Protein AF-0000000066028460 (afdb_homodimer)

Foldseek 3Di:
DEEEEAEDQCLPPWDLSVQQLVLVCVVVVGQAYEYEHAADAPPPPVVSRDHSVLNQVNVCVQCPPPPRYHYDDQRHPDPHGDAPLVVLVVVCVVPVPYAYEYEEELQCQLCLVVGDPSVSVVVRHAYEYEYEPPHPPVNGDPVRPVRHHYGPGDYDHQDSVVLLVCQQVVHDCPNRHPPSSVVSCVVVVPSHNDD/DEEEEAEDQCLPPWDLSVQQLVLVCVVVVGQAYEYEHAADAPPPPPVSRDHSVLNQVNVCVQCPPPPRYHYDDQRHPDPHGDAPLVVLVVVCVVPVPYAYEYEEELQCQLCLVVGDPSVSVVVRHAYEYEYEPPHPPVNGDPVRPVRHHYGPGDYDHQDSVVLLVCQQVVHDCPNRHPPSSVVSCVVVVPSHNDD

pLDDT: mean 90.71, std 12.13, range [49.5, 98.88]

Organism: Salinibacter ruber (strain DSM 13855 / M31) (NCBI:txid309807)

Solvent-accessible surface area (backbone atoms only — not comparable to full-atom values): 21300 Å² total; per-residue (Å²): 92,37,33,35,39,39,66,40,66,35,59,51,56,34,42,61,57,52,31,43,53,46,44,44,32,56,76,69,65,35,63,29,37,36,36,29,42,46,36,63,61,79,81,57,80,45,89,78,61,69,56,56,70,58,27,48,53,35,44,49,48,62,41,58,91,40,89,44,42,43,78,39,58,72,33,58,74,41,84,56,76,70,48,68,45,58,53,50,51,51,49,46,68,77,34,73,74,49,47,58,29,40,44,42,43,30,51,53,52,44,49,35,83,76,42,76,56,39,69,59,41,60,70,72,31,53,46,38,33,33,62,41,73,92,26,82,48,85,66,42,54,65,90,66,56,76,76,51,42,74,42,95,42,63,42,44,56,70,49,33,67,56,47,40,51,30,38,35,70,73,40,78,52,70,66,51,24,47,68,62,35,51,51,48,34,63,75,67,59,54,55,51,55,78,130,92,38,33,36,38,39,63,40,66,35,60,52,54,34,43,60,59,54,32,42,52,45,43,45,32,57,76,68,65,36,62,30,37,35,37,29,41,47,37,62,60,79,82,56,74,48,89,77,60,70,56,56,69,56,27,48,52,35,43,50,48,62,40,57,91,41,91,44,43,42,78,40,58,70,35,57,73,42,84,56,77,70,48,70,44,58,53,49,52,53,50,44,67,77,34,74,74,49,47,58,29,41,44,41,42,29,51,54,52,48,50,35,83,75,42,74,56,38,69,57,41,61,71,72,30,54,46,37,32,32,61,41,72,93,26,81,52,83,68,41,53,64,90,66,56,77,74,50,40,74,44,93,42,63,42,45,56,71,50,33,67,57,48,40,51,30,38,35,71,71,40,77,52,70,65,52,23,46,69,63,34,50,52,49,35,61,75,67,58,54,54,50,55,78,128

Structure (mmCIF, N/CA/C/O backbone):
data_AF-0000000066028460-model_v1
#
loop_
_entity.id
_entity.type
_entity.pdbx_description
1 polymer 'Probable nicotinate-nucleotide adenylyltransferase'
#
loop_
_atom_site.group_PDB
_atom_site.id
_atom_site.type_symbol
_atom_site.label_atom_id
_atom_site.label_alt_id
_atom_site.label_comp_id
_atom_site.label_asym_id
_atom_site.label_entity_id
_atom_site.label_seq_id
_atom_site.pdbx_PDB_ins_code
_atom_site.Cartn_x
_atom_site.Cartn_y
_atom_site.Cartn_z
_atom_site.occupancy
_atom_site.B_iso_or_equiv
_atom_site.auth_seq_id
_atom_site.auth_comp_id
_atom_site.auth_asym_id
_atom_site.auth_atom_id
_atom_site.pdbx_PDB_model_num
ATOM 1 N N . MET A 1 1 ? 12.508 21.812 16.141 1 96 1 MET A N 1
ATOM 2 C CA . MET A 1 1 ? 11.883 20.562 15.719 1 96 1 MET A CA 1
ATOM 3 C C . MET A 1 1 ? 11.156 20.75 14.391 1 96 1 MET A C 1
ATOM 5 O O . MET A 1 1 ? 10.531 21.781 14.156 1 96 1 MET A O 1
ATOM 9 N N . THR A 1 2 ? 11.234 19.812 13.445 1 98.5 2 THR A N 1
ATOM 10 C CA . THR A 1 2 ? 10.547 19.859 12.164 1 98.5 2 THR A CA 1
ATOM 11 C C . THR A 1 2 ? 9.414 18.844 12.117 1 98.5 2 THR A C 1
ATOM 13 O O . THR A 1 2 ? 9.602 17.672 12.469 1 98.5 2 THR A O 1
ATOM 16 N N . VAL A 1 3 ? 8.203 19.375 11.742 1 98.81 3 VAL A N 1
ATOM 17 C CA . VAL A 1 3 ? 7.023 18.516 11.812 1 98.81 3 VAL A CA 1
ATOM 18 C C . VAL A 1 3 ? 6.215 18.641 10.523 1 98.81 3 VAL A C 1
ATOM 20 O O . VAL A 1 3 ? 5.961 19.75 10.055 1 98.81 3 VAL A O 1
ATOM 23 N N . GLY A 1 4 ? 5.93 17.516 9.898 1 98.81 4 GLY A N 1
ATOM 24 C CA . GLY A 1 4 ? 4.949 17.484 8.828 1 98.81 4 GLY A CA 1
ATOM 25 C C . GLY A 1 4 ? 3.525 17.312 9.328 1 98.81 4 GLY A C 1
ATOM 26 O O . GLY A 1 4 ? 3.25 16.406 10.125 1 98.81 4 GLY A O 1
ATOM 27 N N . LEU A 1 5 ? 2.654 18.188 8.898 1 98.75 5 LEU A N 1
ATOM 28 C CA . LEU A 1 5 ? 1.236 18.094 9.227 1 98.75 5 LEU A CA 1
ATOM 29 C C . LEU A 1 5 ? 0.476 17.328 8.156 1 98.75 5 LEU A C 1
ATOM 31 O O . LEU A 1 5 ? 0.408 17.766 7.004 1 98.75 5 LEU A O 1
ATOM 35 N N . PHE A 1 6 ? -0.068 16.203 8.578 1 98.69 6 PHE A N 1
ATOM 36 C CA . PHE A 1 6 ? -0.756 15.289 7.68 1 98.69 6 PHE A CA 1
ATOM 37 C C . PHE A 1 6 ? -2.23 15.18 8.047 1 98.69 6 PHE A C 1
ATOM 39 O O . PHE A 1 6 ? -2.604 14.375 8.898 1 98.69 6 PHE A O 1
ATOM 46 N N . GLY A 1 7 ? -3.01 15.969 7.363 1 96.62 7 GLY A N 1
ATOM 47 C CA . GLY A 1 7 ? -4.438 16 7.641 1 96.62 7 GLY A CA 1
ATOM 48 C C . GLY A 1 7 ? -5.23 15.039 6.777 1 96.62 7 GLY A C 1
ATOM 49 O O . GLY A 1 7 ? -4.828 14.727 5.652 1 96.62 7 GLY A O 1
ATOM 50 N N . GLY A 1 8 ? -6.344 14.609 7.305 1 94 8 GLY A N 1
ATOM 51 C CA . GLY A 1 8 ? -7.246 13.75 6.551 1 94 8 GLY A CA 1
ATOM 52 C C . GLY A 1 8 ? -8.477 13.336 7.344 1 94 8 GLY A C 1
ATOM 53 O O . GLY A 1 8 ? -8.5 13.461 8.57 1 94 8 GLY A O 1
ATOM 54 N N . SER A 1 9 ? -9.492 12.891 6.578 1 93.19 9 SER A N 1
ATOM 55 C CA . SER A 1 9 ? -10.656 12.344 7.258 1 93.19 9 SER A CA 1
ATOM 56 C C . SER A 1 9 ? -10.336 11.023 7.953 1 93.19 9 SER A C 1
ATOM 58 O O . SER A 1 9 ? -10.914 10.703 8.992 1 93.19 9 SER A O 1
ATOM 60 N N . PHE A 1 10 ? -9.391 10.242 7.32 1 96.81 10 PHE A N 1
ATOM 61 C CA . PHE A 1 10 ? -8.977 8.953 7.863 1 96.81 10 PHE A CA 1
ATOM 62 C C . PHE A 1 10 ? -10.188 8.086 8.172 1 96.81 10 PHE A C 1
ATOM 64 O O . PHE A 1 10 ? -10.32 7.566 9.281 1 96.81 10 PHE A O 1
ATOM 71 N N . ASN A 1 11 ? -11 7.852 7.066 1 96.44 11 ASN A N 1
ATOM 72 C CA . ASN A 1 11 ? -12.305 7.203 7.191 1 96.44 11 ASN A CA 1
ATOM 73 C C . ASN A 1 11 ? -12.383 5.938 6.344 1 96.44 11 ASN A C 1
ATOM 75 O O . ASN A 1 11 ? -13.266 5.809 5.492 1 96.44 11 ASN A O 1
ATOM 79 N N . PRO A 1 12 ? -11.586 5.023 6.598 1 98.06 12 PRO A N 1
ATOM 80 C CA . PRO A 1 12 ? -10.562 4.871 7.637 1 98.06 12 PRO A CA 1
ATOM 81 C C . PRO A 1 12 ? -9.156 5.203 7.137 1 98.06 12 PRO A C 1
ATOM 83 O O . PRO A 1 12 ? -8.953 5.391 5.938 1 98.06 12 PRO A O 1
ATOM 86 N N . PRO A 1 13 ? -8.219 5.359 8.062 1 98.44 13 PRO A N 1
ATOM 87 C CA . PRO A 1 13 ? -6.832 5.379 7.598 1 98.44 13 PRO A CA 1
ATOM 88 C C . PRO A 1 13 ? -6.414 4.066 6.941 1 98.44 13 PRO A C 1
ATOM 90 O O . PRO A 1 13 ? -6.879 2.994 7.34 1 98.44 13 PRO A O 1
ATOM 93 N N . HIS A 1 14 ? -5.617 4.121 5.91 1 98.25 14 HIS A N 1
ATOM 94 C CA . HIS A 1 14 ? -5.211 2.943 5.152 1 98.25 14 HIS A CA 1
ATOM 95 C C . HIS A 1 14 ? -3.709 2.949 4.887 1 98.25 14 HIS A C 1
ATOM 97 O O . HIS A 1 14 ? -3.012 3.891 5.27 1 98.25 14 HIS A O 1
ATOM 103 N N . VAL A 1 15 ? -3.227 1.928 4.285 1 97.81 15 VAL A N 1
ATOM 104 C CA . VAL A 1 15 ? -1.792 1.669 4.207 1 97.81 15 VAL A CA 1
ATOM 105 C C . VAL A 1 15 ? -1.117 2.744 3.359 1 97.81 15 VAL A C 1
ATOM 107 O O . VAL A 1 15 ? 0.041 3.096 3.598 1 97.81 15 VAL A O 1
ATOM 110 N N . ALA A 1 16 ? -1.801 3.264 2.354 1 97.38 16 ALA A N 1
ATOM 111 C CA . ALA A 1 16 ? -1.204 4.309 1.528 1 97.38 16 ALA A CA 1
ATOM 112 C C . ALA A 1 16 ? -0.86 5.539 2.365 1 97.38 16 ALA A C 1
ATOM 114 O O . ALA A 1 16 ? 0.139 6.215 2.105 1 97.38 16 ALA A O 1
ATOM 115 N N . HIS A 1 17 ? -1.686 5.852 3.348 1 98.19 17 HIS A N 1
ATOM 116 C CA . HIS A 1 17 ? -1.378 6.957 4.25 1 98.19 17 HIS A CA 1
ATOM 117 C C . HIS A 1 17 ? -0.058 6.727 4.977 1 98.19 17 HIS A C 1
ATOM 119 O O . HIS A 1 17 ? 0.758 7.645 5.098 1 98.19 17 HIS A O 1
ATOM 125 N N . LEU A 1 18 ? 0.15 5.512 5.477 1 98.44 18 LEU A N 1
ATOM 126 C CA . LEU A 1 18 ? 1.373 5.164 6.191 1 98.44 18 LEU A CA 1
ATOM 127 C C . LEU A 1 18 ? 2.594 5.32 5.289 1 98.44 18 LEU A C 1
ATOM 129 O O . LEU A 1 18 ? 3.596 5.914 5.691 1 98.44 18 LEU A O 1
ATOM 133 N N . VAL A 1 19 ? 2.469 4.805 4.105 1 98.25 19 VAL A N 1
ATOM 134 C CA . VAL A 1 19 ? 3.584 4.84 3.166 1 98.25 19 VAL A CA 1
ATOM 135 C C . VAL A 1 19 ? 3.959 6.285 2.861 1 98.25 19 VAL A C 1
ATOM 137 O O . VAL A 1 19 ? 5.125 6.672 2.988 1 98.25 19 VAL A O 1
ATOM 140 N N . VAL A 1 20 ? 2.98 7.074 2.547 1 97.88 20 VAL A N 1
ATOM 141 C CA . VAL A 1 20 ? 3.221 8.469 2.174 1 97.88 20 VAL A CA 1
ATOM 142 C C . VAL A 1 20 ? 3.842 9.219 3.352 1 97.88 20 VAL A C 1
ATOM 144 O O . VAL A 1 20 ? 4.844 9.914 3.189 1 97.88 20 VAL A O 1
ATOM 147 N N . ALA A 1 21 ? 3.271 9.047 4.5 1 98.75 21 ALA A N 1
ATOM 148 C CA . ALA A 1 21 ? 3.76 9.75 5.684 1 98.75 21 ALA A CA 1
ATOM 149 C C . ALA A 1 21 ? 5.219 9.398 5.969 1 98.75 21 ALA A C 1
ATOM 151 O O . ALA A 1 21 ? 6.031 10.281 6.254 1 98.75 21 ALA A O 1
ATOM 152 N N . GLU A 1 22 ? 5.559 8.148 5.879 1 98.69 22 GLU A N 1
ATOM 153 C CA . GLU A 1 22 ? 6.914 7.707 6.18 1 98.69 22 GLU A CA 1
ATOM 154 C C . GLU A 1 22 ? 7.898 8.164 5.105 1 98.69 22 GLU A C 1
ATOM 156 O O . GLU A 1 22 ? 9.008 8.602 5.418 1 98.69 22 GLU A O 1
ATOM 161 N N . VAL A 1 23 ? 7.508 8.078 3.854 1 98.06 23 VAL A N 1
ATOM 162 C CA . VAL A 1 23 ? 8.375 8.523 2.768 1 98.06 23 VAL A CA 1
ATOM 163 C C . VAL A 1 23 ? 8.648 10.023 2.906 1 98.06 23 VAL A C 1
ATOM 165 O O . VAL A 1 23 ? 9.789 10.469 2.754 1 98.06 23 VAL A O 1
ATOM 168 N N . VAL A 1 24 ? 7.633 10.781 3.209 1 98.25 24 VAL A N 1
ATOM 169 C CA . VAL A 1 24 ? 7.781 12.219 3.373 1 98.25 24 VAL A CA 1
ATOM 170 C C . VAL A 1 24 ? 8.711 12.516 4.551 1 98.25 24 VAL A C 1
ATOM 172 O O . VAL A 1 24 ? 9.625 13.328 4.434 1 98.25 24 VAL A O 1
ATOM 175 N N . ARG A 1 25 ? 8.469 11.875 5.688 1 98.69 25 ARG A N 1
ATOM 176 C CA . ARG A 1 25 ? 9.305 12.078 6.867 1 98.69 25 ARG A CA 1
ATOM 177 C C . ARG A 1 25 ? 10.773 11.828 6.551 1 98.69 25 ARG A C 1
ATOM 179 O O . ARG A 1 25 ? 11.633 12.664 6.852 1 98.69 25 ARG A O 1
ATOM 186 N N . ASP A 1 26 ? 10.992 10.742 5.918 1 98.38 26 ASP A N 1
ATOM 187 C CA . ASP A 1 26 ? 12.352 10.297 5.613 1 98.38 26 ASP A CA 1
ATOM 188 C C . ASP A 1 26 ? 13.016 11.211 4.59 1 98.38 26 ASP A C 1
ATOM 190 O O . ASP A 1 26 ? 14.133 11.695 4.809 1 98.38 26 ASP A O 1
ATOM 194 N N . GLN A 1 27 ? 12.367 11.5 3.531 1 97.44 27 GLN A N 1
ATOM 195 C CA . GLN A 1 27 ? 12.914 12.266 2.42 1 97.44 27 GLN A CA 1
ATOM 196 C C . GLN A 1 27 ? 13.266 13.688 2.854 1 97.44 27 GLN A C 1
ATOM 198 O O . GLN A 1 27 ? 14.281 14.242 2.42 1 97.44 27 GLN A O 1
ATOM 203 N N . PHE A 1 28 ? 12.469 14.266 3.73 1 97.88 28 PHE A N 1
ATOM 204 C CA . PHE A 1 28 ? 1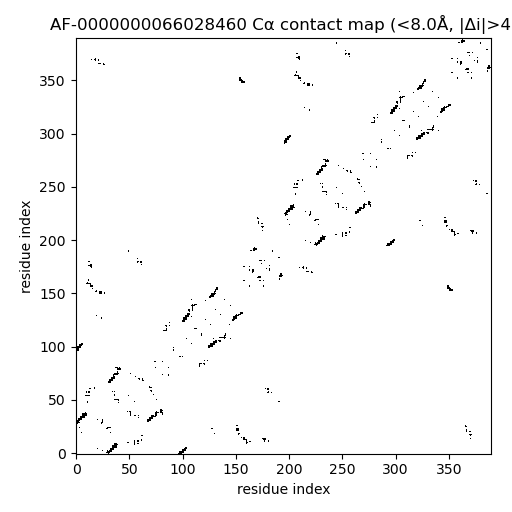2.648 15.672 4.062 1 97.88 28 PHE A CA 1
ATOM 205 C C . PHE A 1 28 ? 13.25 15.828 5.453 1 97.88 28 PHE A C 1
ATOM 207 O O . PHE A 1 28 ? 13.375 16.938 5.961 1 97.88 28 PHE A O 1
ATOM 214 N N . GLY A 1 29 ? 13.562 14.695 6.023 1 97.62 29 GLY A N 1
ATOM 215 C CA . GLY A 1 29 ? 14.25 14.727 7.305 1 97.62 29 GLY A CA 1
ATOM 216 C C . GLY A 1 29 ? 13.414 15.32 8.414 1 97.62 29 GLY A C 1
ATOM 217 O O . GLY A 1 29 ? 13.922 16.062 9.258 1 97.62 29 GLY A O 1
ATOM 218 N N . LEU A 1 30 ? 12.156 15.102 8.398 1 98.62 30 LEU A N 1
ATOM 219 C CA . LEU A 1 30 ? 11.281 15.602 9.453 1 98.62 30 LEU A CA 1
ATOM 220 C C . LEU A 1 30 ? 11.5 14.836 10.75 1 98.62 30 LEU A C 1
ATOM 222 O O . LEU A 1 30 ? 11.695 13.617 10.734 1 98.62 30 LEU A O 1
ATOM 226 N N . ASP A 1 31 ? 11.406 15.523 11.844 1 98.75 31 ASP A N 1
ATOM 227 C CA . ASP A 1 31 ? 11.477 14.867 13.141 1 98.75 31 ASP A CA 1
ATOM 228 C C . ASP A 1 31 ? 10.219 14.039 13.414 1 98.75 31 ASP A C 1
ATOM 230 O O . ASP A 1 31 ? 10.305 12.914 13.914 1 98.75 31 ASP A O 1
ATOM 234 N N . GLU A 1 32 ? 9.062 14.625 13.062 1 98.75 32 GLU A N 1
ATOM 235 C CA . GLU A 1 32 ? 7.789 13.945 13.305 1 98.75 32 GLU A CA 1
ATOM 236 C C . GLU A 1 32 ? 6.785 14.266 12.195 1 98.75 32 GLU A C 1
ATOM 238 O O . GLU A 1 32 ? 6.938 15.25 11.469 1 98.75 32 GLU A O 1
ATOM 243 N N . VAL A 1 33 ? 5.867 13.414 12.039 1 98.88 33 VAL A N 1
ATOM 244 C CA . VAL A 1 33 ? 4.652 13.664 11.266 1 98.88 33 VAL A CA 1
ATOM 245 C C . VAL A 1 33 ? 3.439 13.633 12.188 1 98.88 33 VAL A C 1
ATOM 247 O O . VAL A 1 33 ? 3.215 12.656 12.898 1 98.88 33 VAL A O 1
ATOM 250 N N . TRP A 1 34 ? 2.725 14.727 12.227 1 98.81 34 TRP A N 1
ATOM 251 C CA . TRP A 1 34 ? 1.505 14.805 13.023 1 98.81 34 TRP A CA 1
ATOM 252 C C . TRP A 1 34 ? 0.275 14.523 12.172 1 98.81 34 TRP A C 1
ATOM 254 O O . TRP A 1 34 ? -0.007 15.242 11.219 1 98.81 34 TRP A O 1
ATOM 264 N N . TRP A 1 35 ? -0.378 13.453 12.516 1 98.75 35 TRP A N 1
ATOM 265 C CA . TRP A 1 35 ? -1.629 13.086 11.859 1 98.75 35 TRP A CA 1
ATOM 266 C C . TRP A 1 35 ? -2.805 13.844 12.469 1 98.75 35 TRP A C 1
ATOM 268 O O . TRP A 1 35 ? -3.064 13.734 13.664 1 98.75 35 TRP A O 1
ATOM 278 N N . ILE A 1 36 ? -3.539 14.57 11.633 1 97.31 36 ILE A N 1
ATOM 279 C CA . ILE A 1 36 ? -4.594 15.445 12.125 1 97.31 36 ILE A CA 1
ATOM 280 C C . ILE A 1 36 ? -5.934 15.031 11.523 1 97.31 36 ILE A C 1
ATOM 282 O O . ILE A 1 36 ? -6.332 15.531 10.469 1 97.31 36 ILE A O 1
ATOM 286 N N . PRO A 1 37 ? -6.676 14.141 12.219 1 95.44 37 PRO A N 1
ATOM 287 C CA . PRO A 1 37 ? -8.023 13.844 11.734 1 95.44 37 PRO A CA 1
ATOM 288 C C . PRO A 1 37 ? -8.922 15.078 11.711 1 95.44 37 PRO A C 1
ATOM 290 O O . PRO A 1 37 ? -8.914 15.875 12.648 1 95.44 37 PRO A O 1
ATOM 293 N N . ASN A 1 38 ? -9.641 15.211 10.578 1 91.56 38 ASN A N 1
ATOM 294 C CA . ASN A 1 38 ? -10.523 16.359 10.445 1 91.56 38 ASN A CA 1
ATOM 295 C C . ASN A 1 38 ? -11.766 16.234 11.328 1 91.56 38 ASN A C 1
ATOM 297 O O . ASN A 1 38 ? -12.188 15.117 11.648 1 91.56 38 ASN A O 1
ATOM 301 N N . ALA A 1 39 ? -12.336 17.375 11.602 1 84.44 39 ALA A N 1
ATOM 302 C CA . ALA A 1 39 ? -13.625 17.359 12.289 1 84.44 39 ALA A CA 1
ATOM 303 C C . ALA A 1 39 ? -14.742 16.906 11.359 1 84.44 39 ALA A C 1
ATOM 305 O O . ALA A 1 39 ? -14.531 16.75 10.156 1 84.44 39 ALA A O 1
ATOM 306 N N . THR A 1 40 ? -15.844 16.562 11.977 1 76.94 40 THR A N 1
ATOM 307 C CA . THR A 1 40 ? -17.031 16.219 11.188 1 76.94 40 THR A CA 1
ATOM 308 C C . THR A 1 40 ? -17.734 17.484 10.711 1 76.94 40 THR A C 1
ATOM 310 O O . THR A 1 40 ? -18.016 18.375 11.5 1 76.94 40 THR A O 1
ATOM 313 N N . PRO A 1 41 ? -17.906 17.5 9.422 1 69.31 41 PRO A N 1
ATOM 314 C CA . PRO A 1 41 ? -18.672 18.672 8.977 1 69.31 41 PRO A CA 1
ATOM 315 C C . PRO A 1 41 ? -20.062 18.734 9.602 1 69.31 41 PRO A C 1
ATOM 317 O O . PRO A 1 41 ? -20.719 17.703 9.797 1 69.31 41 PRO A O 1
ATOM 320 N N . PRO A 1 42 ? -20.469 19.891 10.203 1 60.16 42 PRO A N 1
ATOM 321 C CA . PRO A 1 42 ? -21.766 20.031 10.875 1 60.16 42 PRO A CA 1
ATOM 322 C C . PRO A 1 42 ? -22.938 19.547 10.023 1 60.16 42 PRO A C 1
ATOM 324 O O . PRO A 1 42 ? -23.922 19.031 10.555 1 60.16 42 PRO A O 1
ATOM 327 N N . HIS A 1 43 ? -23.094 20 8.914 1 57.69 43 HIS A N 1
ATOM 328 C CA . HIS A 1 43 ? -24.344 19.844 8.18 1 57.69 43 HIS A CA 1
ATOM 329 C C . HIS A 1 43 ? -24.453 18.453 7.551 1 57.69 43 HIS A C 1
ATOM 331 O O . HIS A 1 43 ? -25.5 18.078 7.012 1 57.69 43 HIS A O 1
ATOM 337 N N . LYS A 1 44 ? -23.438 17.812 7.184 1 51.44 44 LYS A N 1
ATOM 338 C CA . LYS A 1 44 ? -23.641 16.672 6.312 1 51.44 44 LYS A CA 1
ATOM 339 C C . LYS A 1 44 ? -23.75 15.375 7.117 1 51.44 44 LYS A C 1
ATOM 341 O O . LYS A 1 44 ? -22.812 14.992 7.82 1 51.44 44 LYS A O 1
ATOM 346 N N . PRO A 1 45 ? -24.875 15.047 7.562 1 50.66 45 PRO A N 1
ATOM 347 C CA . PRO A 1 45 ? -25.016 13.648 7.973 1 50.66 45 PRO A CA 1
ATOM 348 C C . PRO A 1 45 ? -24.297 12.68 7.031 1 50.66 45 PRO A C 1
ATOM 350 O O . PRO A 1 45 ? -24.938 12.062 6.172 1 50.66 45 PRO A O 1
ATOM 353 N N . ASN A 1 46 ? -23.297 13.133 6.539 1 52.91 46 ASN A N 1
ATOM 354 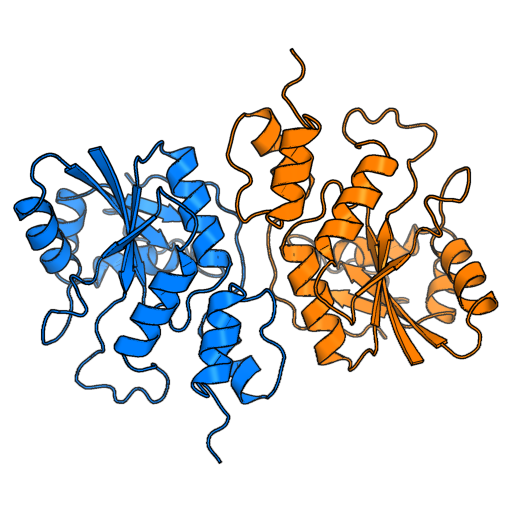C CA . ASN A 1 46 ? -22.859 12.242 5.48 1 52.91 46 ASN A CA 1
ATOM 355 C C . ASN A 1 46 ? -22.688 10.812 5.984 1 52.91 46 ASN A C 1
ATOM 357 O O . ASN A 1 46 ? -21.844 10.539 6.836 1 52.91 46 ASN A O 1
ATOM 361 N N . ASP A 1 47 ? -23.781 10.062 5.902 1 56.81 47 ASP A N 1
ATOM 362 C CA . ASP A 1 47 ? -23.922 8.641 6.184 1 56.81 47 ASP A CA 1
ATOM 363 C C . ASP A 1 47 ? -22.641 7.879 5.824 1 56.81 47 ASP A C 1
ATOM 365 O O . ASP A 1 47 ? -22.5 6.703 6.176 1 56.81 47 ASP A O 1
ATOM 369 N N . GLU A 1 48 ? -21.688 8.688 5.312 1 76.69 48 GLU A N 1
ATOM 370 C CA . GLU A 1 48 ? -20.531 7.926 4.852 1 76.69 48 GLU A CA 1
ATOM 371 C C . GLU A 1 48 ? -19.312 8.188 5.727 1 76.69 48 GLU A C 1
ATOM 373 O O . GLU A 1 48 ? -18.344 7.434 5.68 1 76.69 48 GLU A O 1
ATOM 378 N N . LEU A 1 49 ? -19.516 9.141 6.668 1 83.62 49 LEU A N 1
ATOM 379 C CA . LEU A 1 49 ? -18.391 9.469 7.543 1 83.62 49 LEU A CA 1
ATOM 380 C C . LEU A 1 49 ? -18.609 8.898 8.938 1 83.62 49 LEU A C 1
ATOM 382 O O . LEU A 1 49 ? -19.578 9.25 9.617 1 83.62 49 LEU A O 1
ATOM 386 N N . ALA A 1 50 ? -17.734 7.996 9.312 1 90.5 50 ALA A N 1
ATOM 387 C CA . ALA A 1 50 ? -17.781 7.461 10.672 1 90.5 50 ALA A CA 1
ATOM 388 C C . ALA A 1 50 ? -17.625 8.578 11.703 1 90.5 50 ALA A C 1
ATOM 390 O O . ALA A 1 50 ? -17.031 9.609 11.422 1 90.5 50 ALA A O 1
ATOM 391 N N . ALA A 1 51 ? -18.172 8.383 12.859 1 91 51 ALA A N 1
ATOM 392 C CA . ALA A 1 51 ? -18.031 9.352 13.945 1 91 51 ALA A CA 1
ATOM 393 C C . ALA A 1 51 ? -16.562 9.68 14.188 1 91 51 ALA A C 1
ATOM 395 O O . ALA A 1 51 ? -15.688 8.82 14.023 1 91 51 ALA A O 1
ATOM 396 N N . VAL A 1 52 ? -16.328 10.867 14.586 1 91.19 52 VAL A N 1
ATOM 397 C CA . VAL A 1 52 ? -14.977 11.383 14.734 1 91.19 52 VAL A CA 1
ATOM 398 C C . VAL A 1 52 ? -14.219 10.547 15.766 1 91.19 52 VAL A C 1
ATOM 400 O O . VAL A 1 52 ? -13.008 10.336 15.633 1 91.19 52 VAL A O 1
ATOM 403 N N . GLN A 1 53 ? -14.914 10.039 16.75 1 93.44 53 GLN A N 1
ATOM 404 C CA . GLN A 1 53 ? -14.266 9.234 17.781 1 93.44 53 GLN A CA 1
ATOM 405 C C . GLN A 1 53 ? -13.688 7.953 17.188 1 93.44 53 GLN A C 1
ATOM 407 O O . GLN A 1 53 ? -12.609 7.504 17.609 1 93.44 53 GLN A O 1
ATOM 412 N N . HIS A 1 54 ? -14.391 7.355 16.25 1 96.12 54 HIS A N 1
ATOM 413 C CA . HIS A 1 54 ? -13.906 6.152 15.578 1 96.12 54 HIS A CA 1
ATOM 414 C C . HIS A 1 54 ? -12.711 6.469 14.688 1 96.12 54 HIS A C 1
ATOM 416 O O . HIS A 1 54 ? -11.727 5.723 14.672 1 96.12 54 HIS A O 1
ATOM 422 N N . ARG A 1 55 ? -12.789 7.57 13.969 1 96.5 55 ARG A N 1
ATOM 423 C CA . ARG A 1 55 ? -11.703 7.953 13.07 1 96.5 55 ARG A CA 1
ATOM 424 C C . ARG A 1 55 ? -10.445 8.297 13.852 1 96.5 55 ARG A C 1
ATOM 426 O O . ARG A 1 55 ? -9.336 7.934 13.445 1 96.5 55 ARG A O 1
ATOM 433 N N . LEU A 1 56 ? -10.625 8.953 15 1 96.5 56 LEU A N 1
ATOM 434 C CA . LEU A 1 56 ? -9.5 9.242 15.891 1 96.5 56 LEU A CA 1
ATOM 435 C C . LEU A 1 56 ? -8.875 7.949 16.406 1 96.5 56 LEU A C 1
ATOM 437 O O . LEU A 1 56 ? -7.656 7.781 16.375 1 96.5 56 LEU A O 1
ATOM 441 N N . ALA A 1 57 ? -9.68 7.062 16.891 1 97.69 57 ALA A N 1
ATOM 442 C CA . ALA A 1 57 ? -9.203 5.797 17.438 1 97.69 57 ALA A CA 1
ATOM 443 C C . ALA A 1 57 ? -8.445 4.988 16.391 1 97.69 57 ALA A C 1
ATOM 445 O O . ALA A 1 57 ? -7.383 4.43 16.672 1 97.69 57 ALA A O 1
ATOM 446 N N . MET A 1 58 ? -9 4.957 15.211 1 98.5 58 MET A N 1
ATOM 447 C CA . MET A 1 58 ? -8.336 4.223 14.141 1 98.5 58 MET A CA 1
ATOM 448 C C . MET A 1 58 ? -7.012 4.887 13.766 1 98.5 58 MET A C 1
ATOM 450 O O . MET A 1 58 ? -6.031 4.199 13.477 1 98.5 58 MET A O 1
ATOM 454 N N . THR A 1 59 ? -6.984 6.203 13.766 1 98.5 59 THR A N 1
ATOM 455 C CA . THR A 1 59 ? -5.75 6.918 13.461 1 98.5 59 THR A CA 1
ATOM 456 C C . THR A 1 59 ? -4.68 6.621 14.508 1 98.5 59 THR A C 1
ATOM 458 O O . THR A 1 59 ? -3.523 6.371 14.164 1 98.5 59 THR A O 1
ATOM 461 N N . GLU A 1 60 ? -5.082 6.617 15.75 1 98.31 60 GLU A N 1
ATOM 462 C CA . GLU A 1 60 ? -4.156 6.293 16.828 1 98.31 60 GLU A CA 1
ATOM 463 C C . GLU A 1 60 ? -3.559 4.902 16.656 1 98.31 60 GLU A C 1
ATOM 465 O O . GLU A 1 60 ? -2.355 4.707 16.844 1 98.31 60 GLU A O 1
ATOM 470 N N . ARG A 1 61 ? -4.375 4.012 16.266 1 98.12 61 ARG A N 1
ATOM 471 C CA . ARG A 1 61 ? -3.93 2.641 16.047 1 98.12 61 ARG A CA 1
ATOM 472 C C . ARG A 1 61 ? -3.006 2.551 14.844 1 98.12 61 ARG A C 1
ATOM 474 O O . ARG A 1 61 ? -2.109 1.706 14.797 1 98.12 61 ARG A O 1
ATOM 481 N N . THR A 1 62 ? -3.248 3.389 13.867 1 98.19 62 THR A N 1
ATOM 482 C CA . THR A 1 62 ? -2.457 3.414 12.641 1 98.19 62 THR A CA 1
ATOM 483 C C . THR A 1 62 ? -1.025 3.854 12.938 1 98.19 62 THR A C 1
ATOM 485 O O . THR A 1 62 ? -0.075 3.291 12.383 1 98.19 62 THR A O 1
ATOM 488 N N . VAL A 1 63 ? -0.834 4.777 13.82 1 97.75 63 VAL A N 1
ATOM 489 C CA . VAL A 1 63 ? 0.479 5.395 13.977 1 97.75 63 VAL A CA 1
ATOM 490 C C . VAL A 1 63 ? 1.237 4.715 15.109 1 97.75 63 VAL A C 1
ATOM 492 O O . VAL A 1 63 ? 2.428 4.973 15.312 1 97.75 63 VAL A O 1
ATOM 495 N N . GLU A 1 64 ? 0.463 3.729 15.672 1 93.81 64 GLU A N 1
ATOM 496 C CA . GLU A 1 64 ? 1.08 3.031 16.797 1 93.81 64 GLU A CA 1
ATOM 497 C C . GLU A 1 64 ? 2.332 2.277 16.359 1 93.81 64 GLU A C 1
ATOM 499 O O . GLU A 1 64 ? 2.35 1.654 15.297 1 93.81 64 GLU A O 1
ATOM 504 N N . GLY A 1 65 ? 3.463 2.395 16.906 1 92.75 65 GLY A N 1
ATOM 505 C CA . GLY A 1 65 ? 4.699 1.678 16.625 1 92.75 65 GLY A CA 1
ATOM 506 C C . GLY A 1 65 ? 5.75 2.541 15.961 1 92.75 65 GLY A C 1
ATOM 507 O O . GLY A 1 65 ? 6.898 2.121 15.805 1 92.75 65 GLY A O 1
ATOM 508 N N . ASN A 1 66 ? 5.27 3.605 15.367 1 97.62 66 ASN A N 1
ATOM 509 C CA . ASN A 1 66 ? 6.23 4.539 14.789 1 97.62 66 ASN A CA 1
ATOM 510 C C . ASN A 1 66 ? 6.473 5.734 15.711 1 97.62 66 ASN A C 1
ATOM 512 O O . ASN A 1 66 ? 5.613 6.613 15.828 1 97.62 66 ASN A O 1
ATOM 516 N N . PRO A 1 67 ? 7.57 5.797 16.344 1 97.62 67 PRO A N 1
ATOM 517 C CA . PRO A 1 67 ? 7.824 6.859 17.328 1 97.62 67 PRO A CA 1
ATOM 518 C C . PRO A 1 67 ? 7.855 8.25 16.703 1 97.62 67 PRO A C 1
ATOM 520 O O . PRO A 1 67 ? 7.785 9.258 17.406 1 97.62 67 PRO A O 1
ATOM 523 N N . ALA A 1 68 ? 7.969 8.32 15.375 1 98.44 68 ALA A N 1
ATOM 524 C CA . ALA A 1 68 ? 8.031 9.609 14.695 1 98.44 68 ALA A CA 1
ATOM 525 C C . ALA A 1 68 ? 6.641 10.086 14.281 1 98.44 68 ALA A C 1
ATOM 527 O O . ALA A 1 68 ? 6.488 11.172 13.719 1 98.44 68 ALA A O 1
ATOM 528 N N . PHE A 1 69 ? 5.641 9.297 14.484 1 98.75 69 PHE A N 1
ATOM 529 C CA . PHE A 1 69 ? 4.266 9.672 14.164 1 98.75 69 PHE A CA 1
ATOM 530 C C . PHE A 1 69 ? 3.498 10.031 15.438 1 98.75 69 PHE A C 1
ATOM 532 O O . PHE A 1 69 ? 3.676 9.398 16.469 1 98.75 69 PHE A O 1
ATOM 539 N N . ARG A 1 70 ? 2.635 11.023 15.344 1 97.75 70 ARG A N 1
ATOM 540 C CA . ARG A 1 70 ? 1.774 11.445 16.438 1 97.75 70 ARG A CA 1
ATOM 541 C C . ARG A 1 70 ? 0.393 11.844 15.93 1 97.75 70 ARG A C 1
ATOM 543 O O . ARG A 1 70 ? 0.268 12.43 14.852 1 97.75 70 ARG A O 1
ATOM 550 N N . VAL A 1 71 ? -0.572 11.516 16.781 1 98.12 71 VAL A N 1
ATOM 551 C CA . VAL A 1 71 ? -1.913 11.992 16.453 1 98.12 71 VAL A CA 1
ATOM 552 C C . VAL A 1 71 ? -2.158 13.344 17.125 1 98.12 71 VAL A C 1
ATOM 554 O O . VAL A 1 71 ? -1.852 13.516 18.312 1 98.12 71 VAL A O 1
ATOM 557 N N . CYS A 1 72 ? -2.59 14.258 16.359 1 96.69 72 CYS A N 1
ATOM 558 C CA . CYS A 1 72 ? -2.969 15.586 16.844 1 96.69 72 CYS A CA 1
ATOM 559 C C . CYS A 1 72 ? -4.469 15.805 16.703 1 96.69 72 CYS A C 1
ATOM 561 O O . CYS A 1 72 ? -4.984 15.922 15.586 1 96.69 72 CYS A O 1
ATOM 563 N N . GLY A 1 73 ? -5.188 15.922 17.812 1 93.69 73 GLY A N 1
ATOM 564 C CA . GLY A 1 73 ? -6.637 16.031 17.812 1 93.69 73 GLY A CA 1
ATOM 565 C C . GLY A 1 73 ? -7.129 17.453 17.766 1 93.69 73 GLY A C 1
ATOM 566 O O . GLY A 1 73 ? -8.258 17.75 18.188 1 93.69 73 GLY A O 1
ATOM 567 N N . VAL A 1 74 ? -6.395 18.344 17.297 1 92.19 74 VAL A N 1
ATOM 568 C CA . VAL A 1 74 ? -6.66 19.781 17.375 1 92.19 74 VAL A CA 1
ATOM 569 C C . VAL A 1 74 ? -7.965 20.094 16.641 1 92.19 74 VAL A C 1
ATOM 571 O O . VAL A 1 74 ? -8.703 21 17.047 1 92.19 74 VAL A O 1
ATOM 574 N N . GLU A 1 75 ? -8.305 19.375 15.602 1 89.94 75 GLU A N 1
ATOM 575 C CA . GLU A 1 75 ? -9.5 19.672 14.828 1 89.94 75 GLU A CA 1
ATOM 576 C C . GLU A 1 75 ? -10.727 18.984 15.414 1 89.94 75 GLU A C 1
ATOM 578 O O . GLU A 1 75 ? -11.852 19.453 15.242 1 89.94 75 GLU A O 1
ATOM 583 N N . VAL A 1 76 ? -10.547 17.875 16.031 1 84.94 76 VAL A N 1
ATOM 584 C CA . VAL A 1 76 ? -11.641 17.094 16.594 1 84.94 76 VAL A CA 1
ATOM 585 C C . VAL A 1 76 ? -12.141 17.75 17.875 1 84.94 76 VAL A C 1
ATOM 587 O O . VAL A 1 76 ? -13.328 17.672 18.203 1 84.94 76 VAL A O 1
ATOM 590 N N . GLU A 1 77 ? -11.281 18.406 18.484 1 80.69 77 GLU A N 1
ATOM 591 C CA . GLU A 1 77 ? -11.602 19.016 19.766 1 80.69 77 GLU A CA 1
ATOM 592 C C . GLU A 1 77 ? -12.281 20.375 19.578 1 80.69 77 GLU A C 1
ATOM 594 O O . GLU A 1 77 ? -12.883 20.906 20.516 1 80.69 77 GLU A O 1
ATOM 599 N N . ARG A 1 78 ? -12.227 20.828 18.391 1 75.75 78 ARG A N 1
ATOM 600 C CA . ARG A 1 78 ? -12.82 22.141 18.109 1 75.75 78 ARG A CA 1
ATOM 601 C C . ARG A 1 78 ? -14.227 21.984 17.547 1 75.75 78 ARG A C 1
ATOM 603 O O . ARG A 1 78 ? -14.516 21.016 16.828 1 75.75 78 ARG A O 1
ATOM 610 N N . ASP A 1 79 ? -15.141 22.75 18.109 1 68.5 79 ASP A N 1
ATOM 611 C CA . ASP A 1 79 ? -16.516 22.734 17.594 1 68.5 79 ASP A CA 1
ATOM 612 C C . ASP A 1 79 ? -16.594 23.453 16.25 1 68.5 79 ASP A C 1
ATOM 614 O O . ASP A 1 79 ? -15.891 24.438 16.016 1 68.5 79 ASP A O 1
ATOM 618 N N . GLY A 1 80 ? -17.359 22.906 15.375 1 70.75 80 GLY A N 1
ATOM 619 C CA . GLY A 1 80 ? -17.656 23.578 14.117 1 70.75 80 GLY A CA 1
ATOM 620 C C . GLY A 1 80 ? -16.766 23.125 12.977 1 70.75 80 GLY A C 1
ATOM 621 O O . GLY A 1 80 ? -16.156 22.062 13.047 1 70.75 80 GLY A O 1
ATOM 622 N N . VAL A 1 81 ? -16.719 23.875 11.859 1 76.25 81 VAL A N 1
ATOM 623 C CA . VAL A 1 81 ? -15.938 23.609 10.664 1 76.25 81 VAL A CA 1
ATOM 624 C C . VAL A 1 81 ? -14.453 23.859 10.938 1 76.25 81 VAL A C 1
ATOM 626 O O . VAL A 1 81 ? -14.094 24.859 11.547 1 76.25 81 VAL A O 1
ATOM 629 N N . SER A 1 82 ? -13.672 22.906 10.594 1 82.62 82 SER A N 1
ATOM 630 C CA . SER A 1 82 ? -12.234 23.062 10.766 1 82.62 82 SER A CA 1
ATOM 631 C C . SER A 1 82 ? -11.578 23.609 9.508 1 82.62 82 SER A C 1
ATOM 633 O O . SER A 1 82 ? -11.68 23 8.438 1 82.62 82 SER A O 1
ATOM 635 N N . TYR A 1 83 ? -11.016 24.828 9.656 1 91 83 TYR A N 1
ATOM 636 C CA . TYR A 1 83 ? -10.219 25.406 8.578 1 91 83 TYR A CA 1
ATOM 637 C C . TYR A 1 83 ? -8.734 25.203 8.836 1 91 83 TYR A C 1
ATOM 639 O O . TYR A 1 83 ? -8.25 25.406 9.953 1 91 83 TYR A O 1
ATOM 647 N N . THR A 1 84 ? -8.023 24.828 7.805 1 94.62 84 THR A N 1
ATOM 648 C CA . THR A 1 84 ? -6.594 24.547 7.902 1 94.62 84 THR A CA 1
ATOM 649 C C . THR A 1 84 ? -5.84 25.75 8.461 1 94.62 84 THR A C 1
ATOM 651 O O . THR A 1 84 ? -4.941 25.594 9.289 1 94.62 84 THR A O 1
ATOM 654 N N . VAL A 1 85 ? -6.262 26.969 8.039 1 96.19 85 VAL A N 1
ATOM 655 C CA . VAL A 1 85 ? -5.559 28.172 8.477 1 96.19 85 VAL A CA 1
ATOM 656 C C . VAL A 1 85 ? -5.699 28.344 9.992 1 96.19 85 VAL A C 1
ATOM 658 O O . VAL A 1 85 ? -4.754 28.75 10.664 1 96.19 85 VAL A O 1
ATOM 661 N N . GLU A 1 86 ? -6.863 28.016 10.484 1 94.62 86 GLU A N 1
ATOM 662 C CA . GLU A 1 86 ? -7.082 28.109 11.922 1 94.62 86 GLU A CA 1
ATOM 663 C C . GLU A 1 86 ? -6.262 27.062 12.672 1 94.62 86 GLU A C 1
ATOM 665 O O . GLU A 1 86 ? -5.699 27.344 13.734 1 94.62 86 GLU A O 1
ATOM 670 N N . THR A 1 87 ? -6.23 25.891 12.141 1 95.69 87 THR A N 1
ATOM 671 C CA . THR A 1 87 ? -5.41 24.812 12.711 1 95.69 87 THR A CA 1
ATOM 672 C C . THR A 1 87 ? -3.949 25.25 12.789 1 95.69 87 THR A C 1
ATOM 674 O O . THR A 1 87 ? -3.295 25.062 13.812 1 95.69 87 THR A O 1
ATOM 677 N N . LEU A 1 88 ? -3.439 25.844 11.719 1 97.44 88 LEU A N 1
ATOM 678 C CA . LEU A 1 88 ? -2.053 26.297 11.656 1 97.44 88 LEU A CA 1
ATOM 679 C C . LEU A 1 88 ? -1.78 27.375 12.695 1 97.44 88 LEU A C 1
ATOM 681 O O . LEU A 1 88 ? -0.756 27.328 13.383 1 97.44 88 LEU A O 1
ATOM 685 N N . ARG A 1 89 ? -2.707 28.312 12.836 1 96.69 89 ARG A N 1
ATOM 686 C CA . ARG A 1 89 ? -2.553 29.375 13.828 1 96.69 89 ARG A CA 1
ATOM 687 C C . ARG A 1 89 ? -2.422 28.812 15.234 1 96.69 89 ARG A C 1
ATOM 689 O O . ARG A 1 89 ? -1.509 29.188 15.977 1 96.69 89 ARG A O 1
ATOM 696 N N . VAL A 1 90 ? -3.281 27.891 15.531 1 95.69 90 VAL A N 1
ATOM 697 C CA . VAL A 1 90 ? -3.312 27.297 16.859 1 95.69 90 VAL A CA 1
ATOM 698 C C . VAL A 1 90 ? -2.018 26.531 17.125 1 95.69 90 VAL A C 1
ATOM 700 O O . VAL A 1 90 ? -1.385 26.703 18.172 1 95.69 90 VAL A O 1
ATOM 703 N N . LEU A 1 91 ? -1.568 25.734 16.188 1 97.38 91 LEU A N 1
ATOM 704 C CA . LEU A 1 91 ? -0.385 24.891 16.359 1 97.38 91 LEU A CA 1
ATOM 705 C C . LEU A 1 91 ? 0.874 25.75 16.453 1 97.38 91 LEU A C 1
ATOM 707 O O . LEU A 1 91 ? 1.755 25.469 17.281 1 97.38 91 LEU A O 1
ATOM 711 N N . GLN A 1 92 ? 0.974 26.766 15.617 1 98.19 92 GLN A N 1
ATOM 712 C CA . GLN A 1 92 ? 2.148 27.625 15.641 1 98.19 92 GLN A CA 1
ATOM 713 C C . GLN A 1 92 ? 2.213 28.438 16.938 1 98.19 92 GLN A C 1
ATOM 715 O O . GLN A 1 92 ? 3.299 28.703 17.453 1 98.19 92 GLN A O 1
ATOM 720 N N . ASP A 1 93 ? 1.056 28.812 17.484 1 97.69 93 ASP A N 1
ATOM 721 C CA . ASP A 1 93 ? 1.005 29.5 18.781 1 97.69 93 ASP A CA 1
ATOM 722 C C . ASP A 1 93 ? 1.441 28.578 19.906 1 97.69 93 ASP A C 1
ATOM 724 O O . ASP A 1 93 ? 2.201 28.984 20.797 1 97.69 93 ASP A O 1
ATOM 728 N N . GLN A 1 94 ? 0.991 27.359 19.875 1 97.12 94 GLN A N 1
ATOM 729 C CA . GLN A 1 94 ? 1.268 26.375 20.922 1 97.12 94 GLN A CA 1
ATOM 730 C C . GLN A 1 94 ? 2.707 25.875 20.844 1 97.12 94 GLN A C 1
ATOM 732 O O . GLN A 1 94 ? 3.275 25.453 21.844 1 97.12 94 GLN A O 1
ATOM 737 N N . HIS A 1 95 ? 3.227 25.906 19.609 1 97.94 95 HIS A N 1
ATOM 738 C CA . HIS A 1 95 ? 4.57 25.391 19.375 1 97.94 95 HIS A CA 1
ATOM 739 C C . HIS A 1 95 ? 5.414 26.375 18.578 1 97.94 95 HIS A C 1
ATOM 741 O O . HIS A 1 95 ? 5.848 26.078 17.469 1 97.94 95 HIS A O 1
ATOM 747 N N . PRO A 1 96 ? 5.84 27.484 19.188 1 97.31 96 PRO A N 1
ATOM 748 C CA . PRO A 1 96 ? 6.52 28.562 18.469 1 97.31 96 PRO A CA 1
ATOM 749 C C . PRO A 1 96 ? 7.906 28.172 17.969 1 97.31 96 PRO A C 1
ATOM 751 O O . PRO A 1 96 ? 8.43 28.781 17.047 1 97.31 96 PRO A O 1
ATOM 754 N N . ASP A 1 97 ? 8.469 27.094 18.531 1 97.88 97 ASP A N 1
ATOM 755 C CA . ASP A 1 97 ? 9.82 26.703 18.156 1 97.88 97 ASP A CA 1
ATOM 756 C C . ASP A 1 97 ? 9.805 25.562 17.156 1 97.88 97 ASP A C 1
ATOM 758 O O . ASP A 1 97 ? 10.852 24.984 16.844 1 97.88 97 ASP A O 1
ATOM 762 N N . THR A 1 98 ? 8.633 25.172 16.688 1 98.38 98 THR A N 1
ATOM 763 C CA . THR A 1 98 ? 8.492 24.062 15.75 1 98.38 98 THR A CA 1
ATOM 764 C C . THR A 1 98 ? 8.328 24.594 14.32 1 98.38 98 THR A C 1
ATOM 766 O O . THR A 1 98 ? 7.582 25.547 14.094 1 98.38 98 THR A O 1
ATOM 769 N N . ASP A 1 99 ? 9.078 24.062 13.43 1 98.44 99 ASP A N 1
ATOM 770 C CA . ASP A 1 99 ? 8.906 24.328 12.008 1 98.44 99 ASP A CA 1
ATOM 771 C C . ASP A 1 99 ? 7.945 23.344 11.367 1 98.44 99 ASP A C 1
ATOM 773 O O . ASP A 1 99 ? 8.25 22.156 11.258 1 98.44 99 ASP A O 1
ATOM 777 N N . PHE A 1 100 ? 6.832 23.891 10.906 1 98.5 100 PHE A N 1
ATOM 778 C CA . PHE A 1 100 ? 5.805 23.031 10.336 1 98.5 100 PHE A CA 1
ATOM 779 C C . PHE A 1 100 ? 5.852 23.047 8.812 1 98.5 100 PHE A C 1
ATOM 781 O O . PHE A 1 100 ? 6.23 24.062 8.219 1 98.5 100 PHE A O 1
ATOM 788 N N . ALA A 1 101 ? 5.527 21.984 8.219 1 98.38 101 ALA A N 1
ATOM 789 C CA . ALA A 1 101 ? 5.191 21.859 6.801 1 98.38 101 ALA A CA 1
ATOM 790 C C . ALA A 1 101 ? 3.842 21.172 6.621 1 98.38 101 ALA A C 1
ATOM 792 O O . ALA A 1 101 ? 3.459 20.312 7.426 1 98.38 101 ALA A O 1
ATOM 793 N N . LEU A 1 102 ? 3.168 21.547 5.602 1 97.94 102 LEU A N 1
ATOM 794 C CA . LEU A 1 102 ? 1.878 20.922 5.309 1 97.94 102 LEU A CA 1
ATOM 795 C C . LEU A 1 102 ? 2.021 19.844 4.238 1 97.94 102 LEU A C 1
ATOM 797 O O . LEU A 1 102 ? 2.521 20.109 3.143 1 97.94 102 LEU A O 1
ATOM 801 N N . ILE A 1 103 ? 1.628 18.641 4.543 1 97.88 103 ILE A N 1
ATOM 802 C CA . ILE A 1 103 ? 1.646 17.516 3.613 1 97.88 103 ILE A CA 1
ATOM 803 C C . ILE A 1 103 ? 0.286 17.391 2.93 1 97.88 103 ILE A C 1
ATOM 805 O O . ILE A 1 103 ? -0.739 17.219 3.596 1 97.88 103 ILE A O 1
ATOM 809 N N . LEU A 1 104 ? 0.291 17.484 1.621 1 94.62 104 LEU A N 1
ATOM 810 C CA . LEU A 1 104 ? -0.995 17.422 0.937 1 94.62 104 LEU A CA 1
ATOM 811 C C . LEU A 1 104 ? -0.886 16.594 -0.344 1 94.62 104 LEU A C 1
ATOM 813 O O . LEU A 1 104 ? 0.176 16.547 -0.967 1 94.62 104 LEU A O 1
ATOM 817 N N . GLY A 1 105 ? -1.993 15.922 -0.687 1 94 105 GLY A N 1
ATOM 818 C CA . GLY A 1 105 ? -2.076 15.242 -1.968 1 94 105 GLY A CA 1
ATOM 819 C C . GLY A 1 105 ? -2.219 16.188 -3.143 1 94 105 GLY A C 1
ATOM 820 O O . GLY A 1 105 ? -2.725 17.297 -2.99 1 94 105 GLY A O 1
ATOM 821 N N . SER A 1 106 ? -1.828 15.695 -4.242 1 91.31 106 SER A N 1
ATOM 822 C CA . SER A 1 106 ? -1.901 16.5 -5.457 1 91.31 106 SER A CA 1
ATOM 823 C C . SER A 1 106 ? -3.334 16.938 -5.746 1 91.31 106 SER A C 1
ATOM 825 O O . SER A 1 106 ? -3.564 18.016 -6.281 1 91.31 106 SER A O 1
ATOM 827 N N . ASP A 1 107 ? -4.277 16.156 -5.438 1 88.81 107 ASP A N 1
ATOM 828 C CA . ASP A 1 107 ? -5.68 16.531 -5.613 1 88.81 107 ASP A CA 1
ATOM 829 C C . ASP A 1 107 ? -6.047 17.734 -4.766 1 88.81 107 ASP A C 1
ATOM 831 O O . ASP A 1 107 ? -6.781 18.625 -5.219 1 88.81 107 ASP A O 1
ATOM 835 N N . SER A 1 108 ? -5.582 17.766 -3.523 1 90.12 108 SER A N 1
ATOM 836 C CA . SER A 1 108 ? -5.801 18.922 -2.645 1 90.12 108 SER A CA 1
ATOM 837 C C . SER A 1 108 ? -5.121 20.172 -3.189 1 90.12 108 SER A C 1
ATOM 839 O O . SER A 1 108 ? -5.68 21.266 -3.115 1 90.12 108 SER A O 1
ATOM 841 N N . LEU A 1 109 ? -3.957 20 -3.719 1 89.06 109 LEU A N 1
ATOM 842 C CA . LEU A 1 109 ? -3.246 21.125 -4.297 1 89.06 109 LEU A CA 1
ATOM 843 C C . LEU A 1 109 ? -4.02 21.719 -5.473 1 89.06 109 LEU A C 1
ATOM 845 O O . LEU A 1 109 ? -4.078 22.938 -5.637 1 89.06 109 LEU A O 1
ATOM 849 N N . ASP A 1 110 ? -4.621 20.859 -6.23 1 87 110 ASP A N 1
ATOM 850 C CA . ASP A 1 110 ? -5.383 21.281 -7.398 1 87 110 ASP A CA 1
ATOM 851 C C . ASP A 1 110 ? -6.527 22.219 -7 1 87 110 ASP A C 1
ATOM 853 O O . ASP A 1 110 ? -6.898 23.109 -7.758 1 87 110 ASP A O 1
ATOM 857 N N . HIS A 1 111 ? -7.023 22.062 -5.785 1 88.31 111 HIS A N 1
ATOM 858 C CA . HIS A 1 111 ? -8.156 22.859 -5.332 1 88.31 111 HIS A CA 1
ATOM 859 C C . HIS A 1 111 ? -7.766 23.766 -4.164 1 88.31 111 HIS A C 1
ATOM 861 O O . HIS A 1 111 ? -8.633 24.25 -3.436 1 88.31 111 HIS A O 1
ATOM 867 N N . PHE A 1 112 ? -6.559 23.906 -4.027 1 91.38 112 PHE A N 1
ATOM 868 C CA . PHE A 1 112 ? -6.051 24.625 -2.865 1 91.38 112 PHE A CA 1
ATOM 869 C C . PHE A 1 112 ? -6.543 26.078 -2.861 1 91.38 112 PHE A C 1
ATOM 871 O O . PHE A 1 112 ? -6.832 26.641 -1.802 1 91.38 112 PHE A O 1
ATOM 878 N N . ALA A 1 113 ? -6.676 26.688 -4.031 1 91.12 113 ALA A N 1
ATOM 879 C CA . ALA A 1 113 ? -7.121 28.062 -4.156 1 91.12 113 ALA A CA 1
ATOM 880 C C . ALA A 1 113 ? -8.516 28.25 -3.574 1 91.12 113 ALA A C 1
ATOM 882 O O . ALA A 1 113 ? -8.906 29.359 -3.211 1 91.12 113 ALA A O 1
ATOM 883 N N . ASP A 1 114 ? -9.281 27.141 -3.418 1 91.81 114 ASP A N 1
ATOM 884 C CA . ASP A 1 114 ? -10.648 27.188 -2.912 1 91.81 114 ASP A CA 1
ATOM 885 C C . ASP A 1 114 ? -10.672 27.094 -1.388 1 91.81 114 ASP A C 1
ATOM 887 O O . ASP A 1 114 ? -11.719 27.281 -0.766 1 91.81 114 ASP A O 1
ATOM 891 N N . TRP A 1 115 ? -9.508 26.844 -0.76 1 93.31 115 TRP A N 1
ATOM 892 C CA . TRP A 1 115 ? -9.453 26.719 0.693 1 93.31 115 TRP A CA 1
ATOM 893 C C . TRP A 1 115 ? -9.703 28.078 1.358 1 93.31 115 TRP A C 1
ATOM 895 O O . TRP A 1 115 ? -9.594 29.125 0.716 1 93.31 115 TRP A O 1
ATOM 905 N N . HIS A 1 116 ? -10.156 28.016 2.613 1 94.94 116 HIS A N 1
ATOM 906 C CA . HIS A 1 116 ? -10.32 29.234 3.396 1 94.94 116 HIS A CA 1
ATOM 907 C C . HIS A 1 116 ? -8.977 29.906 3.658 1 94.94 116 HIS A C 1
ATOM 909 O O . HIS A 1 116 ? -8.133 29.359 4.375 1 94.94 116 HIS A O 1
ATOM 915 N N . ARG A 1 117 ? -8.703 31.047 3.064 1 96.25 117 ARG A N 1
ATOM 916 C CA . ARG A 1 117 ? -7.512 31.875 3.219 1 96.25 117 ARG A CA 1
ATOM 917 C C . ARG A 1 117 ? -6.27 31.156 2.717 1 96.25 117 ARG A C 1
ATOM 919 O O . ARG A 1 117 ? -5.266 31.062 3.428 1 96.25 117 ARG A O 1
ATOM 926 N N . PRO A 1 118 ? -6.301 30.703 1.494 1 95.06 118 PRO A N 1
ATOM 927 C CA . PRO A 1 118 ? -5.188 29.922 0.952 1 95.06 118 PRO A CA 1
ATOM 928 C C . PRO A 1 118 ? -3.869 30.703 0.944 1 95.06 118 PRO A C 1
ATOM 930 O O . PRO A 1 118 ? -2.805 30.109 1.166 1 95.06 118 PRO A O 1
ATOM 933 N N . ASP A 1 119 ? -3.949 32.031 0.715 1 94.88 119 ASP A N 1
ATOM 934 C CA . ASP A 1 119 ? -2.736 32.844 0.688 1 94.88 119 ASP A CA 1
ATOM 935 C C . ASP A 1 119 ? -2.047 32.844 2.051 1 94.88 119 ASP A C 1
ATOM 937 O O . ASP A 1 119 ? -0.822 32.75 2.135 1 94.88 119 ASP A O 1
ATOM 941 N N . GLU A 1 120 ? -2.838 32.938 3.033 1 96.62 120 GLU A N 1
ATOM 942 C CA . GLU A 1 120 ? -2.277 32.938 4.383 1 96.62 120 GLU A CA 1
ATOM 943 C C . GLU A 1 120 ? -1.642 31.578 4.707 1 96.62 120 GLU A C 1
ATOM 945 O O . GLU A 1 120 ? -0.574 31.531 5.32 1 96.62 120 GLU A O 1
ATOM 950 N N . ILE A 1 121 ? -2.291 30.516 4.344 1 96.62 121 ILE A N 1
ATOM 951 C CA . ILE A 1 121 ? -1.748 29.188 4.574 1 96.62 121 ILE A CA 1
ATOM 952 C C . ILE A 1 121 ? -0.379 29.062 3.908 1 96.62 121 ILE A C 1
ATOM 954 O O . ILE A 1 121 ? 0.588 28.625 4.539 1 96.62 121 ILE A O 1
ATOM 958 N N . ALA A 1 122 ? -0.297 29.547 2.639 1 94.25 122 ALA A N 1
ATOM 959 C CA . ALA A 1 122 ? 0.926 29.422 1.849 1 94.25 122 ALA A CA 1
ATOM 960 C C . ALA A 1 122 ? 2.053 30.25 2.459 1 94.25 122 ALA A C 1
ATOM 962 O O . ALA A 1 122 ? 3.23 29.922 2.311 1 94.25 122 ALA A O 1
ATOM 963 N N . GLU A 1 123 ? 1.725 31.281 3.135 1 94.38 123 GLU A N 1
ATOM 964 C CA . GLU A 1 123 ? 2.715 32.125 3.777 1 94.38 123 GLU A CA 1
ATOM 965 C C . GLU A 1 123 ? 3.197 31.531 5.094 1 94.38 123 GLU A C 1
ATOM 967 O O . GLU A 1 123 ? 4.332 31.781 5.516 1 94.38 123 GLU A O 1
ATOM 972 N N . ARG A 1 124 ? 2.391 30.734 5.691 1 96.06 124 ARG A N 1
ATOM 973 C CA . ARG A 1 124 ? 2.656 30.266 7.047 1 96.06 124 ARG A CA 1
ATOM 974 C C . ARG A 1 124 ? 3.557 29.031 7.031 1 96.06 124 ARG A C 1
ATOM 976 O O . ARG A 1 124 ? 4.398 28.859 7.918 1 96.06 124 ARG A O 1
ATOM 983 N N . VAL A 1 125 ? 3.275 28.203 6.051 1 97 125 VAL A N 1
ATOM 984 C CA . VAL A 1 125 ? 4.02 26.938 6.066 1 97 125 VAL A CA 1
ATOM 985 C C . VAL A 1 125 ? 4.383 26.547 4.637 1 97 125 VAL A C 1
ATOM 987 O O . VAL A 1 125 ? 3.646 26.844 3.695 1 97 125 VAL A O 1
ATOM 990 N N . PRO A 1 126 ? 5.535 25.859 4.473 1 96.19 126 PRO A N 1
ATOM 991 C CA . PRO A 1 126 ? 5.809 25.25 3.172 1 96.19 126 PRO A CA 1
ATOM 992 C C . PRO A 1 126 ? 4.945 24.016 2.908 1 96.19 126 PRO A C 1
ATOM 994 O O . PRO A 1 126 ? 4.418 23.422 3.848 1 96.19 126 PRO A O 1
ATOM 997 N N . PHE A 1 127 ? 4.855 23.656 1.612 1 96.12 127 PHE A N 1
ATOM 998 C CA . PHE A 1 127 ? 4.055 22.516 1.194 1 96.12 127 PHE A CA 1
ATOM 999 C C . PHE A 1 127 ? 4.953 21.359 0.784 1 96.12 127 PHE A C 1
ATOM 1001 O O . PHE A 1 127 ? 5.977 21.562 0.128 1 96.12 127 PHE A O 1
ATOM 1008 N N . ILE A 1 128 ? 4.594 20.188 1.221 1 96.81 128 ILE A N 1
ATOM 1009 C CA . ILE A 1 128 ? 5.102 18.922 0.695 1 96.81 128 ILE A CA 1
ATOM 1010 C C . ILE A 1 128 ? 3.971 18.156 0.02 1 96.81 128 ILE A C 1
ATOM 1012 O O . ILE A 1 128 ? 2.998 17.766 0.673 1 96.81 128 ILE A O 1
ATOM 1016 N N . VAL A 1 129 ? 4.125 17.906 -1.284 1 94.94 129 VAL A N 1
ATOM 1017 C CA . VAL A 1 129 ? 3.025 17.344 -2.064 1 94.94 129 VAL A CA 1
ATOM 1018 C C . VAL A 1 129 ? 3.377 15.93 -2.518 1 94.94 129 VAL A C 1
ATOM 1020 O O . VAL A 1 129 ? 4.508 15.664 -2.932 1 94.94 129 VAL A O 1
ATOM 1023 N N . TYR A 1 130 ? 2.459 15.047 -2.361 1 94.56 130 TYR A N 1
ATOM 1024 C CA . TYR A 1 130 ? 2.588 13.711 -2.924 1 94.56 130 TYR A CA 1
ATOM 1025 C C . TYR A 1 130 ? 1.538 13.469 -4 1 94.56 130 TYR A C 1
ATOM 1027 O O . TYR A 1 130 ? 0.44 14.031 -3.943 1 94.56 130 TYR A O 1
ATOM 1035 N N . LYS A 1 131 ? 1.865 12.633 -4.895 1 90.69 131 LYS A N 1
ATOM 1036 C CA . LYS A 1 131 ? 0.993 12.375 -6.035 1 90.69 131 LYS A CA 1
ATOM 1037 C C . LYS A 1 131 ? -0.116 11.391 -5.672 1 90.69 131 LYS A C 1
ATOM 1039 O O . LYS A 1 131 ? 0.14 10.367 -5.039 1 90.69 131 LYS A O 1
ATOM 1044 N N . ARG A 1 132 ? -1.296 11.766 -5.988 1 88.62 132 ARG A N 1
ATOM 1045 C CA . ARG A 1 132 ? -2.451 10.875 -5.918 1 88.62 132 ARG A CA 1
ATOM 1046 C C . ARG A 1 132 ? -2.949 10.508 -7.309 1 88.62 132 ARG A C 1
ATOM 1048 O O . ARG A 1 132 ? -2.676 11.219 -8.281 1 88.62 132 ARG A O 1
ATOM 1055 N N . PRO A 1 133 ? -3.639 9.289 -7.309 1 77.56 133 PRO A N 1
ATOM 1056 C CA . PRO A 1 133 ? -4.164 8.93 -8.625 1 77.56 133 PRO A CA 1
ATOM 1057 C C . PRO A 1 133 ? -5.066 10 -9.219 1 77.56 133 PRO A C 1
ATOM 1059 O O . PRO A 1 133 ? -5.82 10.656 -8.492 1 77.56 133 PRO A O 1
ATOM 1062 N N . GLY A 1 134 ? -5.082 10.219 -10.625 1 63.75 134 GLY A N 1
ATOM 1063 C CA . GLY A 1 134 ? -5.988 11.109 -11.328 1 63.75 134 GLY A CA 1
ATOM 1064 C C . GLY A 1 134 ? -5.582 12.57 -11.242 1 63.75 134 GLY A C 1
ATOM 1065 O O . GLY A 1 134 ? -6.133 13.422 -11.945 1 63.75 134 GLY A O 1
ATOM 1066 N N . ALA A 1 135 ? -4.832 12.977 -10.312 1 57.56 135 ALA A N 1
ATOM 1067 C CA . ALA A 1 135 ? -4.852 14.359 -9.852 1 57.56 135 ALA A CA 1
ATOM 1068 C C . ALA A 1 135 ? -4.047 15.258 -10.789 1 57.56 135 ALA A C 1
ATOM 107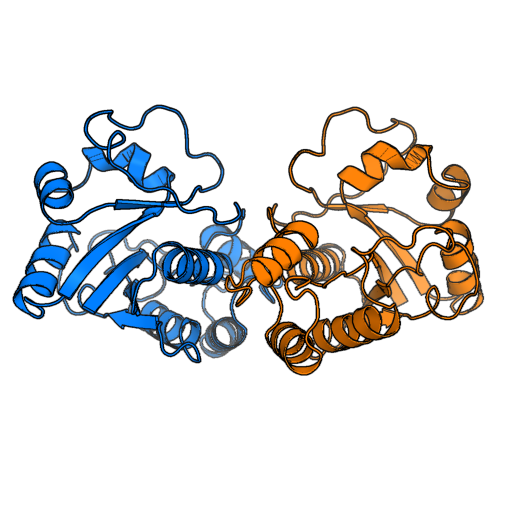0 O O . ALA A 1 135 ? -4.398 16.422 -11.008 1 57.56 135 ALA A O 1
ATOM 1071 N N . ILE A 1 136 ? -2.693 15.047 -10.953 1 51.06 136 ILE A N 1
ATOM 1072 C CA . ILE A 1 136 ? -2.041 16.266 -11.406 1 51.06 136 ILE A CA 1
ATOM 1073 C C . ILE A 1 136 ? -2.664 16.734 -12.719 1 51.06 136 ILE A C 1
ATOM 1075 O O . ILE A 1 136 ? -2.332 16.203 -13.789 1 51.06 136 ILE A O 1
ATOM 1079 N N . GLU A 1 137 ? -3.891 16.781 -12.703 1 53.06 137 GLU A N 1
ATOM 1080 C CA . GLU A 1 137 ? -4.324 17.609 -13.828 1 53.06 137 GLU A CA 1
ATOM 1081 C C . GLU A 1 137 ? -3.865 19.047 -13.664 1 53.06 137 GLU A C 1
ATOM 1083 O O . GLU A 1 137 ? -3.682 19.531 -12.539 1 53.06 137 GLU A O 1
ATOM 1088 N N . SER A 1 138 ? -2.99 19.516 -14.523 1 53.62 138 SER A N 1
ATOM 1089 C CA . SER A 1 138 ? -2.219 20.734 -14.656 1 53.62 138 SER A CA 1
ATOM 1090 C C . SER A 1 138 ? -2.963 21.938 -14.062 1 53.62 138 SER A C 1
ATOM 1092 O O . SER A 1 138 ? -2.656 23.078 -14.383 1 53.62 138 SER A O 1
ATOM 1094 N N . VAL A 1 139 ? -4.109 21.75 -13.344 1 57.16 139 VAL A N 1
ATOM 1095 C CA . VAL A 1 139 ? -4.824 23.016 -13.18 1 57.16 139 VAL A CA 1
ATOM 1096 C C . VAL A 1 139 ? -4.406 23.672 -11.867 1 57.16 139 VAL A C 1
ATOM 1098 O O . VAL A 1 139 ? -5.023 24.656 -11.438 1 57.16 139 VAL A O 1
ATOM 1101 N N . ALA A 1 140 ? -3.229 23.219 -11.289 1 64.38 140 ALA A N 1
ATOM 1102 C CA . ALA A 1 140 ? -2.896 23.875 -10.031 1 64.38 140 ALA A CA 1
ATOM 1103 C C . ALA A 1 140 ? -2.541 25.344 -10.266 1 64.38 140 ALA A C 1
ATOM 1105 O O . ALA A 1 140 ? -1.903 25.688 -11.266 1 64.38 140 ALA A O 1
ATOM 1106 N N . ASP A 1 141 ? -3.125 26.234 -9.461 1 71.56 141 ASP A N 1
ATOM 1107 C CA . ASP A 1 141 ? -2.836 27.672 -9.492 1 71.56 141 ASP A CA 1
ATOM 1108 C C . ASP A 1 141 ? -1.335 27.922 -9.383 1 71.56 141 ASP A C 1
ATOM 1110 O O . ASP A 1 141 ? -0.702 27.531 -8.398 1 71.56 141 ASP A O 1
ATOM 1114 N N . PRO A 1 142 ? -0.784 28.469 -10.398 1 72.38 142 PRO A N 1
ATOM 1115 C CA . PRO A 1 142 ? 0.662 28.703 -10.43 1 72.38 142 PRO A CA 1
ATOM 1116 C C . PRO A 1 142 ? 1.169 29.406 -9.18 1 72.38 142 PRO A C 1
ATOM 1118 O O . PRO A 1 142 ? 2.346 29.281 -8.828 1 72.38 142 PRO A O 1
ATOM 1121 N N . ARG A 1 143 ? 0.318 30.188 -8.57 1 74 143 ARG A N 1
ATOM 1122 C CA . ARG A 1 143 ? 0.702 30.906 -7.367 1 74 143 ARG A CA 1
ATOM 1123 C C . ARG A 1 143 ? 1.18 29.953 -6.281 1 74 143 ARG A C 1
ATOM 1125 O O . ARG A 1 143 ? 1.997 30.328 -5.438 1 74 143 ARG A O 1
ATOM 1132 N N . PHE A 1 144 ? 0.645 28.828 -6.332 1 79.25 144 PHE A N 1
ATOM 1133 C CA . PHE A 1 144 ? 0.904 27.953 -5.199 1 79.25 144 PHE A CA 1
ATOM 1134 C C . PHE A 1 144 ? 1.74 26.75 -5.633 1 79.25 144 PHE A C 1
ATOM 1136 O O . PHE A 1 144 ? 2.223 25.984 -4.789 1 79.25 144 PHE A O 1
ATOM 1143 N N . VAL A 1 145 ? 2.004 26.531 -6.871 1 72.69 145 VAL A N 1
ATOM 1144 C CA . VAL A 1 145 ? 2.654 25.312 -7.344 1 72.69 145 VAL A CA 1
ATOM 1145 C C . VAL A 1 145 ? 4.148 25.562 -7.535 1 72.69 145 VAL A C 1
ATOM 1147 O O . VAL A 1 145 ? 4.949 24.625 -7.527 1 72.69 145 VAL A O 1
ATOM 1150 N N . ASN A 1 146 ? 4.574 26.781 -7.574 1 72.56 146 ASN A N 1
ATOM 1151 C CA . ASN A 1 146 ? 5.945 27.078 -7.98 1 72.56 146 ASN A CA 1
ATOM 1152 C C . ASN A 1 146 ? 6.934 26.812 -6.852 1 72.56 146 ASN A C 1
ATOM 1154 O O . ASN A 1 146 ? 8.117 26.562 -7.098 1 72.56 146 ASN A O 1
ATOM 1158 N N . ASP A 1 147 ? 6.48 26.719 -5.66 1 79.44 147 ASP A N 1
ATOM 1159 C CA . ASP A 1 147 ? 7.414 26.578 -4.551 1 79.44 147 ASP A CA 1
ATOM 1160 C C . ASP A 1 147 ? 7.07 25.344 -3.709 1 79.44 147 ASP A C 1
ATOM 1162 O O . ASP A 1 147 ? 7.41 25.281 -2.525 1 79.44 147 ASP A O 1
ATOM 1166 N N . VAL A 1 148 ? 6.527 24.438 -4.359 1 86.75 148 VAL A N 1
ATOM 1167 C CA . VAL A 1 148 ? 6.133 23.25 -3.609 1 86.75 148 VAL A CA 1
ATOM 1168 C C . VAL A 1 148 ? 7.211 22.172 -3.732 1 86.75 148 VAL A C 1
ATOM 1170 O O . VAL A 1 148 ? 7.898 22.094 -4.754 1 86.75 148 VAL A O 1
ATOM 1173 N N . ARG A 1 149 ? 7.426 21.422 -2.66 1 92.44 149 ARG A N 1
ATOM 1174 C CA . ARG A 1 149 ? 8.305 20.266 -2.652 1 92.44 149 ARG A CA 1
ATOM 1175 C C . ARG A 1 149 ? 7.52 18.984 -2.896 1 92.44 149 ARG A C 1
ATOM 1177 O O . ARG A 1 149 ? 6.449 18.781 -2.318 1 92.44 149 ARG A O 1
ATOM 1184 N N . TYR A 1 150 ? 8.102 18.156 -3.744 1 91.81 150 TYR A N 1
ATOM 1185 C CA . TYR A 1 150 ? 7.387 16.938 -4.102 1 91.81 150 TYR A CA 1
ATOM 1186 C C . TYR A 1 150 ? 8.016 15.719 -3.432 1 91.81 150 TYR A C 1
ATOM 1188 O O . TYR A 1 150 ? 9.242 15.586 -3.4 1 91.81 150 TYR A O 1
ATOM 1196 N N . ALA A 1 151 ? 7.203 14.953 -2.883 1 94.75 151 ALA A N 1
ATOM 1197 C CA . ALA A 1 151 ? 7.637 13.68 -2.305 1 94.75 151 ALA A CA 1
ATOM 1198 C C . ALA A 1 151 ? 7.695 12.586 -3.365 1 94.75 151 ALA A C 1
ATOM 1200 O O . ALA A 1 151 ? 6.812 12.492 -4.219 1 94.75 151 ALA A O 1
ATOM 1201 N N . ALA A 1 152 ? 8.711 11.781 -3.314 1 92.75 152 ALA A N 1
ATOM 1202 C CA . ALA A 1 152 ? 8.844 10.641 -4.211 1 92.75 152 ALA A CA 1
ATOM 1203 C C . ALA A 1 152 ? 8.156 9.406 -3.637 1 92.75 152 ALA A C 1
ATOM 1205 O O . ALA A 1 152 ? 8.758 8.336 -3.559 1 92.75 152 ALA A O 1
ATOM 1206 N N . ALA A 1 153 ? 6.934 9.586 -3.23 1 94.69 153 ALA A N 1
ATOM 1207 C CA . ALA A 1 153 ? 6.121 8.469 -2.742 1 94.69 153 ALA A CA 1
ATOM 1208 C C . ALA A 1 153 ? 5.465 7.723 -3.896 1 94.69 153 ALA A C 1
ATOM 1210 O O . ALA A 1 153 ? 5.082 8.328 -4.898 1 94.69 153 ALA A O 1
ATOM 1211 N N . PRO A 1 154 ? 5.355 6.402 -3.713 1 94.62 154 PRO A N 1
ATOM 1212 C CA . PRO A 1 154 ? 4.66 5.668 -4.77 1 94.62 154 PRO A CA 1
ATOM 1213 C C . PRO A 1 154 ? 3.184 6.043 -4.875 1 94.62 154 PRO A C 1
ATOM 1215 O O . PRO A 1 154 ? 2.531 6.293 -3.857 1 94.62 154 PRO A O 1
ATOM 1218 N N . VAL A 1 155 ? 2.695 6.098 -6.102 1 93.31 155 VAL A N 1
ATOM 1219 C CA . VAL A 1 155 ? 1.269 6.312 -6.316 1 93.31 155 VAL A CA 1
ATOM 1220 C C . VAL A 1 155 ? 0.502 5.027 -6.016 1 93.31 155 VAL A C 1
ATOM 1222 O O . VAL A 1 155 ? 0.823 3.965 -6.555 1 93.31 155 VAL A O 1
ATOM 1225 N N . MET A 1 156 ? -0.479 5.152 -5.16 1 94.19 156 MET A N 1
ATOM 1226 C CA . MET A 1 156 ? -1.273 3.996 -4.762 1 94.19 156 MET A CA 1
ATOM 1227 C C . MET A 1 156 ? -2.766 4.305 -4.844 1 94.19 156 MET A C 1
ATOM 1229 O O . MET A 1 156 ? -3.232 5.285 -4.262 1 94.19 156 MET A O 1
ATOM 1233 N N . GLU A 1 157 ? -3.521 3.463 -5.496 1 92.94 157 GLU A N 1
ATOM 1234 C CA . GLU A 1 157 ? -4.953 3.656 -5.715 1 92.94 157 GLU A CA 1
ATOM 1235 C C . GLU A 1 157 ? -5.766 3.139 -4.531 1 92.94 157 GLU A C 1
ATOM 1237 O O . GLU A 1 157 ? -6.75 2.416 -4.719 1 92.94 157 GLU A O 1
ATOM 1242 N N . ILE A 1 158 ? -5.359 3.293 -3.379 1 95.5 158 ILE A N 1
ATOM 1243 C CA . ILE A 1 158 ? -6.137 2.932 -2.197 1 95.5 158 ILE A CA 1
ATOM 1244 C C . ILE A 1 158 ? -6.84 4.168 -1.644 1 95.5 158 ILE A C 1
ATOM 1246 O O . ILE A 1 158 ? -6.234 5.238 -1.533 1 95.5 158 ILE A O 1
ATOM 1250 N N . SER A 1 159 ? -8.172 4.055 -1.336 1 94.38 159 SER A N 1
ATOM 1251 C CA . SER A 1 159 ? -8.938 5.156 -0.768 1 94.38 159 SER A CA 1
ATOM 1252 C C . SER A 1 159 ? -9.883 4.664 0.326 1 94.38 159 SER A C 1
ATOM 1254 O O . SER A 1 159 ? -10.258 3.49 0.347 1 94.38 159 SER A O 1
ATOM 1256 N N . GLY A 1 160 ? -10.195 5.586 1.162 1 95.38 160 GLY A N 1
ATOM 1257 C CA . GLY A 1 160 ? -11.188 5.258 2.172 1 95.38 160 GLY A CA 1
ATOM 1258 C C . GLY A 1 160 ? -12.523 4.832 1.581 1 95.38 160 GLY A C 1
ATOM 1259 O O . GLY A 1 160 ? -13.18 3.928 2.105 1 95.38 160 GLY A O 1
ATOM 1260 N N . THR A 1 161 ? -12.906 5.441 0.508 1 94.31 161 THR A N 1
ATOM 1261 C CA . THR A 1 161 ? -14.156 5.117 -0.176 1 94.31 161 THR A CA 1
ATOM 1262 C C . THR A 1 161 ? -14.164 3.656 -0.618 1 94.31 161 THR A C 1
ATOM 1264 O O . THR A 1 161 ? -15.141 2.941 -0.395 1 94.31 161 THR A O 1
ATOM 1267 N N . GLU A 1 162 ? -13.078 3.244 -1.206 1 94.12 162 GLU A N 1
ATOM 1268 C CA . GLU A 1 162 ? -12.984 1.86 -1.664 1 94.12 162 GLU A CA 1
ATOM 1269 C C . GLU A 1 162 ? -13 0.887 -0.489 1 94.12 162 GLU A C 1
ATOM 1271 O O . GLU A 1 162 ? -13.633 -0.168 -0.56 1 94.12 162 GLU A O 1
ATOM 1276 N N . VAL A 1 163 ? -12.297 1.207 0.567 1 97.19 163 VAL A N 1
ATOM 1277 C CA . VAL A 1 163 ? -12.258 0.357 1.752 1 97.19 163 VAL A CA 1
ATOM 1278 C C . VAL A 1 163 ? -13.664 0.192 2.316 1 97.19 163 VAL A C 1
ATOM 1280 O O . VAL A 1 163 ? -14.094 -0.926 2.613 1 97.19 163 VAL A O 1
ATOM 1283 N N . ARG A 1 164 ? -14.367 1.283 2.43 1 97.06 164 ARG A N 1
ATOM 1284 C CA . ARG A 1 164 ? -15.734 1.226 2.953 1 97.06 164 ARG A CA 1
ATOM 1285 C C . ARG A 1 164 ? -16.641 0.435 2.02 1 97.06 164 ARG A C 1
ATOM 1287 O O . ARG A 1 164 ? -17.469 -0.355 2.475 1 97.06 164 ARG A O 1
ATOM 1294 N N . ALA A 1 165 ? -16.531 0.649 0.732 1 95.31 165 ALA A N 1
ATOM 1295 C CA . ALA A 1 165 ? -17.328 -0.083 -0.24 1 95.31 165 ALA A CA 1
ATOM 1296 C C . ALA A 1 165 ? -17.109 -1.588 -0.119 1 95.31 165 ALA A C 1
ATOM 1298 O O . ALA A 1 165 ? -18.062 -2.369 -0.141 1 95.31 165 ALA A O 1
ATOM 1299 N N . ARG A 1 166 ? -15.883 -1.982 -0.005 1 96.25 166 ARG A N 1
ATOM 1300 C CA . ARG A 1 166 ? -15.547 -3.393 0.153 1 96.25 166 ARG A CA 1
ATOM 1301 C C . ARG A 1 166 ? -16.156 -3.965 1.427 1 96.25 166 ARG A C 1
ATOM 1303 O O . ARG A 1 166 ? -16.766 -5.031 1.4 1 96.25 166 ARG A O 1
ATOM 1310 N N . ARG A 1 167 ? -15.953 -3.24 2.5 1 96.19 167 ARG A N 1
ATOM 1311 C CA . ARG A 1 167 ? -16.5 -3.686 3.775 1 96.19 167 ARG A CA 1
ATOM 1312 C C . ARG A 1 167 ? -18.016 -3.848 3.695 1 96.19 167 ARG A C 1
ATOM 1314 O O . ARG A 1 167 ? -18.562 -4.848 4.164 1 96.19 167 ARG A O 1
ATOM 1321 N N . ARG A 1 168 ? -18.688 -2.949 3.07 1 95.12 168 ARG A N 1
ATOM 1322 C CA . ARG A 1 168 ? -20.141 -2.986 2.943 1 95.12 168 ARG A CA 1
ATOM 1323 C C . ARG A 1 168 ? -20.578 -4.168 2.086 1 95.12 168 ARG A C 1
ATOM 1325 O O . ARG A 1 168 ? -21.656 -4.734 2.311 1 95.12 168 ARG A O 1
ATOM 1332 N N . ALA A 1 169 ? -19.781 -4.5 1.149 1 95.06 169 ALA A N 1
ATOM 1333 C CA . ALA A 1 169 ? -20.109 -5.594 0.235 1 95.06 169 ALA A CA 1
ATOM 1334 C C . ALA A 1 169 ? -19.688 -6.938 0.819 1 95.06 169 ALA A C 1
ATOM 1336 O O . ALA A 1 169 ? -19.797 -7.973 0.156 1 95.06 169 ALA A O 1
ATOM 1337 N N . GLY A 1 170 ? -19.078 -6.938 2.002 1 95.06 170 GLY A N 1
ATOM 1338 C CA . GLY A 1 170 ? -18.641 -8.164 2.645 1 95.06 170 GLY A CA 1
ATOM 1339 C C . GLY A 1 170 ? -17.312 -8.68 2.109 1 95.06 170 GLY A C 1
ATOM 1340 O O . GLY A 1 170 ? -17 -9.859 2.26 1 95.06 170 GLY A O 1
ATOM 1341 N N . ARG A 1 171 ? -16.594 -7.773 1.446 1 96.31 171 ARG A N 1
ATOM 1342 C CA . ARG A 1 171 ? -15.305 -8.133 0.882 1 96.31 171 ARG A CA 1
ATOM 1343 C C . ARG A 1 171 ? -14.18 -7.867 1.878 1 96.31 171 ARG A C 1
ATOM 1345 O O . ARG A 1 171 ? -14.352 -7.09 2.818 1 96.31 171 ARG A O 1
ATOM 1352 N N . SER A 1 172 ? -13.133 -8.5 1.661 1 97.25 172 SER A N 1
ATOM 1353 C CA . SER A 1 172 ? -11.992 -8.359 2.561 1 97.25 172 SER A CA 1
ATOM 1354 C C . SER A 1 172 ? -11.359 -6.977 2.451 1 97.25 172 SER A C 1
ATOM 1356 O O . SER A 1 172 ? -11.211 -6.445 1.351 1 97.25 172 SER A O 1
ATOM 1358 N N . ILE A 1 173 ? -11.016 -6.422 3.576 1 98 173 ILE A N 1
ATOM 1359 C CA . ILE A 1 173 ? -10.242 -5.184 3.596 1 98 173 ILE A CA 1
ATOM 1360 C C . ILE A 1 173 ? -8.867 -5.441 4.199 1 98 173 ILE A C 1
ATOM 1362 O O . ILE A 1 173 ? -8.133 -4.5 4.512 1 98 173 ILE A O 1
ATOM 1366 N N . ARG A 1 174 ? -8.516 -6.746 4.363 1 97.94 174 ARG A N 1
ATOM 1367 C CA . ARG A 1 174 ? -7.211 -7.117 4.895 1 97.94 174 ARG A CA 1
ATOM 1368 C C . ARG A 1 174 ? -6.086 -6.582 4.012 1 97.94 174 ARG A C 1
ATOM 1370 O O . ARG A 1 174 ? -6.164 -6.656 2.785 1 97.94 174 ARG A O 1
ATOM 1377 N N . TYR A 1 175 ? -5.062 -5.988 4.613 1 98.12 175 TYR A N 1
ATOM 1378 C CA . TYR A 1 175 ? -3.838 -5.438 4.043 1 98.12 175 TYR A CA 1
ATOM 1379 C C . TYR A 1 175 ? -4.102 -4.086 3.391 1 98.12 175 TYR A C 1
ATOM 1381 O O . TYR A 1 175 ? -3.162 -3.354 3.064 1 98.12 175 TYR A O 1
ATOM 1389 N N . LEU A 1 176 ? -5.367 -3.719 3.148 1 98.31 176 LEU A N 1
ATOM 1390 C CA . LEU A 1 176 ? -5.664 -2.365 2.689 1 98.31 176 LEU A CA 1
ATOM 1391 C C . LEU A 1 176 ? -5.547 -1.365 3.834 1 98.31 176 LEU A C 1
ATOM 1393 O O . LEU A 1 176 ? -5.25 -0.19 3.611 1 98.31 176 LEU A O 1
ATOM 1397 N N . VAL A 1 177 ? -5.848 -1.863 5.012 1 98.56 177 VAL A N 1
ATOM 1398 C CA . VAL A 1 177 ? -5.715 -1.092 6.242 1 98.56 177 VAL A CA 1
ATOM 1399 C C . VAL A 1 177 ? -4.793 -1.824 7.215 1 98.56 177 VAL A C 1
ATOM 1401 O O . VAL A 1 177 ? -4.613 -3.039 7.113 1 98.56 177 VAL A O 1
ATOM 1404 N N . PRO A 1 178 ? -4.117 -1.036 8.117 1 97.94 178 PRO A N 1
ATOM 1405 C CA . PRO A 1 178 ? -3.375 -1.73 9.172 1 97.94 178 PRO A CA 1
ATOM 1406 C C . PRO A 1 178 ? -4.234 -2.732 9.938 1 97.94 178 PRO A C 1
ATOM 1408 O O . PRO A 1 178 ? -5.434 -2.51 10.125 1 97.94 178 PRO A O 1
ATOM 1411 N N . GLU A 1 179 ? -3.586 -3.83 10.391 1 97 179 GLU A N 1
ATOM 1412 C CA . GLU A 1 179 ? -4.301 -4.902 11.078 1 97 179 GLU A CA 1
ATOM 1413 C C . GLU A 1 179 ? -5.07 -4.367 12.281 1 97 179 GLU A C 1
ATOM 1415 O O . GLU A 1 179 ? -6.199 -4.789 12.539 1 97 179 GLU A O 1
ATOM 1420 N N . ALA A 1 180 ? -4.5 -3.436 13.047 1 98 180 ALA A N 1
ATOM 1421 C CA . ALA A 1 180 ? -5.164 -2.865 14.211 1 98 180 ALA A CA 1
ATOM 1422 C C . ALA A 1 180 ? -6.426 -2.105 13.812 1 98 180 ALA A C 1
ATOM 1424 O O . ALA A 1 180 ? -7.414 -2.092 14.555 1 98 180 ALA A O 1
ATOM 1425 N N . VAL A 1 181 ? -6.398 -1.479 12.688 1 98.62 181 VAL A N 1
ATOM 1426 C CA . VAL A 1 181 ? -7.559 -0.76 12.172 1 98.62 181 VAL A CA 1
ATOM 1427 C C . VAL A 1 181 ? -8.617 -1.754 11.703 1 98.62 181 VAL A C 1
ATOM 1429 O O . VAL A 1 181 ? -9.805 -1.585 11.984 1 98.62 181 VAL A O 1
ATOM 1432 N N . ARG A 1 182 ? -8.227 -2.797 10.969 1 98.12 182 ARG A N 1
ATOM 1433 C CA . ARG A 1 182 ? -9.156 -3.838 10.539 1 98.12 182 ARG A CA 1
ATOM 1434 C C . ARG A 1 182 ? -9.898 -4.43 11.734 1 98.12 182 ARG A C 1
ATOM 1436 O O . ARG A 1 182 ? -11.125 -4.562 11.703 1 98.12 182 ARG A O 1
ATOM 1443 N N . ALA A 1 183 ? -9.133 -4.797 12.766 1 98 183 ALA A N 1
ATOM 1444 C CA . ALA A 1 183 ? -9.711 -5.367 13.977 1 98 183 ALA A CA 1
ATOM 1445 C C . ALA A 1 183 ? -10.703 -4.395 14.625 1 98 183 ALA A C 1
ATOM 1447 O O . ALA A 1 183 ? -11.758 -4.809 15.109 1 98 183 ALA A O 1
ATOM 1448 N N . TYR A 1 184 ? -10.375 -3.107 14.688 1 98.62 184 TYR A N 1
ATOM 1449 C CA . TYR A 1 184 ? -11.242 -2.082 15.242 1 98.62 184 TYR A CA 1
ATOM 1450 C C . TYR A 1 184 ? -12.555 -1.999 14.477 1 98.62 184 TYR A C 1
ATOM 1452 O O . TYR A 1 184 ? -13.633 -1.927 15.07 1 98.62 184 TYR A O 1
ATOM 1460 N N . ILE A 1 185 ? -12.438 -2.008 13.133 1 97.69 185 ILE A N 1
ATOM 1461 C CA . ILE A 1 185 ? -13.609 -1.939 12.258 1 97.69 185 ILE A CA 1
ATOM 1462 C C . ILE A 1 185 ? -14.523 -3.133 12.531 1 97.69 185 ILE A C 1
ATOM 1464 O O . ILE A 1 185 ? -15.742 -2.98 12.609 1 97.69 185 ILE A O 1
ATOM 1468 N N . ASP A 1 186 ? -13.914 -4.301 12.703 1 97 186 ASP A N 1
ATOM 1469 C CA . ASP A 1 186 ? -14.68 -5.512 12.984 1 97 186 ASP A CA 1
ATOM 1470 C C . ASP A 1 186 ? -15.359 -5.434 14.352 1 97 186 ASP A C 1
ATOM 1472 O O . ASP A 1 186 ? -16.562 -5.703 14.469 1 97 186 ASP A O 1
ATOM 1476 N N . THR A 1 187 ? -14.602 -5.008 15.312 1 97.5 187 THR A N 1
ATOM 1477 C CA . THR A 1 187 ? -15.07 -4.961 16.703 1 97.5 187 THR A CA 1
ATOM 1478 C C . THR A 1 187 ? -16.234 -3.98 16.844 1 97.5 187 THR A C 1
ATOM 1480 O O . THR A 1 187 ? -17.172 -4.23 17.609 1 97.5 187 THR A O 1
ATOM 1483 N N . HIS A 1 188 ? -16.234 -2.898 16.109 1 97 188 HIS A N 1
ATOM 1484 C CA . HIS A 1 188 ? -17.234 -1.845 16.281 1 97 188 HIS A CA 1
ATOM 1485 C C . HIS A 1 188 ? -18.266 -1.874 15.156 1 97 188 HIS A C 1
ATOM 1487 O O . HIS A 1 188 ? -19.094 -0.972 15.055 1 97 188 HIS A O 1
ATOM 1493 N N . ASP A 1 189 ? -18.109 -2.852 14.273 1 95.19 189 ASP A N 1
ATOM 1494 C CA . ASP A 1 189 ? -19.047 -3.076 13.18 1 95.19 189 ASP A CA 1
ATOM 1495 C C . ASP A 1 189 ? -19.203 -1.822 12.32 1 95.19 189 ASP A C 1
ATOM 1497 O O . ASP A 1 189 ? -20.328 -1.386 12.047 1 95.19 189 ASP A O 1
ATOM 1501 N N . LEU A 1 190 ? -18.078 -1.245 12.055 1 96.06 190 LEU A N 1
ATOM 1502 C CA . LEU A 1 190 ? -18.094 -0.045 11.219 1 96.06 190 LEU A CA 1
ATOM 1503 C C . LEU A 1 190 ? -18.25 -0.405 9.75 1 96.06 190 LEU A C 1
ATOM 1505 O O . LEU A 1 190 ? -17.766 -1.447 9.305 1 96.06 190 LEU A O 1
ATOM 1509 N N . TYR A 1 191 ? -18.891 0.422 8.977 1 95.31 191 TYR A N 1
ATOM 1510 C CA . TYR A 1 191 ? -19.062 0.36 7.527 1 95.31 191 TYR A CA 1
ATOM 1511 C C . TYR A 1 191 ? -19.781 -0.913 7.113 1 95.31 191 TYR A C 1
ATOM 1513 O O . TYR A 1 191 ? -19.438 -1.539 6.109 1 95.31 191 TYR A O 1
ATOM 1521 N N . ARG A 1 192 ? -20.578 -1.411 7.859 1 87.88 192 ARG A N 1
ATOM 1522 C CA . ARG A 1 192 ? -21.375 -2.582 7.504 1 87.88 192 ARG A CA 1
ATOM 1523 C C . ARG A 1 192 ? -22.516 -2.201 6.562 1 87.88 192 ARG A C 1
ATOM 1525 O O . ARG A 1 192 ? -22.953 -1.047 6.539 1 87.88 192 ARG A O 1
ATOM 1532 N N . PRO A 1 193 ? -22.812 -3.236 5.734 1 76.5 193 PRO A N 1
ATOM 1533 C CA . PRO A 1 193 ? -24 -2.941 4.941 1 76.5 193 PRO A CA 1
ATOM 1534 C C . PRO A 1 193 ? -25.188 -2.525 5.805 1 76.5 193 PRO A C 1
ATOM 1536 O O . PRO A 1 193 ? -25.344 -3.004 6.93 1 76.5 193 PRO A O 1
ATOM 1539 N N . THR A 1 194 ? -25.75 -1.319 5.473 1 60.28 194 THR A N 1
ATOM 1540 C CA . THR A 1 194 ? -27.016 -1.017 6.129 1 60.28 194 THR A CA 1
ATOM 1541 C C . THR A 1 194 ? -28.062 -2.072 5.789 1 60.28 194 THR A C 1
ATOM 1543 O O . THR A 1 194 ? -28.172 -2.5 4.637 1 60.28 194 THR A O 1
ATOM 1546 N N . ASP A 1 195 ? -28.609 -2.908 6.719 1 49.5 195 ASP A N 1
ATOM 1547 C CA . ASP A 1 195 ? -29.781 -3.727 6.461 1 49.5 195 ASP A CA 1
ATOM 1548 C C . ASP A 1 195 ? -30.781 -2.98 5.582 1 49.5 195 ASP A C 1
ATOM 1550 O O . ASP A 1 195 ? -30.938 -1.763 5.703 1 49.5 195 ASP A O 1
ATOM 1554 N N . MET B 1 1 ? -10.5 -28.281 -3.975 1 96 1 MET B N 1
ATOM 1555 C CA . MET B 1 1 ? -9.859 -27.094 -3.434 1 96 1 MET B CA 1
ATOM 1556 C C . MET B 1 1 ? -9.461 -26.141 -4.551 1 96 1 MET B C 1
ATOM 1558 O O . MET B 1 1 ? -9.008 -26.578 -5.613 1 96 1 MET B O 1
ATOM 1562 N N . THR B 1 2 ? -9.641 -24.828 -4.414 1 98.5 2 THR B N 1
ATOM 1563 C CA . THR B 1 2 ? -9.258 -23.828 -5.406 1 98.5 2 THR B CA 1
ATOM 1564 C C . THR B 1 2 ? -8.07 -23.016 -4.914 1 98.5 2 THR B C 1
ATOM 1566 O O . THR B 1 2 ? -8.062 -22.531 -3.779 1 98.5 2 THR B O 1
ATOM 1569 N N . VAL B 1 3 ? -7.023 -22.953 -5.793 1 98.81 3 VAL B N 1
ATOM 1570 C CA . VAL B 1 3 ? -5.781 -22.328 -5.359 1 98.81 3 VAL B CA 1
ATOM 1571 C C . VAL B 1 3 ? -5.285 -21.359 -6.438 1 98.81 3 VAL B C 1
ATOM 1573 O O . VAL B 1 3 ? -5.254 -21.703 -7.621 1 98.81 3 VAL B O 1
ATOM 1576 N N . GLY B 1 4 ? -5.023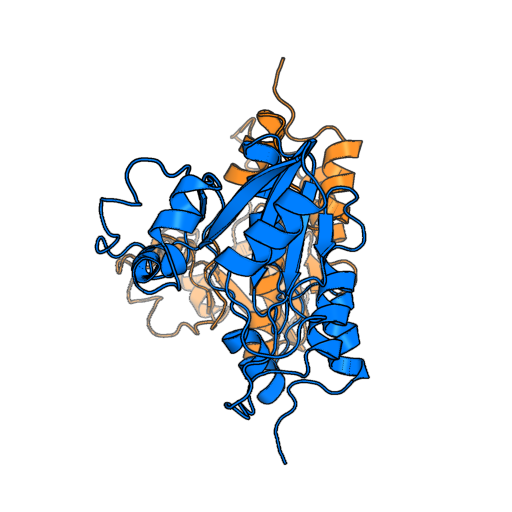 -20.125 -6.039 1 98.81 4 GLY B N 1
ATOM 1577 C CA . GLY B 1 4 ? -4.301 -19.203 -6.902 1 98.81 4 GLY B CA 1
ATOM 1578 C C . GLY B 1 4 ? -2.793 -19.328 -6.77 1 98.81 4 GLY B C 1
ATOM 1579 O O . GLY B 1 4 ? -2.26 -19.312 -5.66 1 98.81 4 GLY B O 1
ATOM 1580 N N . LEU B 1 5 ? -2.123 -19.484 -7.887 1 98.75 5 LEU B N 1
ATOM 1581 C CA . LEU B 1 5 ? -0.666 -19.531 -7.918 1 98.75 5 LEU B CA 1
ATOM 1582 C C . LEU B 1 5 ? -0.084 -18.141 -8.18 1 98.75 5 LEU B C 1
ATOM 1584 O O . LEU B 1 5 ? -0.313 -17.562 -9.242 1 98.75 5 LEU B O 1
ATOM 1588 N N . PHE B 1 6 ? 0.652 -17.672 -7.191 1 98.69 6 PHE B N 1
ATOM 1589 C CA . PHE B 1 6 ? 1.215 -16.328 -7.211 1 98.69 6 PHE B CA 1
ATOM 1590 C C . PHE B 1 6 ? 2.738 -16.375 -7.223 1 98.69 6 PHE B C 1
ATOM 1592 O O . PHE B 1 6 ? 3.369 -16.453 -6.164 1 98.69 6 PHE B O 1
ATOM 1599 N N . GLY B 1 7 ? 3.264 -16.297 -8.406 1 96.62 7 GLY B N 1
ATOM 1600 C CA . GLY B 1 7 ? 4.707 -16.391 -8.57 1 96.62 7 GLY B CA 1
ATOM 1601 C C . GLY B 1 7 ? 5.387 -15.031 -8.562 1 96.62 7 GLY B C 1
ATOM 1602 O O . GLY B 1 7 ? 4.781 -14.031 -8.953 1 96.62 7 GLY B O 1
ATOM 1603 N N . GLY B 1 8 ? 6.621 -15.039 -8.148 1 94.06 8 GLY B N 1
ATOM 1604 C CA . GLY B 1 8 ? 7.422 -13.82 -8.172 1 94.06 8 GLY B CA 1
ATOM 1605 C C . GLY B 1 8 ? 8.828 -14.016 -7.637 1 94.06 8 GLY B C 1
ATOM 1606 O O . GLY B 1 8 ? 9.109 -15.016 -6.977 1 94.06 8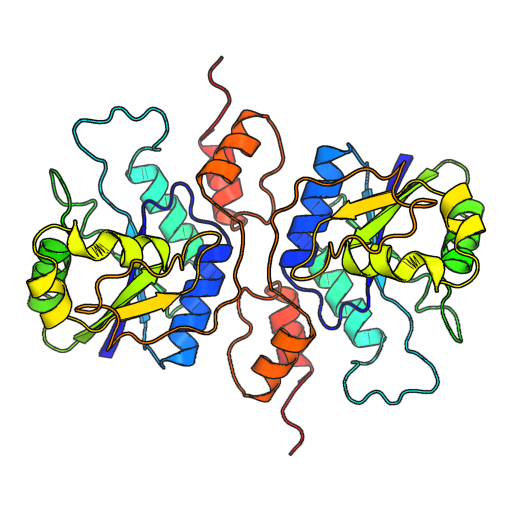 GLY B O 1
ATOM 1607 N N . SER B 1 9 ? 9.695 -13.047 -8 1 93.12 9 SER B N 1
ATOM 1608 C CA . SER B 1 9 ? 11.031 -13.078 -7.422 1 93.12 9 SER B CA 1
ATOM 1609 C C . SER B 1 9 ? 11 -12.781 -5.93 1 93.12 9 SER B C 1
ATOM 1611 O O . SER B 1 9 ? 11.82 -13.289 -5.168 1 93.12 9 SER B O 1
ATOM 1613 N N . PHE B 1 10 ? 10.023 -11.898 -5.52 1 96.81 10 PHE B N 1
ATOM 1614 C CA . PHE B 1 10 ? 9.867 -11.508 -4.121 1 96.81 10 PHE B CA 1
ATOM 1615 C C . PHE B 1 10 ? 11.203 -11.055 -3.535 1 96.81 10 PHE B C 1
ATOM 1617 O O . PHE B 1 10 ? 11.617 -11.539 -2.486 1 96.81 10 PHE B O 1
ATOM 1624 N N . ASN B 1 11 ? 11.781 -9.977 -4.23 1 96.44 11 ASN B N 1
ATOM 1625 C CA . ASN B 1 11 ? 13.133 -9.523 -3.947 1 96.44 11 ASN B CA 1
ATOM 1626 C C . ASN B 1 11 ? 13.164 -8.055 -3.535 1 96.44 11 ASN B C 1
ATOM 1628 O O . ASN B 1 11 ? 13.852 -7.242 -4.148 1 96.44 11 ASN B O 1
ATOM 1632 N N . PRO B 1 12 ? 12.523 -7.73 -2.52 1 98 12 PRO B N 1
ATOM 1633 C CA . PRO B 1 12 ? 11.773 -8.508 -1.535 1 98 12 PRO B CA 1
ATOM 1634 C C . PRO B 1 12 ? 10.266 -8.492 -1.794 1 98 12 PRO B C 1
ATOM 1636 O O . PRO B 1 12 ? 9.797 -7.738 -2.643 1 98 12 PRO B O 1
ATOM 1639 N N . PRO B 1 13 ? 9.539 -9.391 -1.129 1 98.44 13 PRO B N 1
ATOM 1640 C CA . PRO B 1 13 ? 8.086 -9.195 -1.132 1 98.44 13 PRO B CA 1
ATOM 1641 C C . PRO B 1 13 ? 7.668 -7.887 -0.462 1 98.44 13 PRO B C 1
ATOM 1643 O O . PRO B 1 13 ? 8.305 -7.445 0.498 1 98.44 13 PRO B O 1
ATOM 1646 N N . HIS B 1 14 ? 6.676 -7.219 -0.979 1 98.25 14 HIS B N 1
ATOM 1647 C CA . HIS B 1 14 ? 6.234 -5.922 -0.475 1 98.25 14 HIS B CA 1
ATOM 1648 C C . HIS B 1 14 ? 4.719 -5.879 -0.317 1 98.25 14 HIS B C 1
ATOM 1650 O O . HIS B 1 14 ? 4.027 -6.848 -0.636 1 98.25 14 HIS B O 1
ATOM 1656 N N . VAL B 1 15 ? 4.219 -4.812 0.172 1 97.81 15 VAL B N 1
ATOM 1657 C CA . VAL B 1 15 ? 2.836 -4.727 0.63 1 97.81 15 VAL B CA 1
ATOM 1658 C C . VAL B 1 15 ? 1.89 -4.859 -0.561 1 97.81 15 VAL B C 1
ATOM 1660 O O . VAL B 1 15 ? 0.781 -5.379 -0.426 1 97.81 15 VAL B O 1
ATOM 1663 N N . ALA B 1 16 ? 2.281 -4.375 -1.723 1 97.38 16 ALA B N 1
ATOM 1664 C CA . ALA B 1 16 ? 1.417 -4.5 -2.895 1 97.38 16 ALA B CA 1
ATOM 1665 C C . ALA B 1 16 ? 1.14 -5.965 -3.219 1 97.38 16 ALA B C 1
ATOM 1667 O O . ALA B 1 16 ? 0.045 -6.309 -3.668 1 97.38 16 ALA B O 1
ATOM 1668 N N . HIS B 1 17 ? 2.121 -6.82 -3.029 1 98.19 17 HIS B N 1
ATOM 1669 C CA . HIS B 1 17 ? 1.905 -8.25 -3.232 1 98.19 17 HIS B CA 1
ATOM 1670 C C . HIS B 1 17 ? 0.806 -8.773 -2.314 1 98.19 17 HIS B C 1
ATOM 1672 O O . HIS B 1 17 ? -0.053 -9.547 -2.748 1 98.19 17 HIS B O 1
ATOM 1678 N N . LEU B 1 18 ? 0.835 -8.383 -1.039 1 98.44 18 LEU B N 1
ATOM 1679 C CA . LEU B 1 18 ? -0.161 -8.812 -0.065 1 98.44 18 LEU B CA 1
ATOM 1680 C C . LEU B 1 18 ? -1.558 -8.359 -0.479 1 98.44 18 LEU B C 1
ATOM 1682 O O . LEU B 1 18 ? -2.504 -9.156 -0.455 1 98.44 18 LEU B O 1
ATOM 1686 N N . VAL B 1 19 ? -1.643 -7.125 -0.858 1 98.19 19 VAL B N 1
ATOM 1687 C CA . VAL B 1 19 ? -2.934 -6.555 -1.227 1 98.19 19 VAL B CA 1
ATOM 1688 C C . VAL B 1 19 ? -3.51 -7.309 -2.424 1 98.19 19 VAL B C 1
ATOM 1690 O O . VAL B 1 19 ? -4.648 -7.773 -2.381 1 98.19 19 VAL B O 1
ATOM 1693 N N . VAL B 1 20 ? -2.701 -7.484 -3.428 1 97.88 20 VAL B N 1
ATOM 1694 C CA . VAL B 1 20 ? -3.156 -8.133 -4.652 1 97.88 20 VAL B CA 1
ATOM 1695 C C . VAL B 1 20 ? -3.58 -9.57 -4.348 1 97.88 20 VAL B C 1
ATOM 1697 O O . VAL B 1 20 ? -4.66 -10.008 -4.758 1 97.88 20 VAL B O 1
ATOM 1700 N N . ALA B 1 21 ? -2.764 -10.273 -3.633 1 98.75 21 ALA B N 1
ATOM 1701 C CA . ALA B 1 21 ? -3.051 -11.672 -3.316 1 98.75 21 ALA B CA 1
ATOM 1702 C C . ALA B 1 21 ? -4.371 -11.805 -2.562 1 98.75 21 ALA B C 1
ATOM 1704 O O . ALA B 1 21 ? -5.188 -12.68 -2.871 1 98.75 21 ALA B O 1
ATOM 1705 N N . GLU B 1 22 ? -4.594 -10.961 -1.604 1 98.69 22 GLU B N 1
ATOM 1706 C CA . GLU B 1 22 ? -5.805 -11.031 -0.789 1 98.69 22 GLU B CA 1
ATOM 1707 C C . GLU B 1 22 ? -7.035 -10.625 -1.592 1 98.69 22 GLU B C 1
ATOM 1709 O O . GLU B 1 22 ? -8.094 -11.258 -1.482 1 98.69 22 GLU B O 1
ATOM 1714 N N . VAL B 1 23 ? -6.922 -9.586 -2.387 1 98.06 23 VAL B N 1
ATOM 1715 C CA . VAL B 1 23 ? -8.047 -9.148 -3.211 1 98.06 23 VAL B CA 1
ATOM 1716 C C . VAL B 1 23 ? -8.43 -10.25 -4.188 1 98.06 23 VAL B C 1
ATOM 1718 O O . VAL B 1 23 ? -9.617 -10.547 -4.371 1 98.06 23 VAL B O 1
ATOM 1721 N N . VAL B 1 24 ? -7.453 -10.875 -4.797 1 98.25 24 VAL B N 1
ATOM 1722 C CA . VAL B 1 24 ? -7.703 -11.953 -5.742 1 98.25 24 VAL B CA 1
ATOM 1723 C C . VAL B 1 24 ? -8.383 -13.125 -5.031 1 98.25 24 VAL B C 1
ATOM 1725 O O . VAL B 1 24 ? -9.383 -13.656 -5.516 1 98.25 24 VAL B O 1
ATOM 1728 N N . ARG B 1 25 ? -7.844 -13.539 -3.895 1 98.69 25 ARG B N 1
ATOM 1729 C CA . ARG B 1 25 ? -8.414 -14.641 -3.129 1 98.69 25 ARG B CA 1
ATOM 1730 C C . ARG B 1 25 ? -9.891 -14.383 -2.82 1 98.69 25 ARG B C 1
ATOM 1732 O O . ARG B 1 25 ? -10.734 -15.242 -3.076 1 98.69 25 ARG B O 1
ATOM 1739 N N . ASP B 1 26 ? -10.133 -13.219 -2.348 1 98.38 26 ASP B N 1
ATOM 1740 C CA . ASP B 1 26 ? -11.469 -12.844 -1.906 1 98.38 26 ASP B CA 1
ATOM 1741 C C . ASP B 1 26 ? -12.43 -12.734 -3.088 1 98.38 26 ASP B C 1
ATOM 1743 O O . ASP B 1 26 ? -13.516 -13.32 -3.068 1 98.38 26 ASP B O 1
ATOM 1747 N N . GLN B 1 27 ? -12.047 -12.055 -4.102 1 97.44 27 GLN B N 1
ATOM 1748 C CA . GLN B 1 27 ? -12.898 -11.781 -5.254 1 97.44 27 GLN B CA 1
ATOM 1749 C C . GLN B 1 27 ? -13.289 -13.07 -5.973 1 97.44 27 GLN B C 1
ATOM 1751 O O . GLN B 1 27 ? -14.422 -13.203 -6.438 1 97.44 27 GLN B O 1
ATOM 1756 N N . PHE B 1 28 ? -12.383 -14.023 -6.031 1 97.88 28 PHE B N 1
ATOM 1757 C CA . PHE B 1 28 ? -12.633 -15.211 -6.84 1 97.88 28 PHE B CA 1
ATOM 1758 C C . PHE B 1 28 ? -12.93 -16.422 -5.957 1 97.88 28 PHE B C 1
ATOM 1760 O O . PHE B 1 28 ? -13.062 -17.531 -6.453 1 97.88 28 PHE B O 1
ATOM 1767 N N . GLY B 1 29 ? -12.992 -16.141 -4.688 1 97.62 29 GLY B N 1
ATOM 1768 C CA . GLY B 1 29 ? -13.383 -17.188 -3.762 1 97.62 29 GLY B CA 1
ATOM 1769 C C . GLY B 1 29 ? -12.391 -18.328 -3.699 1 97.62 29 GLY B C 1
ATOM 1770 O O . GLY B 1 29 ? -12.781 -19.5 -3.621 1 97.62 29 GLY B O 1
ATOM 1771 N N . LEU B 1 30 ? -11.148 -18.047 -3.822 1 98.62 30 LEU B N 1
ATOM 1772 C CA . LEU B 1 30 ? -10.125 -19.078 -3.73 1 98.62 30 LEU B CA 1
ATOM 1773 C C . LEU B 1 30 ? -9.984 -19.578 -2.295 1 98.62 30 LEU B C 1
ATOM 1775 O O . LEU B 1 30 ? -10.047 -18.781 -1.351 1 98.62 30 LEU B O 1
ATOM 1779 N N . ASP B 1 31 ? -9.719 -20.828 -2.148 1 98.75 31 ASP B N 1
ATOM 1780 C CA . ASP B 1 31 ? -9.438 -21.391 -0.83 1 98.75 31 ASP B CA 1
ATOM 1781 C C . ASP B 1 31 ? -8.078 -20.922 -0.314 1 98.75 31 ASP B C 1
ATOM 1783 O O . ASP B 1 31 ? -7.938 -20.578 0.862 1 98.75 31 ASP B O 1
ATOM 1787 N N . GLU B 1 32 ? -7.086 -20.938 -1.222 1 98.75 32 GLU B N 1
ATOM 1788 C CA . GLU B 1 32 ? -5.73 -20.547 -0.843 1 98.75 32 GLU B CA 1
ATOM 1789 C C . GLU B 1 32 ? -5.023 -19.812 -1.983 1 98.75 32 GLU B C 1
ATOM 1791 O O . GLU B 1 32 ? -5.43 -19.938 -3.143 1 98.75 32 GLU B O 1
ATOM 1796 N N . VAL B 1 33 ? -4.086 -19.047 -1.652 1 98.88 33 VAL B N 1
ATOM 1797 C CA . VAL B 1 33 ? -3.1 -18.516 -2.58 1 98.88 33 VAL B CA 1
ATOM 1798 C C . VAL B 1 33 ? -1.717 -19.062 -2.246 1 98.88 33 VAL B C 1
ATOM 1800 O O . VAL B 1 33 ? -1.246 -18.938 -1.112 1 98.88 33 VAL B O 1
ATOM 1803 N N . TRP B 1 34 ? -1.115 -19.719 -3.186 1 98.81 34 TRP B N 1
ATOM 1804 C CA . TRP B 1 34 ? 0.233 -20.25 -3.016 1 98.81 34 TRP B CA 1
ATOM 1805 C C . TRP B 1 34 ? 1.271 -19.297 -3.602 1 98.81 34 TRP B C 1
ATOM 1807 O O . TRP B 1 34 ? 1.264 -19.031 -4.805 1 98.81 34 TRP B O 1
ATOM 1817 N N . TRP B 1 35 ? 2.08 -18.797 -2.736 1 98.75 35 TRP B N 1
ATOM 1818 C CA . TRP B 1 35 ? 3.191 -17.938 -3.143 1 98.75 35 TRP B CA 1
ATOM 1819 C C . TRP B 1 35 ? 4.387 -18.781 -3.586 1 98.75 35 TRP B C 1
ATOM 1821 O O . TRP B 1 35 ? 4.91 -19.578 -2.814 1 98.75 35 TRP B O 1
ATOM 1831 N N . ILE B 1 36 ? 4.848 -18.547 -4.809 1 97.31 36 ILE B N 1
ATOM 1832 C CA . ILE B 1 36 ? 5.891 -19.391 -5.391 1 97.31 36 ILE B CA 1
ATOM 1833 C C . ILE B 1 36 ? 7.105 -18.531 -5.742 1 97.31 36 ILE B C 1
ATOM 1835 O O . ILE B 1 36 ? 7.211 -18.031 -6.863 1 97.31 36 ILE B O 1
ATOM 1839 N N . PRO B 1 37 ? 8.07 -18.391 -4.805 1 95.44 37 PRO B N 1
ATOM 1840 C CA . PRO B 1 37 ? 9.305 -17.703 -5.176 1 95.44 37 PRO B CA 1
ATOM 1841 C C . PRO B 1 37 ? 10.047 -18.391 -6.316 1 95.44 37 PRO B C 1
ATOM 1843 O O . PRO B 1 37 ? 10.164 -19.625 -6.328 1 95.44 37 PRO B O 1
ATOM 1846 N N . ASN B 1 38 ? 10.484 -17.562 -7.277 1 91.56 38 ASN B N 1
ATOM 1847 C CA . ASN B 1 38 ? 11.195 -18.125 -8.422 1 91.56 38 ASN B CA 1
ATOM 1848 C C . ASN B 1 38 ? 12.602 -18.578 -8.031 1 91.56 38 ASN B C 1
ATOM 1850 O O . ASN B 1 38 ? 13.195 -18.062 -7.09 1 91.56 38 ASN B O 1
ATOM 1854 N N . ALA B 1 39 ? 13.094 -19.469 -8.836 1 84.31 39 ALA B N 1
ATOM 1855 C CA . ALA B 1 39 ? 14.492 -19.859 -8.688 1 84.31 39 ALA B CA 1
ATOM 1856 C C . ALA B 1 39 ? 15.422 -18.734 -9.172 1 84.31 39 ALA B C 1
ATOM 1858 O O . ALA B 1 39 ? 14.969 -17.766 -9.758 1 84.31 39 ALA B O 1
ATOM 1859 N N . THR B 1 40 ? 16.656 -18.875 -8.758 1 77 40 THR B N 1
ATOM 1860 C CA . THR B 1 40 ? 17.656 -17.938 -9.25 1 77 40 THR B CA 1
ATOM 1861 C C . THR B 1 40 ? 18.109 -18.328 -10.656 1 77 40 THR B C 1
ATOM 1863 O O . THR B 1 40 ? 18.469 -19.469 -10.906 1 77 40 THR B O 1
ATOM 1866 N N . PRO B 1 41 ? 18 -17.328 -11.5 1 69.94 41 PRO B N 1
ATOM 1867 C CA . PRO B 1 41 ? 18.516 -17.688 -12.828 1 69.94 41 PRO B CA 1
ATOM 1868 C C . PRO B 1 41 ? 20 -18.062 -12.805 1 69.94 41 PRO B C 1
ATOM 1870 O O . PRO B 1 41 ? 20.781 -17.469 -12.047 1 69.94 41 PRO B O 1
ATOM 1873 N N . PRO B 1 42 ? 20.391 -19.203 -13.406 1 60.41 42 PRO B N 1
ATOM 1874 C CA . PRO B 1 42 ? 21.781 -19.688 -13.398 1 60.41 42 PRO B CA 1
ATOM 1875 C C . PRO B 1 42 ? 22.781 -18.594 -13.805 1 60.41 42 PRO B C 1
ATOM 1877 O O . PRO B 1 42 ? 23.906 -18.578 -13.312 1 60.41 42 PRO B O 1
ATOM 1880 N N . HIS B 1 43 ? 22.625 -18 -14.852 1 57.81 43 HIS B N 1
ATOM 1881 C CA . HIS B 1 43 ? 23.688 -17.203 -15.461 1 57.81 43 HIS B CA 1
ATOM 1882 C C . HIS B 1 43 ? 23.766 -15.82 -14.812 1 57.81 43 HIS B C 1
ATOM 1884 O O . HIS B 1 43 ? 24.672 -15.047 -15.109 1 57.81 43 HIS B O 1
ATOM 1890 N N . LYS B 1 44 ? 22.75 -15.312 -14.273 1 51.75 44 LYS B N 1
ATOM 1891 C CA . LYS B 1 44 ? 22.844 -13.883 -13.969 1 51.75 44 LYS B CA 1
ATOM 1892 C C . LYS B 1 44 ? 23.359 -13.664 -12.547 1 51.75 44 LYS B C 1
ATOM 1894 O O . LYS B 1 44 ? 22.703 -14.062 -11.578 1 51.75 44 LYS B O 1
ATOM 1899 N N . PRO B 1 45 ? 24.594 -13.664 -12.359 1 50.62 45 PRO B N 1
ATOM 1900 C CA . PRO B 1 45 ? 25.047 -13.062 -11.109 1 50.62 45 PRO B CA 1
ATOM 1901 C C . PRO B 1 45 ? 24.266 -11.789 -10.75 1 50.62 45 PRO B C 1
ATOM 1903 O O . PRO B 1 45 ? 24.844 -10.859 -10.172 1 50.62 45 PRO B O 1
ATOM 1906 N N . ASN B 1 46 ? 23.141 -11.773 -11.188 1 52.75 46 ASN B N 1
ATOM 1907 C CA . ASN B 1 46 ? 22.609 -10.422 -11.062 1 52.75 46 ASN B CA 1
ATOM 1908 C C . ASN B 1 46 ? 22.672 -9.93 -9.617 1 52.75 46 ASN B C 1
ATOM 1910 O O . ASN B 1 46 ? 22.016 -10.484 -8.734 1 52.75 46 ASN B O 1
ATOM 1914 N N . ASP B 1 47 ? 23.781 -9.289 -9.305 1 56.72 47 ASP B N 1
ATOM 1915 C CA . ASP B 1 47 ? 24.094 -8.57 -8.078 1 56.72 47 ASP B CA 1
ATOM 1916 C C . ASP B 1 47 ? 22.859 -7.93 -7.473 1 56.72 47 ASP B C 1
ATOM 1918 O O . ASP B 1 47 ? 22.875 -7.457 -6.336 1 56.72 47 ASP B O 1
ATOM 1922 N N . GLU B 1 48 ? 21.734 -8.156 -8.227 1 76.44 48 GLU B N 1
ATOM 1923 C CA . GLU B 1 48 ? 20.578 -7.422 -7.711 1 76.44 48 GLU B CA 1
ATOM 1924 C C . GLU B 1 48 ? 19.562 -8.375 -7.105 1 76.44 48 GLU B C 1
ATOM 1926 O O . GLU B 1 48 ? 18.672 -7.945 -6.359 1 76.44 48 GLU B O 1
ATOM 1931 N N . LEU B 1 49 ? 19.859 -9.688 -7.289 1 83.56 49 LEU B N 1
ATOM 1932 C CA . LEU B 1 49 ? 18.922 -10.672 -6.75 1 83.56 49 LEU B CA 1
ATOM 1933 C C . LEU B 1 49 ? 19.484 -11.328 -5.496 1 83.56 49 LEU B C 1
ATOM 1935 O O . LEU B 1 49 ? 20.531 -11.977 -5.547 1 83.56 49 LEU B O 1
ATOM 1939 N N . ALA B 1 50 ? 18.781 -11.094 -4.395 1 90.56 50 ALA B N 1
ATOM 1940 C CA . ALA B 1 50 ? 19.172 -11.766 -3.156 1 90.56 50 ALA B CA 1
ATOM 1941 C C . ALA B 1 50 ? 19.141 -13.281 -3.314 1 90.56 50 ALA B C 1
ATOM 1943 O O . ALA B 1 50 ? 18.391 -13.805 -4.137 1 90.56 50 ALA B O 1
ATOM 1944 N N . ALA B 1 51 ? 19.938 -13.969 -2.578 1 91.06 51 ALA B N 1
ATOM 1945 C CA . ALA B 1 51 ? 19.938 -15.43 -2.596 1 91.06 51 ALA B CA 1
ATOM 1946 C C . ALA B 1 51 ? 18.531 -15.977 -2.375 1 91.06 51 ALA B C 1
ATOM 1948 O O . ALA B 1 51 ? 17.734 -15.383 -1.64 1 91.06 51 ALA B O 1
ATOM 1949 N N . VAL B 1 52 ? 18.281 -17.078 -2.967 1 91.19 52 VAL B N 1
ATOM 1950 C CA . VAL B 1 52 ? 16.938 -17.656 -2.971 1 91.19 52 VAL B CA 1
ATOM 1951 C C . VAL B 1 52 ? 16.5 -17.969 -1.539 1 91.19 52 VAL B C 1
ATOM 1953 O O . VAL B 1 52 ? 15.328 -17.844 -1.2 1 91.19 52 VAL B O 1
ATOM 1956 N N . GLN B 1 53 ? 17.453 -18.297 -0.688 1 93.44 53 GLN B N 1
ATOM 1957 C CA . GLN B 1 53 ? 17.125 -18.609 0.699 1 93.44 53 GLN B CA 1
ATOM 1958 C C . GLN B 1 53 ? 16.562 -17.391 1.422 1 93.44 53 GLN B C 1
ATOM 1960 O O . GLN B 1 53 ? 15.648 -17.516 2.246 1 93.44 53 GLN B O 1
ATOM 1965 N N . HIS B 1 54 ? 17.094 -16.219 1.126 1 96.19 54 HIS B N 1
ATOM 1966 C CA . HIS B 1 54 ? 16.609 -14.984 1.717 1 96.19 54 HIS B CA 1
ATOM 1967 C C . HIS B 1 54 ? 15.219 -14.633 1.184 1 96.19 54 HIS B C 1
ATOM 1969 O O . HIS B 1 54 ? 14.336 -14.234 1.947 1 96.19 54 HIS B O 1
ATOM 1975 N N . ARG B 1 55 ? 15.039 -14.805 -0.106 1 96.56 55 ARG B N 1
ATOM 1976 C CA . ARG B 1 55 ? 13.75 -14.492 -0.717 1 96.56 55 ARG B CA 1
ATOM 1977 C C . ARG B 1 55 ? 12.664 -15.438 -0.215 1 96.56 55 ARG B C 1
ATOM 1979 O O . ARG B 1 55 ? 11.531 -15.008 0.046 1 96.56 55 ARG B O 1
ATOM 1986 N N . LEU B 1 56 ? 13.016 -16.703 -0.029 1 96.5 56 LEU B N 1
ATOM 1987 C CA . LEU B 1 56 ? 12.094 -17.672 0.552 1 96.5 56 LEU B CA 1
ATOM 1988 C C . LEU B 1 56 ? 11.734 -17.297 1.982 1 96.5 56 LEU B C 1
ATOM 1990 O 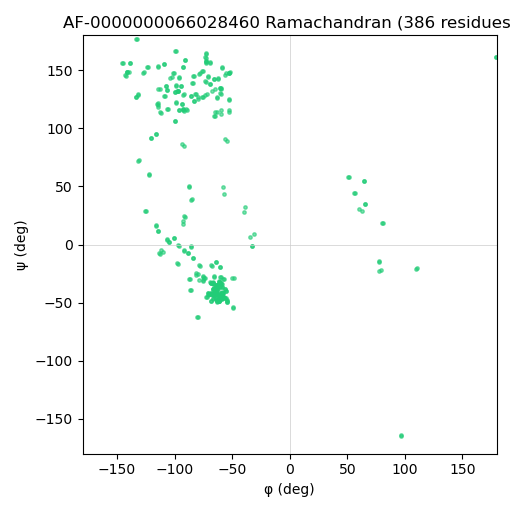O . LEU B 1 56 ? 10.555 -17.266 2.344 1 96.5 56 LEU B O 1
ATOM 1994 N N . ALA B 1 57 ? 12.695 -16.984 2.771 1 97.69 57 ALA B N 1
ATOM 1995 C CA . ALA B 1 57 ? 12.477 -16.625 4.172 1 97.69 57 ALA B CA 1
ATOM 1996 C C . ALA B 1 57 ? 11.602 -15.383 4.285 1 97.69 57 ALA B C 1
ATOM 1998 O O . ALA B 1 57 ? 10.688 -15.336 5.117 1 97.69 57 ALA B O 1
ATOM 1999 N N . MET B 1 58 ? 11.883 -14.422 3.457 1 98.44 58 MET B N 1
ATOM 2000 C CA . MET B 1 58 ? 11.086 -13.195 3.48 1 98.44 58 MET B CA 1
ATOM 2001 C C . MET B 1 58 ? 9.648 -13.477 3.035 1 98.44 58 MET B C 1
ATOM 2003 O O . MET B 1 58 ? 8.703 -12.922 3.588 1 98.44 58 MET B O 1
ATOM 2007 N N . THR B 1 59 ? 9.492 -14.344 2.051 1 98.5 59 THR B N 1
ATOM 2008 C CA . THR B 1 59 ? 8.156 -14.703 1.592 1 98.5 59 THR B CA 1
ATOM 2009 C C . THR B 1 59 ? 7.371 -15.406 2.697 1 98.5 59 THR B C 1
ATOM 2011 O O . THR B 1 59 ? 6.199 -15.102 2.924 1 98.5 59 THR B O 1
ATOM 2014 N N . GLU B 1 60 ? 8.039 -16.297 3.389 1 98.31 60 GLU B N 1
ATOM 2015 C CA . GLU B 1 60 ? 7.406 -17 4.508 1 98.31 60 GLU B CA 1
ATOM 2016 C C . GLU B 1 60 ? 6.926 -16.016 5.57 1 98.31 60 GLU B C 1
ATOM 2018 O O . GLU B 1 60 ? 5.82 -16.141 6.094 1 98.31 60 GLU B O 1
ATOM 2023 N N . ARG B 1 61 ? 7.73 -15.062 5.82 1 98.12 61 ARG B N 1
ATOM 2024 C CA . ARG B 1 61 ? 7.387 -14.047 6.812 1 98.12 61 ARG B CA 1
ATOM 2025 C C . ARG B 1 61 ? 6.238 -13.172 6.324 1 98.12 61 ARG B C 1
ATOM 2027 O O . ARG B 1 61 ? 5.438 -12.68 7.125 1 98.12 61 ARG B O 1
ATOM 2034 N N . THR B 1 62 ? 6.168 -12.961 5.039 1 98.19 62 THR B N 1
ATOM 2035 C CA . THR B 1 62 ? 5.133 -12.141 4.426 1 98.19 62 THR B CA 1
ATOM 2036 C C . THR B 1 62 ? 3.76 -12.789 4.586 1 98.19 62 THR B C 1
ATOM 2038 O O . THR B 1 62 ? 2.773 -12.102 4.871 1 98.19 62 THR B O 1
ATOM 2041 N N . VAL B 1 63 ? 3.676 -14.07 4.492 1 97.75 63 VAL B N 1
ATOM 2042 C CA . VAL B 1 63 ? 2.373 -14.719 4.41 1 97.75 63 VAL B CA 1
ATOM 2043 C C . VAL B 1 63 ? 1.952 -15.211 5.793 1 97.75 63 VAL B C 1
ATOM 2045 O O . VAL B 1 63 ? 0.816 -15.656 5.98 1 97.75 63 VAL B O 1
ATOM 2048 N N . GLU B 1 64 ? 2.932 -14.906 6.707 1 93.75 64 GLU B N 1
ATOM 2049 C CA . GLU B 1 64 ? 2.648 -15.359 8.07 1 93.75 64 GLU B CA 1
ATOM 2050 C C . GLU B 1 64 ? 1.413 -14.664 8.633 1 93.75 64 GLU B C 1
ATOM 2052 O O . GLU B 1 64 ? 1.232 -13.461 8.453 1 93.75 64 GLU B O 1
ATOM 2057 N N . GLY B 1 65 ? 0.41 -15.258 9.125 1 92.81 65 GLY B N 1
ATOM 2058 C CA . GLY B 1 65 ? -0.777 -14.703 9.758 1 92.81 65 GLY B CA 1
ATOM 2059 C C . GLY B 1 65 ? -2.033 -14.875 8.93 1 92.81 65 GLY B C 1
ATOM 2060 O O . GLY B 1 65 ? -3.139 -14.609 9.398 1 92.81 65 GLY B O 1
ATOM 2061 N N . ASN B 1 66 ? -1.799 -15.086 7.656 1 97.69 66 ASN B N 1
ATOM 2062 C CA . ASN B 1 66 ? -2.951 -15.359 6.805 1 97.69 66 ASN B CA 1
ATOM 2063 C C . ASN B 1 66 ? -3.104 -16.859 6.539 1 97.69 66 ASN B C 1
ATOM 2065 O O . ASN B 1 66 ? -2.336 -17.438 5.766 1 97.69 66 ASN B O 1
ATOM 2069 N N . PRO B 1 67 ? -4.035 -17.484 7.133 1 97.69 67 PRO B N 1
ATOM 2070 C CA . PRO B 1 67 ? -4.176 -18.938 7.004 1 97.69 67 PRO B CA 1
ATOM 2071 C C . PRO B 1 67 ? -4.484 -19.375 5.574 1 97.69 67 PRO B C 1
ATOM 2073 O O . PRO B 1 67 ? -4.363 -20.562 5.25 1 97.69 67 PRO B O 1
ATOM 2076 N N . ALA B 1 68 ? -4.891 -18.453 4.715 1 98.44 68 ALA B N 1
ATOM 2077 C CA . ALA B 1 68 ? -5.227 -18.797 3.336 1 98.44 68 ALA B CA 1
ATOM 2078 C C . ALA B 1 68 ? -4.012 -18.656 2.422 1 98.44 68 ALA B C 1
ATOM 2080 O O . ALA B 1 68 ? -4.094 -18.938 1.225 1 98.44 68 ALA B O 1
ATOM 2081 N N . PHE B 1 69 ? -2.92 -18.172 2.924 1 98.75 69 PHE B N 1
ATOM 2082 C CA . PHE B 1 69 ? -1.691 -18.047 2.146 1 98.75 69 PHE B CA 1
ATOM 2083 C C . PHE B 1 69 ? -0.707 -19.156 2.5 1 98.75 69 PHE B C 1
ATOM 2085 O O . PHE B 1 69 ? -0.591 -19.531 3.664 1 98.75 69 PHE B O 1
ATOM 2092 N N . ARG B 1 70 ? 0.012 -19.625 1.514 1 97.75 70 ARG B N 1
ATOM 2093 C CA . ARG B 1 70 ? 1.046 -20.641 1.691 1 97.75 70 ARG B CA 1
ATOM 2094 C C . ARG B 1 70 ? 2.236 -20.375 0.775 1 97.75 70 ARG B C 1
ATOM 2096 O O . ARG B 1 70 ? 2.064 -19.938 -0.364 1 97.75 70 ARG B O 1
ATOM 2103 N N . VAL B 1 71 ? 3.387 -20.719 1.326 1 98.12 71 VAL B N 1
ATOM 2104 C CA . VAL B 1 71 ? 4.57 -20.656 0.475 1 98.12 71 VAL B CA 1
ATOM 2105 C C . VAL B 1 71 ? 4.82 -22.016 -0.17 1 98.12 71 VAL B C 1
ATOM 2107 O O . VAL B 1 71 ? 4.762 -23.047 0.501 1 98.12 71 VAL B O 1
ATOM 2110 N N . CYS B 1 72 ? 4.977 -22 -1.431 1 96.69 72 CYS B N 1
ATOM 2111 C CA . CYS B 1 72 ? 5.32 -23.188 -2.201 1 96.69 72 CYS B CA 1
ATOM 2112 C C . CYS B 1 72 ? 6.727 -23.078 -2.781 1 96.69 72 CYS B C 1
ATOM 2114 O O . CYS B 1 72 ? 6.969 -22.266 -3.676 1 96.69 72 CYS B O 1
ATOM 2116 N N . GLY B 1 73 ? 7.641 -23.906 -2.33 1 93.75 73 GLY B N 1
ATOM 2117 C CA . GLY B 1 73 ? 9.039 -23.828 -2.719 1 93.75 73 GLY B CA 1
ATOM 2118 C C . GLY B 1 73 ? 9.375 -24.688 -3.926 1 93.75 73 GLY B C 1
ATOM 2119 O O . GLY B 1 73 ? 10.531 -25.062 -4.121 1 93.75 73 GLY B O 1
ATOM 2120 N N . VAL B 1 74 ? 8.461 -24.984 -4.727 1 92.19 74 VAL B N 1
ATOM 2121 C CA . VAL B 1 74 ? 8.602 -25.953 -5.816 1 92.19 74 VAL B CA 1
ATOM 2122 C C . VAL B 1 74 ? 9.68 -25.484 -6.789 1 92.19 74 VAL B C 1
ATOM 2124 O O . VAL B 1 74 ? 10.398 -26.297 -7.371 1 92.19 74 VAL B O 1
ATOM 2127 N N . GLU B 1 75 ? 9.844 -24.188 -6.973 1 89.75 75 GLU B N 1
ATOM 2128 C CA . GLU B 1 75 ? 10.812 -23.688 -7.941 1 89.75 75 GLU B CA 1
ATOM 2129 C C . GLU B 1 75 ? 12.195 -23.562 -7.324 1 89.75 75 GLU B C 1
ATOM 2131 O O . GLU B 1 75 ? 13.211 -23.641 -8.023 1 89.75 75 GLU B O 1
ATOM 2136 N N . VAL B 1 76 ? 12.258 -23.312 -6.074 1 84.81 76 VAL B N 1
ATOM 2137 C CA . VAL B 1 76 ? 13.523 -23.125 -5.367 1 84.81 76 VAL B CA 1
ATOM 2138 C C . VAL B 1 76 ? 14.219 -24.469 -5.176 1 84.81 76 VAL B C 1
ATOM 2140 O O . VAL B 1 76 ? 15.445 -24.531 -5.156 1 84.81 76 VAL B O 1
ATOM 2143 N N . GLU B 1 77 ? 13.438 -25.422 -5.102 1 81 77 GLU B N 1
ATOM 2144 C CA . GLU B 1 77 ? 13.969 -26.766 -4.828 1 81 77 GLU B CA 1
ATOM 2145 C C . GLU B 1 77 ? 14.445 -27.438 -6.109 1 81 77 GLU B C 1
ATOM 2147 O O . GLU B 1 77 ? 15.188 -28.422 -6.059 1 81 77 GLU B O 1
ATOM 2152 N N . ARG B 1 78 ? 14.086 -26.844 -7.176 1 75.88 78 ARG B N 1
ATOM 2153 C CA . ARG B 1 78 ? 14.469 -27.438 -8.461 1 75.88 78 ARG B CA 1
ATOM 2154 C C . ARG B 1 78 ? 15.727 -26.766 -9.008 1 75.88 78 ARG B C 1
ATOM 2156 O O . ARG B 1 78 ? 15.953 -25.578 -8.789 1 75.88 78 ARG B O 1
ATOM 2163 N N . ASP B 1 79 ? 16.656 -27.594 -9.43 1 68.5 79 ASP B N 1
ATOM 2164 C CA . ASP B 1 79 ? 17.875 -27.062 -10.031 1 68.5 79 ASP B CA 1
ATOM 2165 C C . ASP B 1 79 ? 17.609 -26.516 -11.43 1 68.5 79 ASP B C 1
ATOM 2167 O O . ASP B 1 79 ? 16.766 -27.031 -12.156 1 68.5 79 ASP B O 1
ATOM 2171 N N . GLY B 1 80 ? 18.234 -25.422 -11.727 1 70.69 80 GLY B N 1
ATOM 2172 C CA . GLY B 1 80 ? 18.188 -24.891 -13.078 1 70.69 80 GLY B CA 1
ATOM 2173 C C . GLY B 1 80 ? 17.125 -23.812 -13.266 1 70.69 80 GLY B C 1
ATOM 2174 O O . GLY B 1 80 ? 16.641 -23.234 -12.289 1 70.69 80 GLY B O 1
ATOM 2175 N N . VAL B 1 81 ? 16.75 -23.484 -14.531 1 76.06 81 VAL B N 1
ATOM 2176 C CA . VAL B 1 81 ? 15.766 -22.484 -14.906 1 76.06 81 VAL B CA 1
ATOM 2177 C C . VAL B 1 81 ? 14.367 -23 -14.602 1 76.06 81 VAL B C 1
ATOM 2179 O O . VAL B 1 81 ? 14.039 -24.156 -14.898 1 76.06 81 VAL B O 1
ATOM 2182 N N . SER B 1 82 ? 13.625 -22.203 -13.914 1 82.44 82 SER B N 1
ATOM 2183 C CA . SER B 1 82 ? 12.25 -22.578 -13.609 1 82.44 82 SER B CA 1
ATOM 2184 C C . SER B 1 82 ? 11.281 -22.047 -14.664 1 82.44 82 SER B C 1
ATOM 2186 O O . SER B 1 82 ? 11.219 -20.828 -14.891 1 82.44 82 SER B O 1
ATOM 2188 N N . TYR B 1 83 ? 10.656 -23 -15.375 1 91 83 TYR B N 1
ATOM 2189 C CA . TYR B 1 83 ? 9.586 -22.641 -16.297 1 91 83 TYR B CA 1
ATOM 2190 C C . TYR B 1 83 ? 8.219 -22.859 -15.672 1 91 83 TYR B C 1
ATOM 2192 O O . TYR B 1 83 ? 7.977 -23.875 -15.023 1 91 83 TYR B O 1
ATOM 2200 N N . THR B 1 84 ? 7.348 -21.906 -15.883 1 94.62 84 THR B N 1
ATOM 2201 C CA . THR B 1 84 ? 6.012 -21.938 -15.305 1 94.62 84 THR B CA 1
ATOM 2202 C C . THR B 1 84 ? 5.277 -23.219 -15.695 1 94.62 84 THR B C 1
ATOM 2204 O O . THR B 1 84 ? 4.598 -23.828 -14.867 1 94.62 84 THR B O 1
ATOM 2207 N N . VAL B 1 85 ? 5.473 -23.672 -16.953 1 96.19 85 VAL B N 1
ATOM 2208 C CA . VAL B 1 85 ? 4.762 -24.859 -17.438 1 96.19 85 VAL B CA 1
ATOM 2209 C C . VAL B 1 85 ? 5.207 -26.078 -16.641 1 96.19 85 VAL B C 1
ATOM 2211 O O . VAL B 1 85 ? 4.395 -26.953 -16.328 1 96.19 85 VAL B O 1
ATOM 2214 N N . GLU B 1 86 ? 6.48 -26.125 -16.344 1 94.62 86 GLU B N 1
ATOM 2215 C CA . GLU B 1 86 ? 6.992 -27.25 -15.57 1 94.62 86 GLU B CA 1
ATOM 2216 C C . GLU B 1 86 ? 6.465 -27.203 -14.141 1 94.62 86 GLU B C 1
ATOM 2218 O O . GLU B 1 86 ? 6.117 -28.25 -13.57 1 94.62 86 GLU B O 1
ATOM 2223 N N . THR B 1 87 ? 6.441 -26.047 -13.57 1 95.69 87 THR B N 1
ATOM 2224 C CA . THR B 1 87 ? 5.871 -25.859 -12.242 1 95.69 87 THR B CA 1
ATOM 2225 C C . THR B 1 87 ? 4.426 -26.344 -12.203 1 95.69 87 THR B C 1
ATOM 2227 O O . THR B 1 87 ? 4.031 -27.062 -11.281 1 95.69 87 THR B O 1
ATOM 2230 N N . LEU B 1 88 ? 3.633 -25.984 -13.203 1 97.44 88 LEU B N 1
ATOM 2231 C CA . LEU B 1 88 ? 2.227 -26.359 -13.273 1 97.44 88 LEU B CA 1
ATOM 2232 C C . LEU B 1 88 ? 2.082 -27.875 -13.383 1 97.44 88 LEU B C 1
ATOM 2234 O O . LEU B 1 88 ? 1.241 -28.469 -12.703 1 97.44 88 LEU B O 1
ATOM 2238 N N . ARG B 1 89 ? 2.92 -28.5 -14.211 1 96.75 89 ARG B N 1
ATOM 2239 C CA . ARG B 1 89 ? 2.881 -29.953 -14.367 1 96.75 89 ARG B CA 1
ATOM 2240 C C . ARG B 1 89 ? 3.113 -30.656 -13.031 1 96.75 89 ARG B C 1
ATOM 2242 O O . ARG B 1 89 ? 2.35 -31.547 -12.656 1 96.75 89 ARG B O 1
ATOM 2249 N N . VAL B 1 90 ? 4.105 -30.203 -12.336 1 95.69 90 VAL B N 1
ATOM 2250 C CA . VAL B 1 90 ? 4.484 -30.812 -11.07 1 95.69 90 VAL B CA 1
ATOM 2251 C C . VAL B 1 90 ? 3.359 -30.641 -10.055 1 95.69 90 VAL B C 1
ATOM 2253 O O . VAL B 1 90 ? 2.957 -31.594 -9.398 1 95.69 90 VAL B O 1
ATOM 2256 N N . LEU B 1 91 ? 2.801 -29.453 -9.93 1 97.38 91 LEU B N 1
ATOM 2257 C CA . LEU B 1 91 ? 1.771 -29.156 -8.938 1 97.38 91 LEU B CA 1
ATOM 2258 C C . LEU B 1 91 ? 0.486 -29.922 -9.25 1 97.38 91 LEU B C 1
ATOM 2260 O O . LEU B 1 91 ? -0.163 -30.453 -8.336 1 97.38 91 LEU B O 1
ATOM 2264 N N . GLN B 1 92 ? 0.1 -29.953 -10.516 1 98.19 92 GLN B N 1
ATOM 2265 C CA . GLN B 1 92 ? -1.12 -30.656 -10.898 1 98.19 92 GLN B CA 1
ATOM 2266 C C . GLN B 1 92 ? -0.98 -32.156 -10.672 1 98.19 92 GLN B C 1
ATOM 2268 O O . GLN B 1 92 ? -1.95 -32.844 -10.32 1 98.19 92 GLN B O 1
ATOM 2273 N N . ASP B 1 93 ? 0.222 -32.719 -10.883 1 97.69 93 ASP B N 1
ATOM 2274 C CA . ASP B 1 93 ? 0.483 -34.125 -10.602 1 97.69 93 ASP B CA 1
ATOM 2275 C C . ASP B 1 93 ? 0.398 -34.406 -9.109 1 97.69 93 ASP B C 1
ATOM 2277 O O . ASP B 1 93 ? -0.184 -35.406 -8.695 1 97.69 93 ASP B O 1
ATOM 2281 N N . GLN B 1 94 ? 0.95 -33.531 -8.305 1 97.12 94 GLN B N 1
ATOM 2282 C CA . GLN B 1 94 ? 1.008 -33.719 -6.863 1 97.12 94 GLN B CA 1
ATOM 2283 C C . GLN B 1 94 ? -0.357 -33.469 -6.223 1 97.12 94 GLN B C 1
ATOM 2285 O O . GLN B 1 94 ? -0.646 -34 -5.148 1 97.12 94 GLN B O 1
ATOM 2290 N N . HIS B 1 95 ? -1.145 -32.625 -6.891 1 98 95 HIS B N 1
ATOM 2291 C CA . HIS B 1 95 ? -2.447 -32.25 -6.355 1 98 95 HIS B CA 1
ATOM 2292 C C . HIS B 1 95 ? -3.539 -32.375 -7.41 1 98 95 HIS B C 1
ATOM 2294 O O . HIS B 1 95 ? -4.176 -31.406 -7.789 1 98 95 HIS B O 1
ATOM 2300 N N . PRO B 1 96 ? -3.926 -33.594 -7.777 1 97.31 96 PRO B N 1
ATOM 2301 C CA . PRO B 1 96 ? -4.848 -33.844 -8.891 1 97.31 96 PRO B CA 1
ATOM 2302 C C . PRO B 1 96 ? -6.262 -33.344 -8.602 1 97.31 96 PRO B C 1
ATOM 2304 O O . PRO B 1 96 ? -7.039 -33.094 -9.531 1 97.31 96 PRO B O 1
ATOM 2307 N N . ASP B 1 97 ? -6.582 -33.125 -7.332 1 97.88 97 ASP B N 1
ATOM 2308 C CA . ASP B 1 97 ? -7.941 -32.719 -6.98 1 97.88 97 ASP B CA 1
ATOM 2309 C C . ASP B 1 97 ? -8.023 -31.219 -6.742 1 97.88 97 ASP B C 1
ATOM 2311 O O . ASP B 1 97 ? -9.055 -30.719 -6.289 1 97.88 97 ASP B O 1
ATOM 2315 N N . THR B 1 98 ? -6.945 -30.5 -6.992 1 98.38 98 THR B N 1
ATOM 2316 C CA . THR B 1 98 ? -6.902 -29.062 -6.777 1 98.38 98 THR B CA 1
ATOM 2317 C C . THR B 1 98 ? -7.102 -28.312 -8.094 1 98.38 98 THR B C 1
ATOM 2319 O O . THR B 1 98 ? -6.523 -28.688 -9.117 1 98.38 98 THR B O 1
ATOM 2322 N N . ASP B 1 99 ? -7.973 -27.375 -8.086 1 98.44 99 ASP B N 1
ATOM 2323 C CA . ASP B 1 99 ? -8.141 -26.469 -9.219 1 98.44 99 ASP B CA 1
ATOM 2324 C C . ASP B 1 99 ? -7.242 -25.234 -9.078 1 98.44 99 ASP B C 1
ATOM 2326 O O . ASP B 1 99 ? -7.438 -24.422 -8.18 1 98.44 99 ASP B O 1
ATOM 2330 N N . PHE B 1 100 ? -6.328 -25.125 -10.016 1 98.5 100 PHE B N 1
ATOM 2331 C CA . PHE B 1 100 ? -5.363 -24.031 -9.945 1 98.5 100 PHE B CA 1
ATOM 2332 C C . PHE B 1 100 ? -5.746 -22.906 -10.898 1 98.5 100 PHE B C 1
ATOM 2334 O O . PHE B 1 100 ? -6.348 -23.156 -11.945 1 98.5 100 PHE B O 1
ATOM 2341 N N . ALA B 1 101 ? -5.453 -21.734 -10.555 1 98.38 101 ALA B N 1
ATOM 2342 C CA . ALA B 1 101 ? -5.422 -20.547 -11.406 1 98.38 101 ALA B CA 1
ATOM 2343 C C . ALA B 1 101 ? -4.082 -19.828 -11.289 1 98.38 101 ALA B C 1
ATOM 2345 O O . ALA B 1 101 ? -3.453 -19.828 -10.234 1 98.38 101 ALA B O 1
ATOM 2346 N N . LEU B 1 102 ? -3.682 -19.234 -12.359 1 98 102 LEU B N 1
ATOM 2347 C CA . LEU B 1 102 ? -2.43 -18.484 -12.359 1 98 102 LEU B CA 1
ATOM 2348 C C . LEU B 1 102 ? -2.691 -17 -12.188 1 98 102 LEU B C 1
ATOM 2350 O O . LEU B 1 102 ? -3.441 -16.406 -12.961 1 98 102 LEU B O 1
ATOM 2354 N N . ILE B 1 103 ? -2.121 -16.406 -11.164 1 97.94 103 ILE B N 1
ATOM 2355 C CA . ILE B 1 103 ? -2.227 -14.977 -10.898 1 97.94 103 ILE B CA 1
ATOM 2356 C C . ILE B 1 103 ? -1.042 -14.25 -11.523 1 97.94 103 ILE B C 1
ATOM 2358 O O . ILE B 1 103 ? 0.114 -14.539 -11.211 1 97.94 103 ILE B O 1
ATOM 2362 N N . LEU B 1 104 ? -1.334 -13.32 -12.406 1 94.62 104 LEU B N 1
ATOM 2363 C CA . LEU B 1 104 ? -0.225 -12.633 -13.055 1 94.62 104 LEU B CA 1
ATOM 2364 C C . LEU B 1 104 ? -0.53 -11.148 -13.227 1 94.62 104 LEU B C 1
ATOM 2366 O O . LEU B 1 104 ? -1.693 -10.758 -13.344 1 94.62 104 LEU B O 1
ATOM 2370 N N . GLY B 1 105 ? 0.528 -10.336 -13.18 1 94 105 GLY B N 1
ATOM 2371 C CA . GLY B 1 105 ? 0.396 -8.922 -13.484 1 94 105 GLY B CA 1
ATOM 2372 C C . GLY B 1 105 ? 0.186 -8.641 -14.961 1 94 105 GLY B C 1
ATOM 2373 O O . GLY B 1 105 ? 0.594 -9.438 -15.812 1 94 105 GLY B O 1
ATOM 2374 N N . SER B 1 106 ? -0.381 -7.531 -15.195 1 91.25 106 SER B N 1
ATOM 2375 C CA . SER B 1 106 ? -0.651 -7.137 -16.578 1 91.25 106 SER B CA 1
ATOM 2376 C C . SER B 1 106 ? 0.636 -7.062 -17.391 1 91.25 106 SER B C 1
ATOM 2378 O O . SER B 1 106 ? 0.634 -7.348 -18.594 1 91.25 106 SER B O 1
ATOM 2380 N N . ASP B 1 107 ? 1.694 -6.699 -16.812 1 88.75 107 ASP B N 1
ATOM 2381 C CA . ASP B 1 107 ? 2.982 -6.664 -17.5 1 88.75 107 ASP B CA 1
ATOM 2382 C C . ASP B 1 107 ? 3.4 -8.055 -17.969 1 88.75 107 ASP B C 1
ATOM 2384 O O . ASP B 1 107 ? 3.926 -8.219 -19.062 1 88.75 107 ASP B O 1
ATOM 2388 N N . SER B 1 108 ? 3.221 -9.062 -17.109 1 90.06 108 SER B N 1
ATOM 2389 C CA . SER B 1 108 ? 3.508 -10.445 -17.469 1 90.06 108 SER B CA 1
ATOM 2390 C C . SER B 1 108 ? 2.604 -10.922 -18.594 1 90.06 108 SER B C 1
ATOM 2392 O O . SER B 1 108 ? 3.049 -11.641 -19.5 1 90.06 108 SER B O 1
ATOM 2394 N N . LEU B 1 109 ? 1.374 -10.531 -18.547 1 89.06 109 LEU B N 1
ATOM 2395 C CA . LEU B 1 109 ? 0.443 -10.914 -19.609 1 89.06 109 LEU B CA 1
ATOM 2396 C C . LEU B 1 109 ? 0.879 -10.328 -20.953 1 89.06 109 LEU B C 1
ATOM 2398 O O . LEU B 1 109 ? 0.779 -11 -21.984 1 89.06 109 LEU B O 1
ATOM 2402 N N . ASP B 1 110 ? 1.382 -9.141 -20.906 1 87.06 110 ASP B N 1
ATOM 2403 C CA . ASP B 1 110 ? 1.826 -8.469 -22.125 1 87.06 110 ASP B CA 1
ATOM 2404 C C . ASP B 1 110 ? 2.932 -9.266 -22.812 1 87.06 110 ASP B C 1
ATOM 2406 O O . ASP B 1 110 ? 3.041 -9.242 -24.047 1 87.06 110 ASP B O 1
ATOM 2410 N N . HIS B 1 111 ? 3.695 -10.023 -22.062 1 88.25 111 HIS B N 1
ATOM 2411 C CA . HIS B 1 111 ? 4.816 -10.773 -22.625 1 88.25 111 HIS B CA 1
ATOM 2412 C C . HIS B 1 111 ? 4.598 -12.273 -22.484 1 88.25 111 HIS B C 1
ATOM 2414 O O . HIS B 1 111 ? 5.543 -13.055 -22.594 1 88.25 111 HIS B O 1
ATOM 2420 N N . PHE B 1 112 ? 3.436 -12.594 -22.25 1 91.44 112 PHE B N 1
ATOM 2421 C CA . PHE B 1 112 ? 3.121 -13.984 -21.953 1 91.44 112 PHE B CA 1
ATOM 2422 C C . PHE B 1 112 ? 3.453 -14.883 -23.141 1 91.44 112 PHE B C 1
ATOM 2424 O O . PHE B 1 112 ? 3.908 -16.016 -22.953 1 91.44 112 PHE B O 1
ATOM 2431 N N . ALA B 1 113 ? 3.273 -14.391 -24.359 1 91.19 113 ALA B N 1
ATOM 2432 C CA . ALA B 1 113 ? 3.535 -15.156 -25.578 1 91.19 113 ALA B CA 1
ATOM 2433 C C . ALA B 1 113 ? 5 -15.578 -25.656 1 91.19 113 ALA B C 1
ATOM 2435 O O . ALA B 1 113 ? 5.344 -16.531 -26.344 1 91.19 113 ALA B O 1
ATOM 2436 N N . ASP B 1 114 ? 5.879 -14.891 -24.891 1 91.81 114 ASP B N 1
ATOM 2437 C CA . ASP B 1 114 ? 7.312 -15.164 -24.906 1 91.81 114 ASP B CA 1
ATOM 2438 C C . ASP B 1 114 ? 7.68 -16.234 -23.891 1 91.81 114 ASP B C 1
ATOM 2440 O O . ASP B 1 114 ? 8.812 -16.719 -23.875 1 91.81 114 ASP B O 1
ATOM 2444 N N . TRP B 1 115 ? 6.711 -16.656 -23.047 1 93.31 115 TRP B N 1
ATOM 2445 C CA . TRP B 1 115 ? 6.992 -17.672 -22.047 1 93.31 115 TRP B CA 1
ATOM 2446 C C . TRP B 1 115 ? 7.242 -19.031 -22.703 1 93.31 115 TRP B C 1
ATOM 2448 O O . TRP B 1 115 ? 6.879 -19.25 -23.859 1 93.31 115 TRP B O 1
ATOM 2458 N N . HIS B 1 116 ? 7.965 -19.891 -21.969 1 94.88 116 HIS B N 1
ATOM 2459 C CA . HIS B 1 116 ? 8.172 -21.25 -22.438 1 94.88 116 HIS B CA 1
ATOM 2460 C C . HIS B 1 116 ? 6.855 -22.031 -22.484 1 94.88 116 HIS B C 1
ATOM 2462 O O . HIS B 1 116 ? 6.254 -22.297 -21.438 1 94.88 116 HIS B O 1
ATOM 2468 N N . ARG B 1 117 ? 6.34 -22.359 -23.656 1 96.25 117 ARG B N 1
ATOM 2469 C CA . ARG B 1 117 ? 5.133 -23.125 -23.922 1 96.25 117 ARG B CA 1
ATOM 2470 C C . ARG B 1 117 ? 3.891 -22.406 -23.422 1 96.25 117 ARG B C 1
ATOM 2472 O O . ARG B 1 117 ? 3.076 -22.969 -22.688 1 96.25 117 ARG B O 1
ATOM 2479 N N . PRO B 1 118 ? 3.699 -21.188 -23.844 1 95.12 118 PRO B N 1
ATOM 2480 C CA . PRO B 1 118 ? 2.578 -20.391 -23.359 1 95.12 118 PRO B CA 1
ATOM 2481 C C . PRO B 1 118 ? 1.222 -21.016 -23.656 1 95.12 118 PRO B C 1
ATOM 2483 O O . PRO B 1 118 ? 0.295 -20.922 -22.844 1 95.12 118 PRO B O 1
ATOM 2486 N N . ASP B 1 119 ? 1.115 -21.719 -24.828 1 94.94 119 ASP B N 1
ATOM 2487 C CA . ASP B 1 119 ? -0.149 -22.344 -25.188 1 94.94 119 ASP B CA 1
ATOM 2488 C C . ASP B 1 119 ? -0.523 -23.438 -24.188 1 94.94 119 ASP B C 1
ATOM 2490 O O . ASP B 1 119 ? -1.685 -23.547 -23.797 1 94.94 119 ASP B O 1
ATOM 2494 N N . GLU B 1 120 ? 0.442 -24.156 -23.812 1 96.62 120 GLU B N 1
ATOM 2495 C CA . GLU B 1 120 ? 0.19 -25.219 -22.844 1 96.62 120 GLU B CA 1
ATOM 2496 C C . GLU B 1 120 ? -0.221 -24.641 -21.5 1 96.62 120 GLU B C 1
ATOM 2498 O O . GLU B 1 120 ? -1.122 -25.172 -20.844 1 96.62 120 GLU B O 1
ATOM 2503 N N . ILE B 1 121 ? 0.447 -23.625 -21.062 1 96.62 121 ILE B N 1
ATOM 2504 C CA . ILE B 1 121 ? 0.103 -22.969 -19.797 1 96.62 121 ILE B CA 1
ATOM 2505 C C . ILE B 1 121 ? -1.358 -22.531 -19.828 1 96.62 121 ILE B C 1
ATOM 2507 O O . ILE B 1 121 ? -2.117 -22.812 -18.906 1 96.62 121 ILE B O 1
ATOM 2511 N N . ALA B 1 122 ? -1.761 -21.891 -20.969 1 94.31 122 ALA B N 1
ATOM 2512 C CA . ALA B 1 122 ? -3.109 -21.344 -21.109 1 94.31 122 ALA B CA 1
ATOM 2513 C C . ALA B 1 122 ? -4.152 -22.453 -21.109 1 94.31 122 ALA B C 1
ATOM 2515 O O . ALA B 1 122 ? -5.297 -22.25 -20.703 1 94.31 122 ALA B O 1
ATOM 2516 N N . GLU B 1 123 ? -3.785 -23.609 -21.516 1 94.44 123 GLU B N 1
ATOM 2517 C CA . GLU B 1 123 ? -4.691 -24.75 -21.547 1 94.44 123 GLU B CA 1
ATOM 2518 C C . GLU B 1 123 ? -4.816 -25.406 -20.172 1 94.44 123 GLU B C 1
ATOM 2520 O O . GLU B 1 123 ? -5.848 -25.984 -19.844 1 94.44 123 GLU B O 1
ATOM 2525 N N . ARG B 1 124 ? -3.832 -25.234 -19.375 1 96 124 ARG B N 1
ATOM 2526 C CA . ARG B 1 124 ? -3.748 -25.969 -18.109 1 96 124 ARG B CA 1
ATOM 2527 C C . ARG B 1 124 ? -4.504 -25.25 -17 1 96 124 ARG B C 1
ATOM 2529 O O . ARG B 1 124 ? -5.109 -25.891 -16.141 1 96 124 ARG B O 1
ATOM 2536 N N . VAL B 1 125 ? -4.363 -23.938 -17.047 1 97 125 VAL B N 1
ATOM 2537 C CA . VAL B 1 125 ? -4.953 -23.203 -15.938 1 97 125 VAL B CA 1
ATOM 2538 C C . VAL B 1 125 ? -5.582 -21.906 -16.438 1 97 125 VAL B C 1
ATOM 2540 O O . VAL B 1 125 ? -5.102 -21.312 -17.422 1 97 125 VAL B O 1
ATOM 2543 N N . PRO B 1 126 ? -6.664 -21.453 -15.789 1 96.19 126 PRO B N 1
ATOM 2544 C CA . PRO B 1 126 ? -7.152 -20.109 -16.078 1 96.19 126 PRO B CA 1
ATOM 2545 C C . PRO B 1 126 ? -6.246 -19.016 -15.508 1 96.19 126 PRO B C 1
ATOM 2547 O O . PRO B 1 126 ? -5.469 -19.266 -14.578 1 96.19 126 PRO B O 1
ATOM 2550 N N . PHE B 1 127 ? -6.395 -17.812 -16.062 1 96.12 127 PHE B N 1
ATOM 2551 C CA . PHE B 1 127 ? -5.594 -16.672 -15.641 1 96.12 127 PHE B CA 1
ATOM 2552 C C . PHE B 1 127 ? -6.438 -15.695 -14.836 1 96.12 127 PHE B C 1
ATOM 2554 O O . PHE B 1 127 ? -7.594 -15.438 -15.172 1 96.12 127 PHE B O 1
ATOM 2561 N N . ILE B 1 128 ? -5.875 -15.219 -13.758 1 96.75 128 ILE B N 1
ATOM 2562 C CA . ILE B 1 128 ? -6.355 -14.047 -13.031 1 96.75 128 ILE B CA 1
ATOM 2563 C C . ILE B 1 128 ? -5.324 -12.93 -13.117 1 96.75 128 ILE B C 1
ATOM 2565 O O . ILE B 1 128 ? -4.203 -13.07 -12.633 1 96.75 128 ILE B O 1
ATOM 2569 N N . VAL B 1 129 ? -5.738 -11.797 -13.695 1 94.94 129 VAL B N 1
ATOM 2570 C CA . VAL B 1 129 ? -4.785 -10.734 -14.008 1 94.94 129 VAL B CA 1
ATOM 2571 C C . VAL B 1 129 ? -5.082 -9.5 -13.156 1 94.94 129 VAL B C 1
ATOM 2573 O O . VAL B 1 129 ? -6.246 -9.133 -12.969 1 94.94 129 VAL B O 1
ATOM 2576 N N . TYR B 1 130 ? -4.062 -8.961 -12.602 1 94.56 130 TYR B N 1
ATOM 2577 C CA . TYR B 1 130 ? -4.176 -7.672 -11.922 1 94.56 130 TYR B CA 1
ATOM 2578 C C . TYR B 1 130 ? -3.363 -6.602 -12.641 1 94.56 130 TYR B C 1
ATOM 2580 O O . TYR B 1 130 ? -2.348 -6.902 -13.273 1 94.56 130 TYR B O 1
ATOM 2588 N N . LYS B 1 131 ? -3.781 -5.406 -12.477 1 90.69 131 LYS B N 1
ATOM 2589 C CA . LYS B 1 131 ? -3.154 -4.293 -13.18 1 90.69 131 LYS B CA 1
ATOM 2590 C C . LYS B 1 131 ? -1.897 -3.818 -12.461 1 90.69 131 LYS B C 1
ATOM 2592 O O . LYS B 1 131 ? -1.901 -3.654 -11.234 1 90.69 131 LYS B O 1
ATOM 2597 N N . ARG B 1 132 ? -0.854 -3.709 -13.195 1 88.5 132 ARG B N 1
ATOM 2598 C CA . ARG B 1 132 ? 0.375 -3.07 -12.734 1 88.5 132 ARG B CA 1
ATOM 2599 C C . ARG B 1 132 ? 0.591 -1.73 -13.43 1 88.5 132 ARG B C 1
ATOM 2601 O O . ARG B 1 132 ? 0.035 -1.487 -14.508 1 88.5 132 ARG B O 1
ATOM 2608 N N . PRO B 1 133 ? 1.373 -0.871 -12.672 1 77.19 133 PRO B N 1
ATOM 2609 C CA . PRO B 1 133 ? 1.627 0.412 -13.336 1 77.19 133 PRO B CA 1
ATOM 2610 C C . PRO B 1 133 ? 2.254 0.252 -14.719 1 77.19 133 PRO B C 1
ATOM 2612 O O . PRO B 1 133 ? 3.07 -0.649 -14.93 1 77.19 133 PRO B O 1
ATOM 2615 N N . GLY B 1 134 ? 1.961 1.188 -15.766 1 63.44 134 GLY B N 1
ATOM 2616 C CA . GLY B 1 134 ? 2.588 1.223 -17.078 1 63.44 134 GLY B CA 1
ATOM 2617 C C . GLY B 1 134 ? 2.053 0.16 -18.016 1 63.44 134 GLY B C 1
ATOM 2618 O O . GLY B 1 134 ? 2.33 0.193 -19.219 1 63.44 134 GLY B O 1
ATOM 2619 N N . ALA B 1 135 ? 1.504 -0.871 -17.578 1 56.94 135 ALA B N 1
ATOM 2620 C CA . ALA B 1 135 ? 1.462 -2.113 -18.344 1 56.94 135 ALA B CA 1
ATOM 2621 C C . ALA B 1 135 ? 0.355 -2.072 -19.391 1 56.94 135 ALA B C 1
ATOM 2623 O O . ALA B 1 135 ? 0.493 -2.654 -20.469 1 56.94 135 ALA B O 1
ATOM 2624 N N . ILE B 1 136 ? -0.943 -1.949 -19.031 1 50.78 136 ILE B N 1
ATOM 2625 C CA . ILE B 1 136 ? -1.826 -2.461 -20.062 1 50.78 136 ILE B CA 1
ATOM 2626 C C . ILE B 1 136 ? -1.555 -1.727 -21.375 1 50.78 136 ILE B C 1
ATOM 2628 O O . ILE B 1 136 ? -2.055 -0.62 -21.594 1 50.78 136 ILE B O 1
ATOM 2632 N N . GLU B 1 137 ? -0.359 -1.562 -21.641 1 52.62 137 GLU B N 1
ATOM 2633 C CA . GLU B 1 137 ? -0.265 -1.217 -23.062 1 52.62 137 GLU B CA 1
ATOM 2634 C C . GLU B 1 137 ? -0.772 -2.357 -23.938 1 52.62 137 GLU B C 1
ATOM 2636 O O . GLU B 1 137 ? -0.689 -3.525 -23.547 1 52.62 137 GLU B O 1
ATOM 2641 N N . SER B 1 138 ? -1.854 -2.18 -24.656 1 52.91 138 SER B N 1
ATOM 2642 C CA . SER B 1 138 ? -2.785 -2.98 -25.438 1 52.91 138 SER B CA 1
ATOM 2643 C C . SER B 1 138 ? -2.074 -4.137 -26.125 1 52.91 138 SER B C 1
ATOM 2645 O O . SER B 1 138 ? -2.594 -4.711 -27.094 1 52.91 138 SER B O 1
ATOM 2647 N N . VAL B 1 139 ? -0.779 -4.445 -25.906 1 57.09 139 VAL B N 1
ATOM 2648 C CA . VAL B 1 139 ? -0.277 -5.32 -26.969 1 57.09 139 VAL B CA 1
ATOM 2649 C C . VAL B 1 139 ? -0.434 -6.777 -26.547 1 57.09 139 VAL B C 1
ATOM 2651 O O . VAL B 1 139 ? 0.151 -7.672 -27.156 1 57.09 139 VAL B O 1
ATOM 2654 N N . ALA B 1 140 ? -1.363 -7.039 -25.531 1 64.25 140 ALA B N 1
ATOM 2655 C CA . ALA B 1 140 ? -1.45 -8.453 -25.188 1 64.25 140 ALA B CA 1
ATOM 2656 C C . ALA B 1 140 ? -1.989 -9.273 -26.359 1 64.25 140 ALA B C 1
ATOM 2658 O O . ALA B 1 140 ? -2.854 -8.812 -27.094 1 64.25 140 ALA B O 1
ATOM 2659 N N . ASP B 1 141 ? -1.328 -10.383 -26.625 1 71.56 141 ASP B N 1
ATOM 2660 C CA . ASP B 1 141 ? -1.755 -11.328 -27.656 1 71.56 141 ASP B CA 1
ATOM 2661 C C . ASP B 1 141 ? -3.213 -11.734 -27.469 1 71.56 141 ASP B C 1
ATOM 2663 O O . ASP B 1 141 ? -3.576 -12.273 -26.422 1 71.56 141 ASP B O 1
ATOM 2667 N N . PRO B 1 142 ? -4.027 -11.367 -28.375 1 72.5 142 PRO B N 1
ATOM 2668 C CA . PRO B 1 142 ? -5.461 -11.648 -28.266 1 72.5 142 PRO B CA 1
ATOM 2669 C C . PRO B 1 142 ? -5.75 -13.102 -27.906 1 72.5 142 PRO B C 1
ATOM 2671 O O . PRO B 1 142 ? -6.805 -13.406 -27.344 1 72.5 142 PRO B O 1
ATOM 2674 N N . ARG B 1 143 ? -4.859 -13.969 -28.297 1 74.25 143 ARG B N 1
ATOM 2675 C CA . ARG B 1 143 ? -5.039 -15.391 -28 1 74.25 143 ARG B CA 1
ATOM 2676 C C . ARG B 1 143 ? -5.168 -15.625 -26.5 1 74.25 143 ARG B C 1
ATOM 2678 O O . ARG B 1 143 ? -5.812 -16.594 -26.078 1 74.25 143 ARG B O 1
ATOM 2685 N N . PHE B 1 144 ? -4.555 -14.805 -25.812 1 79.56 144 PHE B N 1
ATOM 2686 C CA . PHE B 1 144 ? -4.465 -15.102 -24.391 1 79.56 144 PHE B CA 1
ATOM 2687 C C . PHE B 1 144 ? -5.254 -14.086 -23.562 1 79.56 144 PHE B C 1
ATOM 2689 O O . PHE B 1 144 ? -5.469 -14.273 -22.375 1 79.56 144 PHE B O 1
ATOM 2696 N N . VAL B 1 145 ? -5.758 -13.031 -24.125 1 73.06 145 VAL B N 1
ATOM 2697 C CA . VAL B 1 145 ? -6.367 -11.945 -23.359 1 73.06 145 VAL B CA 1
ATOM 2698 C C . VAL B 1 145 ? -7.887 -12.117 -23.328 1 73.06 145 VAL B C 1
ATOM 2700 O O . VAL B 1 145 ? -8.57 -11.594 -22.453 1 73.06 145 VAL B O 1
ATOM 2703 N N . ASN B 1 146 ? -8.43 -12.922 -24.188 1 72.44 146 ASN B N 1
ATOM 2704 C CA . ASN B 1 146 ? -9.875 -12.945 -24.375 1 72.44 146 ASN B CA 1
ATOM 2705 C C . ASN B 1 146 ? -10.562 -13.711 -23.25 1 72.44 146 ASN B C 1
ATOM 2707 O O . ASN B 1 146 ? -11.742 -13.477 -22.953 1 72.44 146 ASN B O 1
ATOM 2711 N N . ASP B 1 147 ? -9.867 -14.508 -22.547 1 79.5 147 ASP B N 1
ATOM 2712 C CA . ASP B 1 147 ? -10.516 -15.336 -21.531 1 79.5 147 ASP B CA 1
ATOM 2713 C C . ASP B 1 147 ? -9.883 -15.125 -20.156 1 79.5 147 ASP B C 1
ATOM 2715 O O . ASP B 1 147 ? -9.961 -16 -19.297 1 79.5 147 ASP B O 1
ATOM 2719 N N . VAL B 1 148 ? -9.391 -13.992 -20 1 86.75 148 VAL B N 1
ATOM 2720 C CA . VAL B 1 148 ? -8.719 -13.734 -18.734 1 86.75 148 VAL B CA 1
ATOM 2721 C C . VAL B 1 148 ? -9.688 -13.047 -17.766 1 86.75 148 VAL B C 1
ATOM 2723 O O . VAL B 1 148 ? -10.57 -12.297 -18.188 1 86.75 148 VAL B O 1
ATOM 2726 N N . ARG B 1 149 ? -9.594 -13.391 -16.5 1 92.38 149 ARG B N 1
ATOM 2727 C CA . ARG B 1 149 ? -10.328 -12.727 -15.43 1 92.38 149 ARG B CA 1
ATOM 2728 C C . ARG B 1 149 ? -9.492 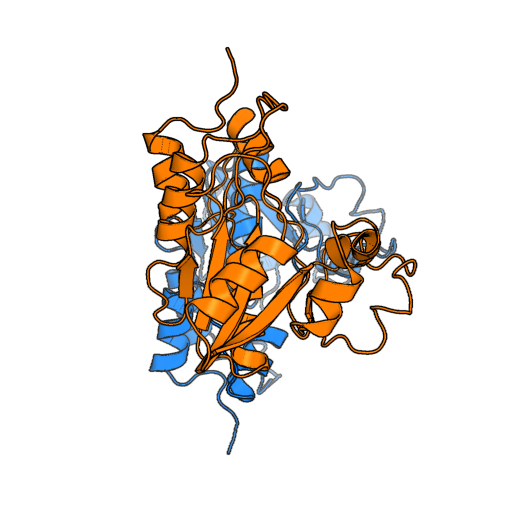-11.625 -14.789 1 92.38 149 ARG B C 1
ATOM 2730 O O . ARG B 1 149 ? -8.305 -11.82 -14.516 1 92.38 149 ARG B O 1
ATOM 2737 N N . TYR B 1 150 ? -10.156 -10.508 -14.562 1 91.81 150 TYR B N 1
ATOM 2738 C CA . TYR B 1 150 ? -9.414 -9.375 -14.023 1 91.81 150 TYR B CA 1
ATOM 2739 C C . TYR B 1 150 ? -9.758 -9.148 -12.555 1 91.81 150 TYR B C 1
ATOM 2741 O O . TYR B 1 150 ? -10.93 -9.195 -12.172 1 91.81 150 TYR B O 1
ATOM 2749 N N . ALA B 1 151 ? -8.781 -8.984 -11.812 1 94.62 151 ALA B N 1
ATOM 2750 C CA . ALA B 1 151 ? -8.945 -8.633 -10.406 1 94.62 151 ALA B CA 1
ATOM 2751 C C . ALA B 1 151 ? -9.117 -7.125 -10.227 1 94.62 151 ALA B C 1
ATOM 2753 O O . ALA B 1 151 ? -8.43 -6.336 -10.883 1 94.62 151 ALA B O 1
ATOM 2754 N N . ALA B 1 152 ? -10 -6.738 -9.375 1 92.75 152 ALA B N 1
ATOM 2755 C CA . ALA B 1 152 ? -10.211 -5.328 -9.047 1 92.75 152 ALA B CA 1
ATOM 2756 C C . ALA B 1 152 ? -9.289 -4.887 -7.914 1 92.75 152 ALA B C 1
ATOM 2758 O O . ALA B 1 152 ? -9.742 -4.297 -6.93 1 92.75 152 ALA B O 1
ATOM 2759 N N . ALA B 1 153 ? -8.031 -5.195 -8.055 1 94.81 153 ALA B N 1
ATOM 2760 C CA . ALA B 1 153 ? -7.027 -4.754 -7.09 1 94.81 153 ALA B CA 1
ATOM 2761 C C . ALA B 1 153 ? -6.566 -3.334 -7.391 1 94.81 153 ALA B C 1
ATOM 2763 O O . ALA B 1 153 ? -6.469 -2.938 -8.555 1 94.81 153 ALA B O 1
ATOM 2764 N N . PRO B 1 154 ? -6.289 -2.594 -6.312 1 94.69 154 PRO B N 1
ATOM 2765 C CA . PRO B 1 154 ? -5.77 -1.248 -6.57 1 94.69 154 PRO B CA 1
ATOM 2766 C C . PRO B 1 154 ? -4.395 -1.265 -7.234 1 94.69 154 PRO B C 1
ATOM 2768 O O . PRO B 1 154 ? -3.566 -2.123 -6.922 1 94.69 154 PRO B O 1
ATOM 2771 N N . VAL B 1 155 ? -4.184 -0.326 -8.141 1 93.38 155 VAL B N 1
ATOM 2772 C CA . VAL B 1 155 ? -2.865 -0.161 -8.734 1 93.38 155 VAL B CA 1
ATOM 2773 C C . VAL B 1 155 ? -1.931 0.531 -7.75 1 93.38 155 VAL B C 1
ATOM 2775 O O . VAL B 1 155 ? -2.258 1.595 -7.215 1 93.38 155 VAL B O 1
ATOM 2778 N N . MET B 1 156 ? -0.804 -0.1 -7.52 1 94.19 156 MET B N 1
ATOM 2779 C CA . MET B 1 156 ? 0.17 0.438 -6.574 1 94.19 156 MET B CA 1
ATOM 2780 C C . MET B 1 156 ? 1.569 0.444 -7.18 1 94.19 156 MET B C 1
ATOM 2782 O O . MET B 1 156 ? 2.051 -0.587 -7.652 1 94.19 156 MET B O 1
ATOM 2786 N N . GLU B 1 157 ? 2.234 1.566 -7.137 1 93 157 GLU B N 1
ATOM 2787 C CA . GLU B 1 157 ? 3.555 1.743 -7.734 1 93 157 GLU B CA 1
ATOM 2788 C C . GLU B 1 157 ? 4.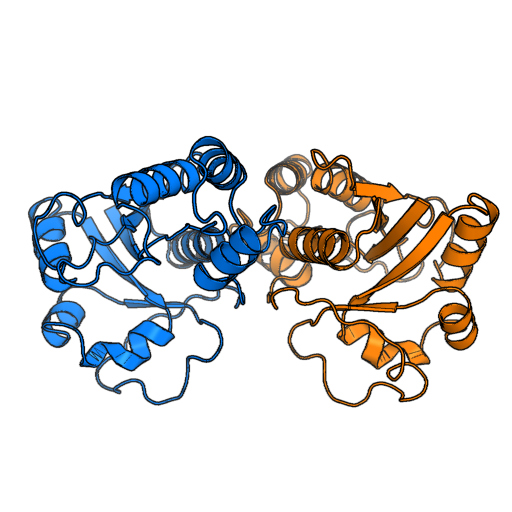656 1.283 -6.785 1 93 157 GLU B C 1
ATOM 2790 O O . GLU B 1 157 ? 5.645 1.994 -6.578 1 93 157 GLU B O 1
ATOM 2795 N N . ILE B 1 158 ? 4.504 0.266 -6.082 1 95.5 158 ILE B N 1
ATOM 2796 C CA . ILE B 1 158 ? 5.551 -0.305 -5.242 1 95.5 158 ILE B CA 1
ATOM 2797 C C . ILE B 1 158 ? 6.23 -1.459 -5.977 1 95.5 158 ILE B C 1
ATOM 2799 O O . ILE B 1 158 ? 5.559 -2.303 -6.574 1 95.5 158 ILE B O 1
ATOM 2803 N N . SER B 1 159 ? 7.594 -1.471 -5.996 1 94.38 159 SER B N 1
ATOM 2804 C CA . SER B 1 159 ? 8.352 -2.541 -6.633 1 94.38 159 SER B CA 1
ATOM 2805 C C . SER B 1 159 ? 9.555 -2.947 -5.789 1 94.38 159 SER B C 1
ATOM 2807 O O . SER B 1 159 ? 10.047 -2.158 -4.98 1 94.38 159 SER B O 1
ATOM 2809 N N . GLY B 1 160 ? 9.945 -4.16 -6.035 1 95.38 160 GLY B N 1
ATOM 2810 C CA . GLY B 1 160 ? 11.164 -4.605 -5.375 1 95.38 160 GLY B CA 1
ATOM 2811 C C . GLY B 1 160 ? 12.367 -3.752 -5.711 1 95.38 160 GLY B C 1
ATOM 2812 O O . GLY B 1 160 ? 13.219 -3.498 -4.848 1 95.38 160 GLY B O 1
ATOM 2813 N N . THR B 1 161 ? 12.445 -3.293 -6.926 1 94.25 161 THR B N 1
ATOM 2814 C CA . THR B 1 161 ? 13.547 -2.443 -7.379 1 94.25 161 THR B CA 1
ATOM 2815 C C . THR B 1 161 ? 13.609 -1.158 -6.559 1 94.25 161 THR B C 1
ATOM 2817 O O . THR B 1 161 ? 14.68 -0.762 -6.098 1 94.25 161 THR B O 1
ATOM 2820 N N . GLU B 1 162 ? 12.477 -0.556 -6.375 1 94.06 162 GLU B N 1
ATOM 2821 C CA . GLU B 1 162 ? 12.422 0.681 -5.602 1 94.06 162 GLU B CA 1
ATOM 2822 C C . GLU B 1 162 ? 12.797 0.435 -4.141 1 94.06 162 GLU B C 1
ATOM 2824 O O . GLU B 1 162 ? 13.5 1.24 -3.529 1 94.06 162 GLU B O 1
ATOM 2829 N N . VAL B 1 163 ? 12.297 -0.647 -3.57 1 97.19 163 VAL B N 1
ATOM 2830 C CA . VAL B 1 163 ? 12.602 -0.987 -2.186 1 97.19 163 VAL B CA 1
ATOM 2831 C C . VAL B 1 163 ? 14.109 -1.163 -2.014 1 97.19 163 VAL B C 1
ATOM 2833 O O . VAL B 1 163 ? 14.703 -0.615 -1.082 1 97.19 163 VAL B O 1
ATOM 2836 N N . ARG B 1 164 ? 14.711 -1.873 -2.922 1 97 164 ARG B N 1
ATOM 2837 C CA . ARG B 1 164 ? 16.156 -2.09 -2.846 1 97 164 ARG B CA 1
ATOM 2838 C C . ARG B 1 164 ? 16.906 -0.783 -3.031 1 97 164 ARG B C 1
ATOM 2840 O O . ARG B 1 164 ? 17.891 -0.525 -2.332 1 97 164 ARG B O 1
ATOM 2847 N N . ALA B 1 165 ? 16.5 0.027 -3.973 1 95.31 165 ALA B N 1
ATOM 2848 C CA . ALA B 1 165 ? 17.141 1.316 -4.203 1 95.31 165 ALA B CA 1
ATOM 2849 C C . ALA B 1 165 ? 17.094 2.184 -2.947 1 95.31 165 ALA B C 1
ATOM 2851 O O . ALA B 1 165 ? 18.094 2.809 -2.58 1 95.31 165 ALA B O 1
ATOM 2852 N N . ARG B 1 166 ? 15.977 2.229 -2.314 1 96.25 166 ARG B N 1
ATOM 2853 C CA . ARG B 1 166 ? 15.82 2.996 -1.082 1 96.25 166 ARG B CA 1
ATOM 2854 C C . ARG B 1 166 ? 16.75 2.473 0.009 1 96.25 166 ARG B C 1
ATOM 2856 O O . ARG B 1 166 ? 17.438 3.252 0.666 1 96.25 166 ARG B O 1
ATOM 2863 N N . ARG B 1 167 ? 16.719 1.182 0.175 1 96.19 167 ARG B N 1
ATOM 2864 C CA . ARG B 1 167 ? 17.562 0.567 1.187 1 96.19 167 ARG B CA 1
ATOM 2865 C C . ARG B 1 167 ? 19.031 0.888 0.931 1 96.19 167 ARG B C 1
ATOM 2867 O O . ARG B 1 167 ? 19.766 1.244 1.856 1 96.19 167 ARG B O 1
ATOM 2874 N N . ARG B 1 168 ? 19.453 0.841 -0.274 1 95.12 168 ARG B N 1
ATOM 2875 C CA . ARG B 1 168 ? 20.844 1.109 -0.638 1 95.12 168 ARG B CA 1
ATOM 2876 C C . ARG B 1 168 ? 21.203 2.568 -0.382 1 95.12 168 ARG B C 1
ATOM 2878 O O . ARG B 1 168 ? 22.359 2.879 -0.043 1 95.12 168 ARG B O 1
ATOM 2885 N N . ALA B 1 169 ? 20.266 3.402 -0.542 1 95.12 169 ALA B N 1
ATOM 2886 C CA . ALA B 1 169 ? 20.484 4.836 -0.358 1 95.12 169 ALA B CA 1
ATOM 2887 C C . ALA B 1 169 ? 20.328 5.23 1.108 1 95.12 169 ALA B C 1
ATOM 2889 O O . ALA B 1 169 ? 20.406 6.414 1.449 1 95.12 169 ALA B O 1
ATOM 2890 N N . GLY B 1 170 ? 20 4.281 1.967 1 95.06 170 GLY B N 1
ATOM 2891 C CA . GLY B 1 170 ? 19.844 4.555 3.387 1 95.06 170 GLY B CA 1
ATOM 2892 C C . GLY B 1 170 ? 18.5 5.168 3.725 1 95.06 170 GLY B C 1
ATOM 2893 O O . GLY B 1 170 ? 18.344 5.797 4.77 1 95.06 170 GLY B O 1
ATOM 2894 N N . ARG B 1 171 ? 17.578 4.992 2.789 1 96.38 171 ARG B N 1
ATOM 2895 C CA . ARG B 1 171 ? 16.219 5.523 2.988 1 96.38 171 ARG B CA 1
ATOM 2896 C C . ARG B 1 171 ? 15.32 4.492 3.652 1 96.38 171 ARG B C 1
ATOM 2898 O O . ARG B 1 171 ? 15.609 3.293 3.613 1 96.38 171 ARG B O 1
ATOM 2905 N N . SER B 1 172 ? 14.32 4.969 4.223 1 97.31 172 SER B N 1
ATOM 2906 C CA . SER B 1 172 ? 13.391 4.086 4.926 1 97.31 172 SER B CA 1
ATOM 2907 C C . SER B 1 172 ? 12.617 3.203 3.953 1 97.31 172 SER B C 1
ATOM 2909 O O . SER B 1 172 ? 12.18 3.668 2.898 1 97.31 172 SER B O 1
ATOM 2911 N N . ILE B 1 173 ? 12.461 1.956 4.309 1 98 173 ILE B N 1
ATOM 2912 C CA . ILE B 1 173 ? 11.594 1.056 3.559 1 98 173 ILE B CA 1
ATOM 2913 C C . ILE B 1 173 ? 10.414 0.63 4.43 1 98 173 ILE B C 1
ATOM 2915 O O . ILE B 1 173 ? 9.68 -0.293 4.078 1 98 173 ILE B O 1
ATOM 2919 N N . ARG B 1 174 ? 10.242 1.331 5.59 1 97.94 174 ARG B N 1
ATOM 2920 C CA . ARG B 1 174 ? 9.125 1.042 6.484 1 97.94 174 ARG B CA 1
ATOM 2921 C C . ARG B 1 174 ? 7.793 1.239 5.777 1 97.94 174 ARG B C 1
ATOM 2923 O O . ARG B 1 174 ? 7.605 2.219 5.051 1 97.94 174 ARG B O 1
ATOM 2930 N N . TYR B 1 175 ? 6.867 0.306 5.926 1 98.12 175 TYR B N 1
ATOM 2931 C CA . TYR B 1 175 ? 5.5 0.246 5.422 1 98.12 175 TYR B CA 1
ATOM 2932 C C . TYR B 1 175 ? 5.477 -0.125 3.945 1 98.12 175 TYR B C 1
ATOM 2934 O O . TYR B 1 175 ? 4.422 -0.456 3.396 1 98.12 175 TYR B O 1
ATOM 2942 N N . LEU B 1 176 ? 6.621 -0.051 3.24 1 98.31 176 LEU B N 1
ATOM 2943 C CA . LEU B 1 176 ? 6.672 -0.56 1.874 1 98.31 176 LEU B CA 1
ATOM 2944 C C . LEU B 1 176 ? 6.711 -2.084 1.861 1 98.31 176 LEU B C 1
ATOM 2946 O O . LEU B 1 176 ? 6.262 -2.713 0.9 1 98.31 176 LEU B O 1
ATOM 2950 N N . VAL B 1 177 ? 7.301 -2.615 2.904 1 98.56 177 VAL B N 1
ATOM 2951 C CA . VAL B 1 177 ? 7.363 -4.055 3.121 1 98.56 177 VAL B CA 1
ATOM 2952 C C . VAL B 1 177 ? 6.758 -4.402 4.48 1 98.56 177 VAL B C 1
ATOM 2954 O O . VAL B 1 177 ? 6.684 -3.551 5.367 1 98.56 177 VAL B O 1
ATOM 2957 N N . PRO B 1 178 ? 6.215 -5.664 4.602 1 97.88 178 PRO B N 1
ATOM 2958 C CA . PRO B 1 178 ? 5.793 -6.078 5.941 1 97.88 178 PRO B CA 1
ATOM 2959 C C . PRO B 1 178 ? 6.898 -5.914 6.984 1 97.88 178 PRO B C 1
ATOM 2961 O O . PRO B 1 178 ? 8.078 -6.078 6.668 1 97.88 178 PRO B O 1
ATOM 2964 N N . GLU B 1 179 ? 6.473 -5.598 8.227 1 97 179 GLU B N 1
ATOM 2965 C CA . GLU B 1 179 ? 7.426 -5.344 9.305 1 97 179 GLU B CA 1
ATOM 2966 C C . GLU B 1 179 ? 8.383 -6.52 9.484 1 97 179 GLU B C 1
ATOM 2968 O O . GLU B 1 179 ? 9.578 -6.324 9.719 1 97 179 GLU B O 1
ATOM 2973 N N . ALA B 1 180 ? 7.902 -7.758 9.375 1 98 180 ALA B N 1
ATOM 2974 C CA . ALA B 1 180 ? 8.742 -8.945 9.531 1 98 180 ALA B CA 1
ATOM 2975 C C . ALA B 1 180 ? 9.805 -9.008 8.438 1 98 180 ALA B C 1
ATOM 2977 O O . ALA B 1 180 ? 10.922 -9.477 8.672 1 98 180 ALA B O 1
ATOM 2978 N N . VAL B 1 181 ? 9.461 -8.57 7.273 1 98.62 181 VAL B N 1
ATOM 2979 C CA . VAL B 1 181 ? 10.406 -8.547 6.164 1 98.62 181 VAL B CA 1
ATOM 2980 C C . VAL B 1 181 ? 11.438 -7.438 6.387 1 98.62 181 VAL B C 1
ATOM 2982 O O . VAL B 1 181 ? 12.633 -7.641 6.176 1 98.62 181 VAL B O 1
ATOM 2985 N N . ARG B 1 182 ? 11 -6.25 6.793 1 98.12 182 ARG B N 1
ATOM 2986 C CA . ARG B 1 182 ? 11.922 -5.156 7.105 1 98.12 182 ARG B CA 1
ATOM 2987 C C . ARG B 1 182 ? 12.961 -5.594 8.133 1 98.12 182 ARG B C 1
ATOM 2989 O O . ARG B 1 182 ? 14.156 -5.359 7.945 1 98.12 182 ARG B O 1
ATOM 2996 N N . ALA B 1 183 ? 12.469 -6.195 9.219 1 98 183 ALA B N 1
ATOM 2997 C CA . ALA B 1 183 ? 13.352 -6.68 10.281 1 98 183 ALA B CA 1
ATOM 2998 C C . ALA B 1 183 ? 14.352 -7.699 9.734 1 98 183 ALA B C 1
ATOM 3000 O O . ALA B 1 183 ? 15.523 -7.691 10.117 1 98 183 ALA B O 1
ATOM 3001 N N . TYR B 1 184 ? 13.922 -8.625 8.875 1 98.62 184 TYR B N 1
ATOM 3002 C CA . TYR B 1 184 ? 14.789 -9.633 8.266 1 98.62 184 TYR B CA 1
ATOM 3003 C C . TYR B 1 184 ? 15.883 -8.977 7.434 1 98.62 184 TYR B C 1
ATOM 3005 O O . TYR B 1 184 ? 17.047 -9.367 7.52 1 98.62 184 TYR B O 1
ATOM 3013 N N . ILE B 1 185 ? 15.477 -7.957 6.629 1 97.69 185 ILE B N 1
ATOM 3014 C CA . ILE B 1 185 ? 16.422 -7.23 5.785 1 97.69 185 ILE B CA 1
ATOM 3015 C C . ILE B 1 185 ? 17.484 -6.566 6.652 1 97.69 185 ILE B C 1
ATOM 3017 O O . ILE B 1 185 ? 18.672 -6.609 6.328 1 97.69 185 ILE B O 1
ATOM 3021 N N . ASP B 1 186 ? 17.047 -6.004 7.766 1 96.94 186 ASP B N 1
ATOM 3022 C CA . ASP B 1 186 ? 17.969 -5.348 8.688 1 96.94 186 ASP B CA 1
ATOM 3023 C C . ASP B 1 186 ? 18.922 -6.359 9.328 1 96.94 186 ASP B C 1
ATOM 3025 O O . ASP B 1 186 ? 20.141 -6.156 9.352 1 96.94 186 ASP B O 1
ATOM 3029 N N . THR B 1 187 ? 18.344 -7.438 9.781 1 97.5 187 THR B N 1
ATOM 3030 C CA . THR B 1 187 ? 19.094 -8.461 10.508 1 97.5 187 THR B CA 1
ATOM 3031 C C . THR B 1 187 ? 20.156 -9.094 9.609 1 97.5 187 THR B C 1
ATOM 3033 O O . THR B 1 187 ? 21.25 -9.414 10.07 1 97.5 187 THR B O 1
ATOM 3036 N N . HIS B 1 188 ? 19.891 -9.25 8.336 1 96.94 188 HIS B N 1
ATOM 3037 C CA . HIS B 1 188 ? 20.781 -9.969 7.438 1 96.94 188 HIS B CA 1
ATOM 3038 C C . HIS B 1 188 ? 21.547 -9 6.535 1 96.94 188 HIS B C 1
ATOM 3040 O O . HIS B 1 188 ? 22.25 -9.43 5.613 1 96.94 188 HIS B O 1
ATOM 3046 N N . ASP B 1 189 ? 21.312 -7.715 6.75 1 95.19 189 ASP B N 1
ATOM 3047 C CA . ASP B 1 189 ? 22.016 -6.652 6.035 1 95.19 189 ASP B CA 1
ATOM 3048 C C . ASP B 1 189 ? 21.859 -6.809 4.523 1 95.19 189 ASP B C 1
ATOM 3050 O O . ASP B 1 189 ? 22.828 -6.773 3.781 1 95.19 189 ASP B O 1
ATOM 3054 N N . LEU B 1 190 ? 20.641 -7.09 4.172 1 96.06 190 LEU B N 1
ATOM 3055 C CA . LEU B 1 190 ? 20.344 -7.25 2.75 1 96.06 190 LEU B CA 1
ATOM 3056 C C . LEU B 1 190 ? 20.219 -5.895 2.064 1 96.06 190 LEU B C 1
ATOM 3058 O O . LEU B 1 190 ? 19.766 -4.926 2.674 1 96.06 190 LEU B O 1
ATOM 3062 N N . TYR B 1 191 ? 20.609 -5.785 0.825 1 95.25 191 TYR B N 1
ATOM 3063 C CA . TYR B 1 191 ? 20.453 -4.641 -0.068 1 95.25 191 TYR B CA 1
ATOM 3064 C C . TYR B 1 191 ? 21.203 -3.426 0.474 1 95.25 191 TYR B C 1
ATOM 3066 O O . TYR B 1 191 ? 20.688 -2.303 0.402 1 95.25 191 TYR B O 1
ATOM 3074 N N . ARG B 1 192 ? 22.172 -3.578 1.143 1 87.88 192 ARG B N 1
ATOM 3075 C CA . ARG B 1 192 ? 22.984 -2.465 1.63 1 87.88 192 ARG B CA 1
ATOM 3076 C C . ARG B 1 192 ? 23.844 -1.885 0.513 1 87.88 192 ARG B C 1
ATOM 3078 O O . ARG B 1 192 ? 24.141 -2.57 -0.465 1 87.88 192 ARG B O 1
ATOM 3085 N N . PRO B 1 193 ? 24.047 -0.544 0.715 1 76.69 193 PRO B N 1
ATOM 3086 C CA . PRO B 1 193 ? 25 -0.01 -0.261 1 76.69 193 PRO B CA 1
ATOM 3087 C C . PRO B 1 193 ? 26.312 -0.805 -0.309 1 76.69 193 PRO B C 1
ATOM 3089 O O . PRO B 1 193 ? 26.75 -1.33 0.714 1 76.69 193 PRO B O 1
ATOM 3092 N N . THR B 1 194 ? 26.641 -1.283 -1.541 1 60.06 194 THR B N 1
ATOM 3093 C CA . THR B 1 194 ? 27.984 -1.844 -1.652 1 60.06 194 THR B CA 1
ATOM 3094 C C . THR B 1 194 ? 29.047 -0.796 -1.304 1 60.06 194 THR B C 1
ATOM 3096 O O . THR B 1 194 ? 28.938 0.359 -1.723 1 60.06 194 THR B O 1
ATOM 3099 N N . ASP B 1 195 ? 29.844 -0.877 -0.196 1 49.53 195 ASP B N 1
ATOM 3100 C CA . ASP B 1 195 ? 31.031 -0.035 -0.008 1 49.53 195 ASP B CA 1
ATOM 3101 C C . ASP B 1 195 ? 31.734 0.228 -1.336 1 49.53 195 ASP B C 1
ATOM 3103 O O . ASP B 1 195 ? 31.781 -0.648 -2.203 1 49.53 195 ASP B O 1
#

Nearest PDB structures (foldseek):
  1kaq-assembly1_D  TM=9.405E-01  e=8.550E-22  Bacillus subtilis
  5deo-assembly1_A  TM=9.414E-01  e=1.263E-21  Mycobacteroides abscessus ATCC 19977
  3e27-assembly1_B  TM=9.378E-01  e=1.348E-21  Bacillus anthracis
  2qtr-assembly1_A  TM=9.350E-01  e=1.993E-21  Bacillus anthracis
  5vir-assembly1_A-2  TM=9.417E-01  e=4.425E-19  Mycobacteroides abscessus ATCC 19977

Radius of gyration: 22.7 Å; Cα contacts (8 Å, |Δi|>4): 680; chains: 2; bounding box: 61×67×49 Å

Sequence (390 aa):
MTVGLFGGSFNPPHVAHLVVAEVVRDQFGLDEVWWIPNATPPHKPNDELAAVQHRLAMTERTVEGNPAFRVCGVEVERDGVSYTVETLRVLQDQHPDTDFALILGSDSLDHFADWHRPDEIAERVPFIVYKRPGAIESVADPRFVNDVRYAAAPVMEISGTEVRARRRAGRSIRYLVPEAVRAYIDTHDLYRPTDMTVGLFGGSFNPPHVAHLVVAEVVRDQFGLDEVWWIPNATPPHKPNDELAAVQHRLAMTERTVEGNPAFRVCGVEVERDGVSYTVETLRVLQDQHPDTDFALILGSDSLDHFADWHRPDEIAERVPFIVYKRPGAIESVADPRFVNDVRYAAAPVMEISGTEVRARRRAGRSIRYLVPEAVRAYIDTHDLYRPTD

Secondary structure (DSSP, 8-state):
-EEEEEEE--SS--HHHHHHHHHHHHHHT-SEEEEEEPPPPSS---TTS--HHHHHHHHHHHHTT-TTEEE--TTTSSSS---HHHHHHHHHHH-TT-EEEEEEEHHHHHTGGGSSSHHHHHHHS-EEEE--TTT--TTS-HHHHTT-EE--PPPB---HHHHHHHHHTT---BTTB-HHHHHHHHHTTTT----/-EEEEEEE--SS--HHHHHHHHHHHHHHT-SEEEEEEPPPPSS---TTS--HHHHHHHHHHHHTT-TTEEE--TTTSS-S---HHHHHHHHHHH-TTPEEEEEEEHHHHHTGGGSSSHHHHHHHS-EEEE--TTT--TTS-HHHHTT-EE--PPPB---HHHHHHHHHTT---BTTB-HHHHHHHHHTTTT----

InterPro domains:
  IPR004821 Cytidyltransferase-like domain [PF01467] (5-166)
  IPR004821 Cytidyltransferase-like domain [TIGR00125] (3-67)
  IPR005248 Nicotinate/nicotinamide nucleotide adenylyltransferase [MF_00244] (1-192)
  IPR005248 Nicotinate/nicotinamide nucleotide adenylyltransferase [PTHR39321] (1-192)
  IPR005248 Nicotinate/nicotinamide nucleotide adenylyltransferase [TIGR00482] (5-191)
  IPR005248 Nicotinate/nicotinamide nucleotide adenylyltransferase [cd02165] (3-191)
  IPR014729 Rossmann-like alpha/beta/alpha sandwich fold [G3DSA:3.40.50.620] (1-194)